Protein AF-A0A7J2ID71-F1 (afdb_monomer)

Mean predicted aligned error: 18.6 Å

Solvent-accessible surface area (backbone atoms only — not comparable to full-atom values): 35861 Å² total; per-residue (Å²): 109,70,70,57,49,54,49,50,53,54,55,65,73,58,77,73,54,68,68,59,54,52,51,49,54,52,43,59,72,57,43,70,90,30,84,88,44,36,39,39,36,35,29,80,47,69,67,59,45,53,55,50,49,57,51,41,44,76,72,72,45,52,74,23,70,38,44,60,89,58,56,70,72,59,46,54,51,31,51,47,40,31,73,78,75,25,41,30,34,42,31,22,67,79,42,56,74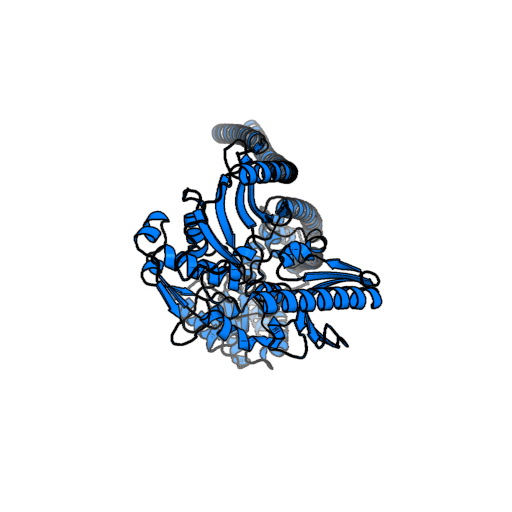,90,56,84,42,53,90,28,42,37,36,34,28,64,47,70,66,73,48,64,63,57,50,49,56,58,48,53,29,34,64,47,98,84,56,87,66,84,70,47,78,45,78,52,72,54,71,90,40,70,64,24,44,48,52,48,53,53,51,54,49,53,49,55,46,26,76,75,62,43,90,62,44,62,75,41,53,56,66,60,47,62,91,60,63,54,56,63,52,50,51,49,28,63,75,69,71,47,53,65,70,57,51,52,46,50,52,55,47,53,53,55,35,46,56,52,46,52,52,47,49,58,44,44,37,58,64,62,93,56,77,49,76,76,54,51,73,75,40,45,67,62,52,46,74,67,50,85,48,51,62,57,51,46,52,49,51,55,54,52,30,60,73,69,61,27,49,79,44,65,36,95,90,41,77,75,29,32,38,39,25,42,38,69,66,60,33,61,75,70,69,49,66,72,57,43,54,75,42,40,49,32,11,46,44,66,67,55,10,71,70,36,86,73,78,30,45,62,52,44,95,88,28,72,71,53,48,52,54,50,47,58,65,70,70,51,88,66,75,58,44,76,50,63,32,32,26,86,86,51,53,46,33,41,38,41,32,32,40,39,43,34,23,25,63,82,69,49,75,74,42,76,47,80,45,30,37,39,38,34,66,88,77,74,46,78,38,67,38,46,71,65,49,64,73,71,41,39,78,74,89,72,71,71,60,90,81,72,77,72,90,54,68,68,61,47,54,58,49,48,53,53,51,52,59,52,47,53,55,51,49,52,53,45,49,54,53,38,52,52,42,43,55,44,54,48,51,51,50,53,53,52,47,51,50,56,45,48,55,44,51,52,50,48,52,50,41,53,52,42,41,75,72,71,46,94,40,67,66,64,42,53,53,47,53,51,51,42,54,49,51,54,52,51,48,52,52,54,52,53,51,46,58,38,56,60,40,73,43,82,51,81,67,39,66,52,34,40,32,42,32,34,25,61,84,69,44,87,66,71,92,78,51,64,72,55,51,56,53,49,53,53,22,41,53,41,24,51,54,50,51,50,50,51,40,40,74,71,70,31,52,59,41,84,39,52,84,36,49,70,42,34,33,33,44,34,36,36,81,63,85,96,46,76,52,62,36,40,29,29,75,48,46,25,70,58,76,75,88,91,80,74,54,77,54,32,48,50,39,21,61,55,46,27,80,37,18,33,43,38,38,22,27,20,26,84,78,66,63,43,82,46,80,40,66,14,54,42,74,74,49,54,83,57,58,67,62,57,67,73,76,110

Radius of gyration: 33.54 Å; Cα contacts (8 Å, |Δi|>4): 893; chains: 1; bounding box: 96×56×104 Å

Nearest PDB structures (foldseek):
  5jxt-assembly1_F  TM=6.387E-01  e=2.898E-08  Thermothelomyces thermophilus ATCC 42464
  7vpx-assembly1_E  TM=8.370E-01  e=2.706E-04  Homo sapiens
  6y53-assembly1_p  TM=8.370E-01  e=3.180E-04  Homo sapiens
  6y5q-assembly1_p  TM=8.370E-01  e=3.180E-04  Homo sapiens
  6jtz-assembly1_B  TM=6.064E-01  e=1.668E-04  Homo sapiens

Secondary structure (DSSP, 8-state):
-HHHHHHHHHHHTT---HHHHHHHHHHHHHTSS-TT--EEEEES-HHHHHHHHHHHHHTT--EEEE-TTS-HHHHHHHHHHHHHT-SEEEEEHHHHTT---TT--EEEESS--SSHHHHHHHHTTTS-TT--SPPEEEE---TTSHHHHHHHHHHHHHHHHHHHHGGGHHHHHHHHSTT--HHHHHHHHHHHS--HHHHHHHHHHHHHHHHHHHHHHHHHHHHSSS--HHHHHHHHHHHHHHPPPHHHHHHHHHHHHHHHT-EEEE-SS-TTSEEEE--HHHHHHTT--THHHH-EEEESSHHHHHH-SS--EE-STT-HHHHHHHHHHHHS-PPPEEEEEE-TT---EEEEEEEEEEEETTS-EEEEEEEEEEEETTTTEEEE--GGGGGTSEE--SPPPTT-----HHHHHHHHHHHHHHHHHHHHHHHHHHHHHHHHHHHHHHHHHHHHHHHHHHHHHHHHHHHHTT---HHHHHHHHHHHHHHHHHHHHHHHHHHHHT-EEEPPPEEEEEEEEE-GGGSSS-TTSHHHHHHHHHHHHHHHHHHHHHHHHTT-EEEE-GGGTSS-SEEEEEEETTEEEEEEEEEEE-SS-------HHHHHHHHHHGGGEEEEEEESTTTS-EEEEEE-HHHHTGGGHHHHTTT-

Structure (mmCIF, N/CA/C/O backbone):
data_AF-A0A7J2ID71-F1
#
_entry.id   AF-A0A7J2ID71-F1
#
loop_
_atom_site.group_PDB
_atom_site.id
_atom_site.type_symbol
_atom_site.label_atom_id
_atom_site.label_alt_id
_atom_site.label_comp_id
_atom_site.label_asym_id
_atom_site.label_entity_id
_atom_site.label_seq_id
_atom_site.pdbx_PDB_ins_code
_atom_site.Cartn_x
_atom_site.Cartn_y
_atom_site.Cartn_z
_atom_site.occupancy
_atom_site.B_iso_or_equiv
_atom_site.auth_seq_id
_atom_site.auth_comp_id
_atom_site.auth_asym_id
_atom_site.auth_atom_id
_atom_site.pdbx_PDB_model_num
ATOM 1 N N . LEU A 1 1 ? -54.284 2.471 36.004 1.00 61.25 1 LEU A N 1
ATOM 2 C CA . LEU A 1 1 ? -53.758 1.548 34.972 1.00 61.25 1 LEU A CA 1
ATOM 3 C C . LEU A 1 1 ? -54.777 1.293 33.862 1.00 61.25 1 LEU A C 1
ATOM 5 O O . LEU A 1 1 ? -54.462 1.601 32.727 1.00 61.25 1 LEU A O 1
ATOM 9 N N . GLU A 1 2 ? -55.998 0.834 34.159 1.00 66.88 2 GLU A N 1
ATOM 10 C CA . GLU A 1 2 ? -57.026 0.540 33.132 1.00 66.88 2 GLU A CA 1
ATOM 11 C C . GLU A 1 2 ? -57.367 1.726 32.213 1.00 66.88 2 GLU A C 1
ATOM 13 O O . GLU A 1 2 ? -57.494 1.548 31.006 1.00 66.88 2 GLU A O 1
ATOM 18 N N . GLY A 1 3 ? -57.420 2.954 32.742 1.00 73.25 3 GLY A N 1
ATOM 19 C CA . GLY A 1 3 ? -57.623 4.153 31.916 1.00 73.25 3 GLY A CA 1
ATOM 20 C C . GLY A 1 3 ? -56.466 4.457 30.952 1.00 73.25 3 GLY A C 1
ATOM 21 O O . GLY A 1 3 ? -56.705 4.942 29.851 1.00 73.25 3 GLY A O 1
ATOM 22 N N . LEU A 1 4 ? -55.222 4.125 31.325 1.00 69.50 4 LEU A N 1
ATOM 23 C CA . LEU A 1 4 ? -54.059 4.245 30.434 1.00 69.50 4 LEU A CA 1
ATOM 24 C C . LEU A 1 4 ? -54.068 3.147 29.366 1.00 69.50 4 LEU A C 1
ATOM 26 O O . LEU A 1 4 ? -53.711 3.423 28.228 1.00 69.50 4 LEU A O 1
ATOM 30 N N . ILE A 1 5 ? -54.533 1.941 29.710 1.00 75.12 5 ILE A N 1
ATOM 31 C CA . ILE A 1 5 ? -54.708 0.832 28.761 1.00 75.12 5 ILE A CA 1
ATOM 32 C C . ILE A 1 5 ? -55.774 1.195 27.722 1.00 75.12 5 ILE A C 1
ATOM 34 O O . ILE A 1 5 ? -55.501 1.123 26.531 1.00 75.12 5 ILE A O 1
ATOM 38 N N . GLN A 1 6 ? -56.942 1.696 28.139 1.00 72.62 6 GLN A N 1
ATOM 39 C CA . GLN A 1 6 ? -57.981 2.151 27.204 1.00 72.62 6 GLN A CA 1
ATOM 40 C C . GLN A 1 6 ? -57.519 3.324 26.333 1.00 72.62 6 GLN A C 1
ATOM 42 O O . GLN A 1 6 ? -57.877 3.401 25.158 1.00 72.62 6 GLN A O 1
ATOM 47 N N . TYR A 1 7 ? -56.726 4.245 26.887 1.00 73.31 7 TYR A N 1
ATOM 48 C CA . TYR A 1 7 ? -56.153 5.345 26.116 1.00 73.31 7 TYR A CA 1
ATOM 49 C C . TYR A 1 7 ? -55.135 4.835 25.084 1.00 73.31 7 TYR A C 1
ATOM 51 O O . TYR A 1 7 ? -55.217 5.214 23.917 1.00 73.31 7 TYR A O 1
ATOM 59 N N . ALA A 1 8 ? -54.247 3.916 25.475 1.00 67.12 8 ALA A N 1
ATOM 60 C CA . ALA A 1 8 ? -53.286 3.273 24.582 1.00 67.12 8 ALA A CA 1
ATOM 61 C C . ALA A 1 8 ? -53.983 2.467 23.475 1.00 67.12 8 ALA A C 1
ATOM 63 O O . ALA A 1 8 ? -53.633 2.617 22.310 1.00 67.12 8 ALA A O 1
ATOM 64 N N . 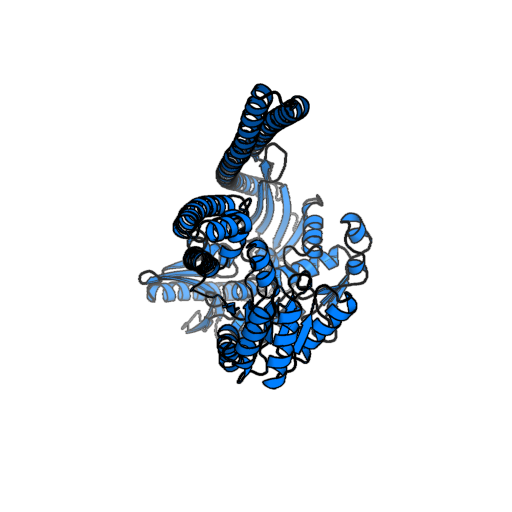GLU A 1 9 ? -55.027 1.698 23.795 1.00 69.44 9 GLU A N 1
ATOM 65 C CA . GLU A 1 9 ? -55.834 0.964 22.810 1.00 69.44 9 GLU A CA 1
ATOM 66 C C . GLU A 1 9 ? -56.550 1.903 21.831 1.00 69.44 9 GLU A C 1
ATOM 68 O O . GLU A 1 9 ? -56.645 1.614 20.637 1.00 69.44 9 GLU A O 1
ATOM 73 N N . ARG A 1 10 ? -57.047 3.050 22.309 1.00 68.38 10 ARG A N 1
ATOM 74 C CA . ARG A 1 10 ? -57.719 4.051 21.469 1.00 68.38 10 ARG A CA 1
ATOM 75 C C . ARG A 1 10 ? -56.745 4.753 20.523 1.00 68.38 10 ARG A C 1
ATOM 77 O O . ARG A 1 10 ? -57.108 5.021 19.381 1.00 68.38 10 ARG A O 1
ATOM 84 N N . VAL A 1 11 ? -55.524 5.023 20.985 1.00 66.88 11 VAL A N 1
ATOM 85 C CA . VAL A 1 11 ? -54.436 5.577 20.168 1.00 66.88 11 VAL A CA 1
ATOM 86 C C . VAL A 1 11 ? -53.920 4.533 19.173 1.00 66.88 11 VAL A C 1
ATOM 88 O O . VAL A 1 11 ? -53.793 4.857 17.995 1.00 66.88 11 VAL A O 1
ATOM 91 N N . ALA A 1 12 ? -53.736 3.276 19.587 1.00 60.38 12 ALA A N 1
ATOM 92 C CA . ALA A 1 12 ? -53.339 2.172 18.709 1.00 60.38 12 ALA A CA 1
ATOM 93 C C . ALA A 1 12 ? -54.352 1.945 17.571 1.00 60.38 12 ALA A C 1
ATOM 95 O O . ALA A 1 12 ? -53.968 1.787 16.418 1.00 60.38 12 ALA A O 1
ATOM 96 N N . ARG A 1 13 ? -55.660 2.032 17.862 1.00 59.62 13 ARG A N 1
ATOM 97 C CA . ARG A 1 13 ? -56.735 1.936 16.854 1.00 59.62 13 ARG A CA 1
ATOM 98 C C . ARG A 1 13 ? -56.858 3.155 15.938 1.00 59.62 13 ARG A C 1
ATOM 100 O O . ARG A 1 13 ? -57.619 3.105 14.978 1.00 59.62 13 ARG A O 1
ATOM 107 N N . SER A 1 14 ? -56.181 4.263 16.239 1.00 61.88 14 SER A N 1
ATOM 108 C CA . SER A 1 14 ? -56.311 5.500 15.461 1.00 61.88 14 SER A CA 1
ATOM 109 C C . SER A 1 14 ? -55.467 5.526 14.178 1.00 61.88 14 SER A C 1
ATOM 111 O O . SER A 1 14 ? -55.592 6.490 13.426 1.00 61.88 14 SER A O 1
ATOM 113 N N . GLU A 1 15 ? -54.632 4.500 13.926 1.00 54.09 15 GLU A N 1
ATOM 114 C CA . GLU A 1 15 ? -53.785 4.300 12.723 1.00 54.09 15 GLU A CA 1
ATOM 115 C C . GLU A 1 15 ? -52.936 5.517 12.286 1.00 54.09 15 GLU A C 1
ATOM 117 O O . GLU A 1 15 ? -52.391 5.566 11.184 1.00 54.09 15 GLU A O 1
ATOM 122 N N . LYS A 1 16 ? -52.773 6.520 13.154 1.00 59.47 16 LYS A N 1
ATOM 123 C CA . LYS A 1 16 ? -51.985 7.733 12.902 1.00 59.47 16 LYS A CA 1
ATOM 124 C C . LYS A 1 16 ? -50.652 7.686 13.634 1.00 59.47 16 LYS A C 1
ATOM 126 O O . LYS A 1 16 ? -50.290 8.618 14.347 1.00 59.47 16 LYS A O 1
ATOM 131 N N . GLU A 1 17 ? -49.907 6.599 13.468 1.00 72.19 17 GLU A N 1
ATOM 132 C CA . GLU A 1 17 ? -48.522 6.576 13.925 1.00 72.19 17 GLU A CA 1
ATOM 133 C C . GLU A 1 17 ? -47.647 7.355 12.931 1.00 72.19 17 GLU A C 1
ATOM 135 O O . GLU A 1 17 ? -47.394 6.920 11.806 1.00 72.19 17 GLU A O 1
ATOM 140 N N . SER A 1 18 ? -47.178 8.536 13.339 1.00 78.44 18 SER A N 1
ATOM 141 C CA . SER A 1 18 ? -46.389 9.428 12.480 1.00 78.44 18 SER A CA 1
ATOM 142 C C . SER A 1 18 ? -45.109 8.768 11.950 1.00 78.44 18 SER A C 1
ATOM 144 O O . SER A 1 18 ? -44.765 8.974 10.786 1.00 78.44 18 SER A O 1
ATOM 146 N N . LYS A 1 19 ? -44.426 7.935 12.756 1.00 83.06 19 LYS A N 1
ATOM 147 C CA . LYS A 1 19 ? -43.251 7.161 12.310 1.00 83.06 19 LYS A CA 1
ATOM 148 C C . LYS A 1 19 ? -43.612 6.160 11.211 1.00 83.06 19 LYS A C 1
ATOM 150 O O . LYS A 1 19 ? -42.890 6.081 10.219 1.00 83.06 19 LYS A O 1
ATOM 155 N N . LEU A 1 20 ? -44.741 5.462 11.339 1.00 84.69 20 LEU A N 1
ATOM 156 C CA . LEU A 1 20 ? -45.209 4.490 10.350 1.00 84.69 20 LEU A CA 1
ATOM 157 C C . LEU A 1 20 ? -45.562 5.159 9.012 1.00 84.69 20 LEU A C 1
ATOM 159 O O . LEU A 1 20 ? -45.221 4.641 7.949 1.00 84.69 20 LEU A O 1
ATOM 163 N N . ILE A 1 21 ? -46.167 6.352 9.050 1.00 85.25 21 ILE A N 1
ATOM 164 C CA . ILE A 1 21 ? -46.450 7.154 7.847 1.00 85.25 21 ILE A CA 1
ATOM 165 C C . ILE A 1 21 ? -45.146 7.545 7.136 1.00 85.25 21 ILE A C 1
ATOM 167 O O . ILE A 1 21 ? -45.041 7.408 5.915 1.00 85.25 21 ILE A O 1
ATOM 171 N N . GLN A 1 22 ? -44.133 8.001 7.882 1.00 87.25 22 GLN A N 1
ATOM 172 C CA . GLN A 1 22 ? -42.828 8.345 7.304 1.00 87.25 22 GLN A CA 1
ATOM 173 C C . GLN A 1 22 ? -42.096 7.111 6.768 1.00 87.25 22 GLN A C 1
ATOM 175 O O . GLN A 1 22 ? -41.532 7.166 5.674 1.00 87.25 22 GLN A O 1
ATOM 180 N N . LEU A 1 23 ? -42.154 5.986 7.489 1.00 88.62 23 LEU A N 1
ATOM 181 C CA . LEU A 1 23 ? -41.615 4.704 7.043 1.00 88.62 23 LEU A CA 1
ATOM 182 C C . LEU A 1 23 ? -42.226 4.304 5.697 1.00 88.62 23 LEU A C 1
ATOM 184 O O . LEU A 1 23 ? -41.489 4.050 4.745 1.00 88.62 23 LEU A O 1
ATOM 188 N N . LYS A 1 24 ? -43.558 4.343 5.587 1.00 87.56 24 LYS A N 1
ATOM 189 C CA . LYS A 1 24 ? -44.272 4.055 4.340 1.00 87.56 24 LYS A CA 1
ATOM 190 C C . LYS A 1 24 ? -43.857 4.997 3.209 1.00 87.56 24 LYS A C 1
ATOM 192 O O . LYS A 1 24 ? -43.612 4.540 2.099 1.00 87.56 24 LYS A O 1
ATOM 197 N N . GLY A 1 25 ? -43.672 6.286 3.495 1.00 86.06 25 GLY A N 1
ATOM 198 C CA . GLY A 1 25 ? -43.173 7.254 2.514 1.00 86.06 25 GLY A CA 1
ATOM 199 C C . GLY A 1 25 ? -41.770 6.932 1.974 1.00 86.06 25 GLY A C 1
ATOM 200 O O . GLY A 1 25 ? -41.503 7.147 0.790 1.00 86.06 25 GLY A O 1
ATOM 201 N N . VAL A 1 26 ? -40.869 6.397 2.808 1.00 85.81 26 VAL A N 1
ATOM 202 C CA . VAL A 1 26 ? -39.538 5.934 2.366 1.00 85.81 26 VAL A CA 1
ATOM 203 C C . VAL A 1 26 ? -39.660 4.662 1.524 1.00 85.81 26 VAL A C 1
ATOM 205 O O . VAL A 1 26 ? -39.020 4.558 0.478 1.00 85.81 26 VAL A O 1
ATOM 208 N N . VAL A 1 27 ? -40.510 3.723 1.939 1.00 87.94 27 VAL A N 1
ATOM 209 C CA . VAL A 1 27 ? -40.773 2.472 1.213 1.00 87.94 27 VAL A CA 1
ATOM 210 C C . VAL A 1 27 ? -41.341 2.757 -0.178 1.00 87.94 27 VAL A C 1
ATOM 212 O O . VAL A 1 27 ? -40.770 2.311 -1.172 1.00 87.94 27 VAL A O 1
ATOM 215 N N . ASP A 1 28 ? -42.381 3.586 -0.269 1.00 86.69 28 ASP A N 1
ATOM 216 C CA . ASP A 1 28 ? -43.010 3.963 -1.537 1.00 86.69 28 ASP A CA 1
ATOM 217 C C . ASP A 1 28 ? -42.027 4.661 -2.488 1.00 86.69 28 ASP A C 1
ATOM 219 O O . ASP A 1 28 ? -42.073 4.444 -3.695 1.00 86.69 28 ASP A O 1
ATOM 223 N N . ARG A 1 29 ? -41.108 5.478 -1.959 1.00 86.19 29 ARG A N 1
ATOM 224 C CA . ARG A 1 29 ? -40.131 6.216 -2.773 1.00 86.19 29 ARG A CA 1
ATOM 225 C C . ARG A 1 29 ? -38.998 5.340 -3.304 1.00 86.19 29 ARG A C 1
ATOM 227 O O . ARG A 1 29 ? -38.508 5.595 -4.401 1.00 86.19 29 ARG A O 1
ATOM 234 N N . TYR A 1 30 ? -38.520 4.382 -2.512 1.00 85.81 30 TYR A N 1
ATOM 235 C CA . TYR A 1 30 ? -37.282 3.663 -2.826 1.00 85.81 30 TYR A CA 1
ATOM 236 C C . TYR A 1 30 ? -37.484 2.200 -3.227 1.00 85.81 30 TYR A C 1
ATOM 238 O O . TYR A 1 30 ? -36.700 1.714 -4.038 1.00 85.81 30 TYR A O 1
ATOM 246 N N . LEU A 1 31 ? -38.507 1.512 -2.710 1.00 86.19 31 LEU A N 1
ATOM 247 C CA . LEU A 1 31 ? -38.734 0.079 -2.948 1.00 86.19 31 LEU A CA 1
ATOM 248 C C . LEU A 1 31 ? -39.793 -0.208 -4.017 1.00 86.19 31 LEU A C 1
ATOM 250 O O . LEU A 1 31 ? -39.700 -1.232 -4.686 1.00 86.19 31 LEU A O 1
ATOM 254 N N . LYS A 1 32 ? -40.795 0.665 -4.184 1.00 80.44 32 LYS A N 1
ATOM 255 C CA . LYS A 1 32 ? -41.955 0.407 -5.058 1.00 80.44 32 LYS A CA 1
ATOM 256 C C . LYS A 1 32 ? -41.589 0.223 -6.534 1.00 80.44 32 LYS A C 1
ATOM 258 O O . LYS A 1 32 ? -42.051 -0.728 -7.155 1.00 80.44 32 LYS A O 1
ATOM 263 N N . ASP A 1 33 ? -40.721 1.087 -7.056 1.00 78.81 33 ASP A N 1
ATOM 264 C CA . ASP A 1 33 ? -40.298 1.067 -8.465 1.00 78.81 33 ASP A CA 1
ATOM 265 C C . ASP A 1 33 ? -38.939 0.372 -8.679 1.00 78.81 33 ASP A C 1
ATOM 267 O O . ASP A 1 33 ? -38.450 0.297 -9.804 1.00 78.81 33 ASP A O 1
ATOM 271 N N . ASN A 1 34 ? -38.309 -0.143 -7.613 1.00 83.62 34 ASN A N 1
ATOM 272 C CA . ASN A 1 34 ? -36.978 -0.752 -7.675 1.00 83.62 34 ASN A CA 1
ATOM 273 C C . ASN A 1 34 ? -36.957 -2.132 -6.986 1.00 83.62 34 ASN A C 1
ATOM 275 O O . ASN A 1 34 ? -36.608 -2.228 -5.806 1.00 83.62 34 ASN A O 1
ATOM 279 N N . PRO A 1 35 ? -37.282 -3.221 -7.708 1.00 79.62 35 PRO A N 1
ATOM 280 C CA . PRO A 1 35 ? -37.348 -4.570 -7.136 1.00 79.62 35 PRO A CA 1
ATOM 281 C C . PRO A 1 35 ? -35.990 -5.100 -6.638 1.00 79.62 35 PRO A C 1
ATOM 283 O O . PRO A 1 35 ? -35.945 -5.923 -5.725 1.00 79.62 35 PRO A O 1
ATOM 286 N N . ASP A 1 36 ? -34.884 -4.591 -7.187 1.00 82.50 36 ASP A N 1
ATOM 287 C CA . ASP A 1 36 ? -33.520 -4.977 -6.797 1.00 82.50 36 ASP A CA 1
ATOM 288 C C . ASP A 1 36 ? -33.026 -4.275 -5.523 1.00 82.50 36 ASP A C 1
ATOM 290 O O . ASP A 1 36 ? -31.944 -4.587 -5.014 1.00 82.50 36 ASP A O 1
ATOM 294 N N . GLU A 1 37 ? -33.772 -3.291 -5.015 1.00 88.56 37 GLU A N 1
ATOM 295 C CA . GLU A 1 37 ? -33.377 -2.559 -3.819 1.00 88.56 37 GLU A CA 1
ATOM 296 C C . GLU A 1 37 ? -33.737 -3.318 -2.547 1.00 88.56 37 GLU A C 1
ATOM 298 O O . GLU A 1 37 ? -34.787 -3.953 -2.429 1.00 88.56 37 GLU A O 1
ATOM 303 N N . LYS A 1 38 ? -32.817 -3.237 -1.586 1.00 90.56 38 LYS A N 1
ATOM 304 C CA . LYS A 1 38 ? -32.914 -3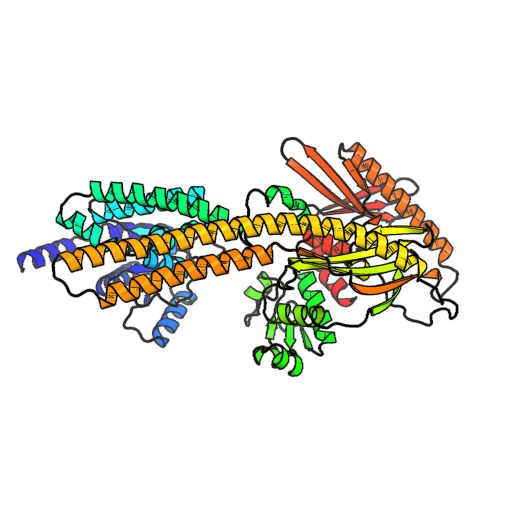.894 -0.287 1.00 90.56 38 LYS A CA 1
ATOM 305 C C . LYS A 1 38 ? -32.955 -2.834 0.805 1.00 90.56 38 LYS A C 1
ATOM 307 O O . LYS A 1 38 ? -32.174 -1.878 0.762 1.00 90.56 38 LYS A O 1
ATOM 312 N N . LEU A 1 39 ? -33.852 -3.020 1.767 1.00 92.69 39 LEU A N 1
ATOM 313 C CA . LEU A 1 39 ? -34.066 -2.134 2.903 1.00 92.69 39 LEU A CA 1
ATOM 314 C C . LEU A 1 39 ? -33.838 -2.874 4.218 1.00 92.69 39 LEU A C 1
ATOM 316 O O . LEU A 1 39 ? -34.475 -3.888 4.495 1.00 92.69 39 LEU A O 1
ATOM 320 N N . LEU A 1 40 ? -32.967 -2.310 5.047 1.00 92.25 40 LEU A N 1
ATOM 321 C CA . LEU A 1 40 ? -32.718 -2.757 6.409 1.00 92.25 40 LEU A CA 1
ATOM 322 C C . LEU A 1 40 ? -33.401 -1.822 7.410 1.00 92.25 40 LEU A C 1
ATOM 324 O O . LEU A 1 40 ? -33.149 -0.620 7.394 1.00 92.25 40 LEU A O 1
ATOM 328 N N . VAL A 1 41 ? -34.228 -2.359 8.302 1.00 92.62 41 VAL A N 1
ATOM 329 C CA . VAL A 1 41 ? -34.894 -1.596 9.363 1.00 92.62 41 VAL A CA 1
ATOM 330 C C . VAL A 1 41 ? -34.412 -2.085 10.724 1.00 92.62 41 VAL A C 1
ATOM 332 O O . VAL A 1 41 ? -34.517 -3.269 11.031 1.00 92.62 41 VAL A O 1
ATOM 335 N N . PHE A 1 42 ? -33.896 -1.173 11.545 1.00 90.75 42 PHE A N 1
ATOM 336 C CA . PHE A 1 42 ? -33.482 -1.452 12.918 1.00 90.75 42 PHE A CA 1
ATOM 337 C C . PHE A 1 42 ? -34.481 -0.903 13.936 1.00 90.75 42 PHE A C 1
ATOM 339 O O . PHE A 1 42 ? -34.929 0.239 13.817 1.00 90.75 42 PHE A O 1
ATOM 346 N N . THR A 1 43 ? -34.760 -1.690 14.971 1.00 89.94 43 THR A N 1
ATOM 347 C CA . THR A 1 43 ? -35.524 -1.287 16.164 1.00 89.94 43 THR A CA 1
ATOM 348 C C . THR A 1 43 ? -34.888 -1.888 17.418 1.00 89.94 43 THR A C 1
ATOM 350 O O . THR A 1 43 ? -34.170 -2.885 17.344 1.00 89.94 43 THR A O 1
ATOM 353 N N . GLU A 1 44 ? -35.106 -1.278 18.580 1.00 83.81 44 GLU A N 1
ATOM 354 C CA . GLU A 1 44 ? -34.572 -1.791 19.847 1.00 83.81 44 GLU A CA 1
ATOM 355 C C . GLU A 1 44 ? -35.421 -2.935 20.423 1.00 83.81 44 GLU A C 1
ATOM 357 O O . GLU A 1 44 ? -34.885 -3.857 21.044 1.00 83.81 44 GLU A O 1
ATOM 362 N N . PHE A 1 45 ? -36.736 -2.919 20.180 1.00 84.94 45 PHE A N 1
ATOM 363 C CA . PHE A 1 45 ? -37.692 -3.806 20.844 1.00 84.94 45 PHE A CA 1
ATOM 364 C C . PHE A 1 45 ? -38.237 -4.889 19.906 1.00 84.94 45 PHE A C 1
ATOM 366 O O . PHE A 1 45 ? -38.555 -4.641 18.743 1.00 84.94 45 PHE A O 1
ATOM 373 N N . LYS A 1 46 ? -38.393 -6.112 20.434 1.00 85.19 46 LYS A N 1
ATOM 374 C CA . LYS A 1 46 ? -38.945 -7.249 19.675 1.00 85.19 46 LYS A CA 1
ATOM 375 C C . LYS A 1 46 ? -40.410 -7.044 19.293 1.00 85.19 46 LYS A C 1
ATOM 377 O O . LYS A 1 46 ? -40.794 -7.421 18.193 1.00 85.19 46 LYS A O 1
ATOM 382 N N . ASP A 1 47 ? -41.201 -6.438 20.172 1.00 85.62 47 ASP A N 1
ATOM 383 C CA . ASP A 1 47 ? -42.629 -6.214 19.921 1.00 85.62 47 ASP A CA 1
ATOM 384 C C . ASP A 1 47 ? -42.827 -5.231 18.759 1.00 85.62 47 ASP A C 1
ATOM 386 O O . ASP A 1 47 ? -43.598 -5.502 17.840 1.00 85.62 47 ASP A O 1
ATOM 390 N N . THR A 1 48 ? -42.036 -4.150 18.729 1.00 86.44 48 THR A N 1
ATOM 391 C CA . THR A 1 48 ? -41.985 -3.212 17.597 1.00 86.44 48 THR A CA 1
ATOM 392 C C . THR A 1 48 ? -41.551 -3.913 16.315 1.00 86.44 48 THR A C 1
ATOM 394 O O . THR A 1 48 ? -42.140 -3.684 15.264 1.00 86.44 48 THR A O 1
ATOM 397 N N . LEU A 1 49 ? -40.553 -4.801 16.387 1.00 90.50 49 LEU A N 1
ATOM 398 C CA . LEU A 1 49 ? -40.115 -5.585 15.233 1.00 90.50 49 LEU A CA 1
ATOM 399 C C . LEU A 1 49 ? -41.270 -6.400 14.643 1.00 90.50 49 LEU A C 1
ATOM 401 O O . LEU A 1 49 ? -41.496 -6.301 13.441 1.00 90.50 49 LEU A O 1
ATOM 405 N N . TYR A 1 50 ? -42.022 -7.149 15.453 1.00 89.88 50 TYR A N 1
ATOM 406 C CA . TYR A 1 50 ? -43.142 -7.951 14.947 1.00 89.88 50 TYR A CA 1
ATOM 407 C C . TYR A 1 50 ? -44.270 -7.085 14.381 1.00 89.88 50 TYR A C 1
ATOM 409 O O . TYR A 1 50 ? -44.761 -7.378 13.293 1.00 89.88 50 TYR A O 1
ATOM 417 N N . GLY A 1 51 ? -44.598 -5.965 15.032 1.00 88.81 51 GLY A N 1
ATOM 418 C CA . GLY A 1 51 ? -45.559 -5.004 14.485 1.00 88.81 51 GLY A CA 1
ATOM 419 C C . GLY A 1 51 ? -45.111 -4.417 13.140 1.00 88.81 51 GLY A C 1
ATOM 420 O O . GLY A 1 51 ? -45.918 -4.236 12.230 1.00 88.81 51 GLY A O 1
ATOM 421 N N . LEU A 1 52 ? -43.813 -4.155 12.957 1.00 90.06 52 LEU A N 1
ATOM 422 C CA . LEU A 1 52 ? -43.274 -3.718 11.667 1.00 90.06 52 LEU A CA 1
ATOM 423 C C . LEU A 1 52 ? -43.385 -4.811 10.600 1.00 90.06 52 LEU A C 1
ATOM 425 O O . LEU A 1 52 ? -43.721 -4.487 9.463 1.00 90.06 52 LEU A O 1
ATOM 429 N N . VAL A 1 53 ? -43.143 -6.081 10.943 1.00 92.06 53 VAL A N 1
ATOM 430 C CA . VAL A 1 53 ? -43.317 -7.205 10.005 1.00 92.06 53 VAL A CA 1
ATOM 431 C C . VAL A 1 53 ? -44.754 -7.265 9.494 1.00 92.06 53 VAL A C 1
ATOM 433 O O . VAL A 1 53 ? -44.948 -7.239 8.281 1.00 92.06 53 VAL A O 1
ATOM 436 N N . GLU A 1 54 ? -45.746 -7.248 10.388 1.00 90.25 54 GLU A N 1
ATOM 437 C CA . GLU A 1 54 ? -47.168 -7.273 10.011 1.00 90.25 54 GLU A CA 1
ATOM 438 C C . GLU A 1 54 ? -47.530 -6.101 9.084 1.00 90.25 54 GLU A C 1
ATOM 440 O O . GLU A 1 54 ? -48.211 -6.273 8.070 1.00 90.25 54 GLU A O 1
ATOM 445 N N . ASN A 1 55 ? -47.010 -4.906 9.377 1.00 90.06 55 ASN A N 1
ATOM 446 C CA . ASN A 1 55 ? -47.209 -3.730 8.536 1.00 90.06 55 ASN A CA 1
ATOM 447 C C . ASN A 1 55 ? -46.598 -3.903 7.137 1.00 90.06 55 ASN A C 1
ATOM 449 O O . ASN A 1 55 ? -47.276 -3.655 6.140 1.00 90.06 55 ASN A O 1
ATOM 453 N N . PHE A 1 56 ? -45.348 -4.359 7.034 1.00 91.38 56 PHE A N 1
ATOM 454 C CA . PHE A 1 56 ? -44.688 -4.594 5.746 1.00 91.38 56 PHE A CA 1
ATOM 455 C C . PHE A 1 56 ? -45.372 -5.690 4.919 1.00 91.38 56 PHE A C 1
ATOM 457 O O . PHE A 1 56 ? -45.509 -5.539 3.701 1.00 91.38 56 PHE A O 1
ATOM 464 N N . GLU A 1 57 ? -45.841 -6.754 5.568 1.00 90.88 57 GLU A N 1
ATOM 465 C CA . GLU A 1 57 ? -46.612 -7.819 4.926 1.00 90.88 57 GLU A CA 1
ATOM 466 C C . GLU A 1 57 ? -47.962 -7.299 4.415 1.00 90.88 57 GLU A C 1
ATOM 468 O O . GLU A 1 57 ? -48.337 -7.587 3.277 1.00 90.88 57 GLU A O 1
ATOM 473 N N . SER A 1 58 ? -48.647 -6.441 5.184 1.00 88.69 58 SER A N 1
ATOM 474 C CA . SER A 1 58 ? -49.885 -5.776 4.741 1.00 88.69 58 SER A CA 1
ATOM 475 C C . SER A 1 58 ? -49.675 -4.868 3.521 1.00 88.69 58 SER A C 1
ATOM 477 O O . SER A 1 58 ? -50.589 -4.663 2.721 1.00 88.69 58 SER A O 1
ATOM 479 N N . TRP A 1 59 ? -48.459 -4.341 3.346 1.00 89.31 59 TRP A N 1
ATOM 480 C CA . TRP A 1 59 ? -48.063 -3.535 2.189 1.00 89.31 59 TRP A CA 1
ATOM 481 C C . TRP A 1 59 ? -47.595 -4.383 0.996 1.00 89.31 59 TRP A C 1
ATOM 483 O O . TRP A 1 59 ? -47.283 -3.825 -0.055 1.00 89.31 59 TRP A O 1
ATOM 493 N N . GLY A 1 60 ? -47.575 -5.713 1.131 1.00 88.19 60 GLY A N 1
ATOM 494 C CA . GLY A 1 60 ? -47.238 -6.656 0.064 1.00 88.19 60 GLY A CA 1
ATOM 495 C C . GLY A 1 60 ? -45.756 -7.026 -0.031 1.00 88.19 60 GLY A C 1
ATOM 496 O O . GLY A 1 60 ? -45.342 -7.595 -1.042 1.00 88.19 60 GLY A O 1
ATOM 497 N N . TYR A 1 61 ? -44.946 -6.728 0.989 1.00 89.88 61 TYR A N 1
ATOM 498 C CA . TYR A 1 61 ? -43.524 -7.074 1.002 1.00 89.88 61 TYR A CA 1
ATOM 499 C C . TYR A 1 61 ? -43.265 -8.382 1.744 1.00 89.88 61 TYR A C 1
ATOM 501 O O . TYR A 1 61 ? -43.836 -8.652 2.795 1.00 89.88 61 TYR A O 1
ATOM 509 N N . ARG A 1 62 ? -42.324 -9.177 1.225 1.00 88.69 62 ARG A N 1
ATOM 510 C CA . ARG A 1 62 ? -41.733 -10.285 1.985 1.00 88.69 62 ARG A CA 1
ATOM 511 C C . ARG A 1 62 ? -40.642 -9.738 2.898 1.00 88.69 62 ARG A C 1
ATOM 513 O O . ARG A 1 62 ? -39.820 -8.936 2.442 1.00 88.69 62 ARG A O 1
ATOM 520 N N . VAL A 1 63 ? -40.612 -10.206 4.144 1.00 92.44 63 VAL A N 1
ATOM 521 C CA . VAL A 1 63 ? -39.731 -9.684 5.196 1.00 92.44 63 VAL A CA 1
ATOM 522 C C . VAL A 1 63 ? -38.857 -10.800 5.772 1.00 92.44 63 VAL A C 1
ATOM 524 O O . VAL A 1 63 ? -39.330 -11.907 6.029 1.00 92.44 63 VAL A O 1
ATOM 527 N N . ALA A 1 64 ? -37.567 -10.516 5.946 1.00 92.75 64 ALA A N 1
ATOM 528 C CA . ALA A 1 64 ? -36.649 -11.334 6.736 1.00 92.75 64 ALA A CA 1
ATOM 529 C C . ALA A 1 64 ? -36.524 -10.759 8.154 1.00 92.75 64 ALA A C 1
ATOM 531 O O . ALA A 1 64 ? -36.603 -9.541 8.341 1.00 92.75 64 ALA A O 1
ATOM 532 N N . VAL A 1 65 ? -36.332 -11.617 9.153 1.00 92.56 65 VAL A N 1
ATOM 533 C CA . VAL A 1 65 ? -36.387 -11.205 10.564 1.00 92.56 65 VAL A CA 1
ATOM 534 C C . VAL A 1 65 ? -35.169 -11.698 11.321 1.00 92.56 65 VAL A C 1
ATOM 536 O O . VAL A 1 65 ? -34.847 -12.880 11.283 1.00 92.56 65 VAL A O 1
ATOM 539 N N . ILE A 1 66 ? -34.511 -10.797 12.055 1.00 89.69 66 ILE A N 1
ATOM 540 C CA . ILE A 1 66 ? -33.357 -11.147 12.888 1.00 89.69 66 ILE A CA 1
ATOM 541 C C . ILE A 1 66 ? -33.484 -10.518 14.279 1.00 89.69 66 ILE A C 1
ATOM 543 O O . ILE A 1 66 ? -33.458 -9.299 14.437 1.00 89.69 66 ILE A O 1
ATOM 547 N N . HIS A 1 67 ? -33.554 -11.341 15.328 1.00 88.56 67 HIS A N 1
ATOM 548 C CA . HIS A 1 67 ? -33.596 -10.844 16.707 1.00 88.56 67 HIS A CA 1
ATOM 549 C C . HIS A 1 67 ? -32.682 -11.607 17.674 1.00 88.56 67 HIS A C 1
ATOM 551 O O . HIS A 1 67 ? -32.366 -12.778 17.461 1.00 88.56 67 HIS A O 1
ATOM 557 N N . GLY A 1 68 ? -32.317 -10.979 18.801 1.00 80.81 68 GLY A N 1
ATOM 558 C CA . GLY A 1 68 ? -31.335 -11.500 19.779 1.00 80.81 68 GLY A CA 1
ATOM 559 C C . GLY A 1 68 ? -31.568 -12.936 20.274 1.00 80.81 68 GLY A C 1
ATOM 560 O O . GLY A 1 68 ? -30.618 -13.642 20.590 1.00 80.81 68 GLY A O 1
ATOM 561 N N . GLY A 1 69 ? -32.824 -13.395 20.294 1.00 79.81 69 GLY A N 1
ATOM 562 C CA . GLY A 1 69 ? -33.191 -14.763 20.691 1.00 79.81 69 GLY A CA 1
ATOM 563 C C . GLY A 1 69 ? -32.995 -15.859 19.633 1.00 79.81 69 GLY A C 1
ATOM 564 O O . GLY A 1 69 ? -33.308 -17.005 19.927 1.00 79.81 69 GLY A O 1
ATOM 565 N N . MET A 1 70 ? -32.539 -15.539 18.415 1.00 83.44 70 MET A N 1
ATOM 566 C CA . MET A 1 70 ? -32.358 -16.537 17.349 1.00 83.44 70 MET A CA 1
ATOM 567 C C . MET A 1 70 ? -30.984 -17.222 17.442 1.00 83.44 70 MET A C 1
ATOM 569 O O . MET A 1 70 ? -29.987 -16.511 17.631 1.00 83.44 70 MET A O 1
ATOM 573 N N . PRO A 1 71 ? -30.901 -18.555 17.252 1.00 82.50 71 PRO A N 1
ATOM 574 C CA . PRO A 1 71 ? -29.645 -19.283 17.056 1.00 82.50 71 PRO A CA 1
ATOM 575 C C . PRO A 1 71 ? -28.872 -18.788 15.828 1.00 82.50 71 PRO A C 1
ATOM 577 O O . PRO A 1 71 ? -29.473 -18.299 14.872 1.00 82.50 71 PRO A O 1
ATOM 580 N N . MET A 1 72 ? -27.547 -18.962 15.825 1.00 78.38 72 MET A N 1
ATOM 581 C CA . MET A 1 72 ? -26.677 -18.480 14.741 1.00 78.38 72 MET A CA 1
ATOM 582 C C . MET A 1 72 ? -27.069 -19.041 13.364 1.00 78.38 72 MET A C 1
ATOM 584 O O . MET A 1 72 ? -27.154 -18.277 12.407 1.00 78.38 72 MET A O 1
ATOM 588 N N . ASP A 1 73 ? -27.396 -20.333 13.271 1.00 81.50 73 ASP A N 1
ATOM 589 C CA . ASP A 1 73 ? -27.772 -20.971 11.999 1.00 81.50 73 ASP A CA 1
ATOM 590 C C . ASP A 1 73 ? -29.034 -20.347 11.385 1.00 81.50 73 ASP A C 1
ATOM 592 O O . ASP A 1 73 ? -29.100 -20.120 10.179 1.00 81.50 73 ASP A O 1
ATOM 596 N N . GLN A 1 74 ? -30.013 -19.982 12.221 1.00 84.81 74 GLN A N 1
ATOM 597 C CA . GLN A 1 74 ? -31.228 -19.300 11.765 1.00 84.81 74 GLN A CA 1
ATOM 598 C C . GLN A 1 74 ? -30.943 -17.866 11.306 1.00 84.81 74 GLN A C 1
ATOM 600 O O . GLN A 1 74 ? -31.570 -17.392 10.364 1.00 84.81 74 GLN A O 1
ATOM 605 N N . ARG A 1 75 ? -29.982 -17.172 11.935 1.00 83.12 75 ARG A N 1
ATOM 606 C CA . ARG A 1 75 ? -29.570 -15.825 11.502 1.00 83.12 75 ARG A CA 1
ATOM 607 C C . ARG A 1 75 ? -28.914 -15.858 10.124 1.00 83.12 75 ARG A C 1
ATOM 609 O O . ARG A 1 75 ? -29.182 -14.979 9.314 1.00 83.12 75 ARG A O 1
ATOM 616 N N . ILE A 1 76 ? -28.081 -16.867 9.858 1.00 81.94 76 ILE A N 1
ATOM 617 C CA . ILE A 1 76 ? -27.434 -17.063 8.552 1.00 81.94 76 ILE A CA 1
ATOM 618 C C . ILE A 1 76 ? -28.486 -17.355 7.474 1.00 81.94 76 ILE A C 1
ATOM 620 O O . ILE A 1 76 ? -28.404 -16.807 6.373 1.00 81.94 76 ILE A O 1
ATOM 624 N N . GLU A 1 77 ? -29.488 -18.178 7.790 1.00 86.38 77 GLU A N 1
ATOM 625 C CA . GLU A 1 77 ? -30.573 -18.490 6.856 1.00 86.38 77 GLU A CA 1
ATOM 626 C C . GLU A 1 77 ? -31.423 -17.251 6.535 1.00 86.38 77 GLU A C 1
ATOM 628 O O . GLU A 1 77 ? -31.675 -16.960 5.367 1.00 86.38 77 GLU A O 1
ATOM 633 N N . GLU A 1 78 ? -31.794 -16.454 7.540 1.00 88.50 78 GLU A N 1
ATOM 634 C CA . GLU A 1 78 ? -32.538 -15.207 7.319 1.00 88.50 78 GLU A CA 1
ATOM 635 C C . GLU A 1 78 ? -31.695 -14.138 6.597 1.00 88.50 78 GLU A C 1
ATOM 637 O O . GLU A 1 78 ? -32.226 -13.404 5.763 1.00 88.50 78 GLU A O 1
ATOM 642 N N . GLU A 1 79 ? -30.373 -14.084 6.813 1.00 86.94 79 GLU A N 1
ATOM 643 C CA . GLU A 1 79 ? -29.470 -13.234 6.019 1.00 86.94 79 GLU A CA 1
ATOM 644 C C . GLU A 1 79 ? -29.476 -13.649 4.540 1.00 86.94 79 GLU A C 1
ATOM 646 O O . GLU A 1 79 ? -29.543 -12.804 3.639 1.00 86.94 79 GLU A O 1
ATOM 651 N N . ARG A 1 80 ? -29.424 -14.958 4.273 1.00 86.50 80 ARG A N 1
ATOM 652 C CA . ARG A 1 80 ? -29.474 -15.500 2.914 1.00 86.50 80 ARG A CA 1
ATOM 653 C C . ARG A 1 80 ? -30.817 -15.208 2.251 1.00 86.50 80 ARG A C 1
ATOM 655 O O . ARG A 1 80 ? -30.846 -14.724 1.122 1.00 86.50 80 ARG A O 1
ATOM 662 N N . LYS A 1 81 ? -31.915 -15.421 2.971 1.00 89.38 81 LYS A N 1
ATOM 663 C CA . LYS A 1 81 ? -33.275 -15.089 2.538 1.00 89.38 81 LYS A CA 1
ATOM 664 C C . LYS A 1 81 ? -33.418 -13.599 2.223 1.00 89.38 81 LYS A C 1
ATOM 666 O O . LYS A 1 81 ? -33.996 -13.244 1.199 1.00 89.38 81 LYS A O 1
ATOM 671 N N . PHE A 1 82 ? -32.815 -12.719 3.023 1.00 91.50 82 PHE A N 1
ATOM 672 C CA . PHE A 1 82 ? -32.767 -11.286 2.726 1.00 91.50 82 PHE A CA 1
ATOM 673 C C . PHE A 1 82 ? -31.986 -10.957 1.450 1.00 91.50 82 PHE A C 1
ATOM 675 O O . PHE A 1 82 ? -32.392 -10.113 0.645 1.00 91.50 82 PHE A O 1
ATOM 682 N N . ARG A 1 83 ? -30.870 -11.646 1.222 1.00 86.44 83 ARG A N 1
ATOM 683 C CA . ARG A 1 83 ? -30.061 -11.461 0.016 1.00 86.44 83 ARG A CA 1
ATOM 684 C C . ARG A 1 83 ? -30.811 -11.900 -1.241 1.00 86.44 83 ARG A C 1
ATOM 686 O O . ARG A 1 83 ? -30.931 -11.116 -2.185 1.00 86.44 83 ARG A O 1
ATOM 693 N N . ASP A 1 84 ? -31.349 -13.113 -1.222 1.00 86.19 84 ASP A N 1
ATOM 694 C CA . ASP A 1 84 ? -31.783 -13.812 -2.431 1.00 86.19 84 ASP A CA 1
ATOM 695 C C . ASP A 1 84 ? -33.302 -13.715 -2.675 1.00 86.19 84 ASP A C 1
ATOM 697 O O . ASP A 1 84 ? -33.736 -13.731 -3.826 1.00 86.19 84 ASP A O 1
ATOM 701 N N . GLU A 1 85 ? -34.125 -13.561 -1.630 1.00 86.56 85 GLU A N 1
ATOM 702 C CA . GLU A 1 85 ? -35.582 -13.757 -1.726 1.00 86.56 85 GLU A CA 1
ATOM 703 C C . GLU A 1 85 ? -36.421 -12.542 -1.306 1.00 86.56 85 GLU A C 1
ATOM 705 O O . GLU A 1 85 ? -37.460 -12.275 -1.917 1.00 86.56 85 GLU A O 1
ATOM 710 N N . THR A 1 86 ? -36.009 -11.782 -0.290 1.00 90.44 86 THR A N 1
ATOM 711 C CA . THR A 1 86 ? -36.827 -10.691 0.273 1.00 90.44 86 THR A CA 1
ATOM 712 C C . THR A 1 86 ? -36.214 -9.316 0.044 1.00 90.44 86 THR A C 1
ATOM 714 O O . THR A 1 86 ? -35.014 -9.183 -0.162 1.00 90.44 86 THR A O 1
ATOM 717 N N . GLN A 1 87 ? -37.039 -8.268 0.029 1.00 91.06 87 GLN A N 1
ATOM 718 C CA . GLN A 1 87 ? -36.560 -6.889 -0.147 1.00 91.06 87 GLN A CA 1
ATOM 719 C C . GLN A 1 87 ? -36.340 -6.163 1.179 1.00 91.06 87 GLN A C 1
ATOM 721 O O . GLN A 1 87 ? -35.595 -5.188 1.225 1.00 91.06 87 GLN A O 1
ATOM 726 N N . VAL A 1 88 ? -36.983 -6.625 2.251 1.00 92.94 88 VAL A N 1
ATOM 727 C CA . VAL A 1 88 ? -36.966 -5.964 3.556 1.00 92.94 88 VAL A CA 1
ATOM 728 C C . VAL A 1 88 ? -36.426 -6.926 4.603 1.00 92.94 88 VAL A C 1
ATOM 730 O O . VAL A 1 88 ? -36.799 -8.100 4.626 1.00 92.94 88 VAL A O 1
ATOM 733 N N . MET A 1 89 ? -35.571 -6.418 5.485 1.00 93.31 89 MET A N 1
ATOM 734 C CA . MET A 1 89 ? -35.191 -7.095 6.718 1.00 93.31 89 MET A CA 1
ATOM 735 C C . MET A 1 89 ? -35.449 -6.185 7.912 1.00 93.31 89 MET A C 1
ATOM 737 O O . MET A 1 89 ? -35.041 -5.023 7.893 1.00 93.31 89 MET A O 1
ATOM 741 N N . VAL A 1 90 ? -36.085 -6.721 8.954 1.00 93.38 90 VAL A N 1
ATOM 742 C CA . VAL A 1 90 ? -36.264 -6.035 10.240 1.00 93.38 90 VAL A CA 1
ATOM 743 C C . VAL A 1 90 ? -35.402 -6.730 11.290 1.00 93.38 90 VAL A C 1
ATOM 745 O O . VAL A 1 90 ? -35.486 -7.948 11.466 1.00 93.38 90 VAL A O 1
ATOM 748 N N . ALA A 1 91 ? -34.547 -5.965 11.970 1.00 90.94 91 ALA A N 1
ATOM 749 C CA . ALA A 1 91 ? -33.568 -6.500 12.907 1.00 90.94 91 ALA A CA 1
ATOM 750 C C . ALA A 1 91 ? -33.520 -5.745 14.244 1.00 90.94 91 ALA A C 1
ATOM 752 O O . ALA A 1 91 ? -33.665 -4.523 14.287 1.00 90.94 91 ALA A O 1
ATOM 753 N N . THR A 1 92 ? -33.252 -6.471 15.336 1.00 88.25 92 THR A N 1
ATOM 754 C CA . THR A 1 92 ? -32.904 -5.866 16.638 1.00 88.25 92 THR A CA 1
ATOM 755 C C . THR A 1 92 ? -31.398 -5.700 16.809 1.00 88.25 92 THR A C 1
ATOM 757 O O . THR A 1 92 ? -30.642 -6.560 16.348 1.00 88.25 92 THR A O 1
ATOM 760 N N . ASP A 1 93 ? -30.968 -4.704 17.588 1.00 71.38 93 ASP A N 1
ATOM 761 C CA . ASP A 1 93 ? -29.550 -4.453 17.910 1.00 71.38 93 ASP A CA 1
ATOM 762 C C . ASP A 1 93 ? -28.777 -5.699 18.348 1.00 71.38 93 ASP A C 1
ATOM 764 O O . ASP A 1 93 ? -27.715 -6.000 17.809 1.00 71.38 93 ASP A O 1
ATOM 768 N N . ALA A 1 94 ? -29.355 -6.484 19.261 1.00 59.94 94 ALA A N 1
ATOM 769 C CA . ALA A 1 94 ? -28.718 -7.665 19.843 1.00 59.94 94 ALA A CA 1
ATOM 770 C C . ALA A 1 94 ? -28.444 -8.815 18.846 1.00 59.94 94 ALA A C 1
ATOM 772 O O . ALA A 1 94 ? -27.832 -9.818 19.215 1.00 59.94 94 ALA A O 1
ATOM 773 N N . ALA A 1 95 ? -28.922 -8.723 17.600 1.00 57.19 95 ALA A N 1
ATOM 774 C CA . ALA A 1 95 ? -28.702 -9.748 16.579 1.00 57.19 95 ALA A CA 1
ATOM 775 C C . ALA A 1 95 ? -28.148 -9.242 15.244 1.00 57.19 95 ALA A C 1
ATOM 777 O O . ALA A 1 95 ? -27.835 -10.068 14.389 1.00 57.19 95 ALA A O 1
ATOM 778 N N . GLY A 1 96 ? -27.977 -7.927 15.076 1.00 54.16 96 GLY A N 1
ATOM 779 C CA . GLY A 1 96 ? -27.321 -7.341 13.901 1.00 54.16 96 GLY A CA 1
ATOM 780 C C . GLY A 1 96 ? -25.787 -7.378 13.955 1.00 54.16 96 GLY A C 1
ATOM 781 O O . GLY A 1 96 ? -25.124 -7.192 12.930 1.00 54.16 96 GLY A O 1
ATOM 782 N N . GLU A 1 97 ? -25.200 -7.619 15.131 1.00 60.16 97 GLU A N 1
ATOM 783 C CA . GLU A 1 97 ? -23.751 -7.746 15.284 1.00 60.16 97 GLU A CA 1
ATOM 784 C C . GLU A 1 97 ? -23.217 -9.000 14.570 1.00 60.16 97 GLU A C 1
ATOM 786 O O . GLU A 1 97 ? -23.665 -10.119 14.801 1.00 60.16 97 GLU A O 1
ATOM 791 N N . GLY A 1 98 ? -22.237 -8.799 13.684 1.00 58.75 98 GLY A N 1
ATOM 792 C CA . GLY A 1 98 ? -21.534 -9.868 12.959 1.00 58.75 98 GLY A CA 1
ATOM 793 C C . GLY A 1 98 ? -22.013 -10.121 11.525 1.00 58.75 98 GLY A C 1
ATOM 794 O O . GLY A 1 98 ? -21.270 -10.718 10.753 1.00 58.75 98 GLY A O 1
ATOM 795 N N . LEU A 1 99 ? -23.177 -9.599 11.125 1.00 68.31 99 LEU A N 1
ATOM 796 C CA . LEU A 1 99 ? -23.713 -9.792 9.770 1.00 68.31 99 LEU A CA 1
ATOM 797 C C . LEU A 1 99 ? -23.025 -8.887 8.736 1.00 68.31 99 LEU A C 1
ATOM 799 O O . LEU A 1 99 ? -22.679 -7.734 9.026 1.00 68.31 99 LEU A O 1
ATOM 803 N N . ASN A 1 100 ? -22.838 -9.407 7.518 1.00 72.69 100 ASN A N 1
ATOM 804 C CA . ASN A 1 100 ? -22.250 -8.675 6.396 1.00 72.69 100 ASN A CA 1
ATOM 805 C C . ASN A 1 100 ? -23.319 -8.298 5.358 1.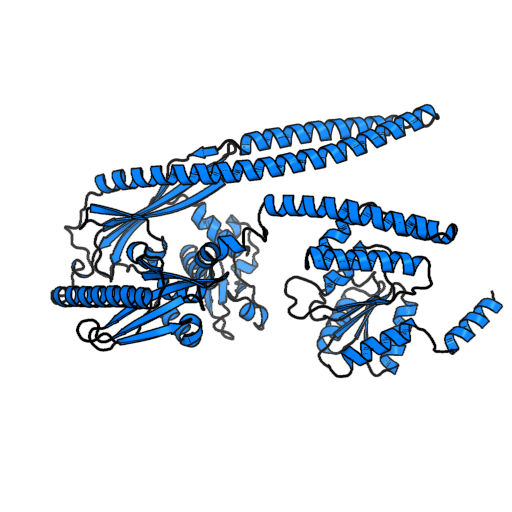00 72.69 100 ASN A C 1
ATOM 807 O O . ASN A 1 100 ? -23.579 -9.031 4.407 1.00 72.69 100 ASN A O 1
ATOM 811 N N . LEU A 1 101 ? -23.908 -7.112 5.514 1.00 80.94 101 LEU A N 1
ATOM 812 C CA . LEU A 1 101 ? -25.064 -6.654 4.736 1.00 80.94 101 LEU A CA 1
ATOM 813 C C . LEU A 1 101 ? -24.678 -5.662 3.628 1.00 80.94 101 LEU A C 1
ATOM 815 O O . LEU A 1 101 ? -25.490 -4.847 3.204 1.00 80.94 101 LEU A O 1
ATOM 819 N N . GLN A 1 102 ? -23.445 -5.738 3.117 1.00 76.12 102 GLN A N 1
ATOM 820 C CA . GLN A 1 102 ? -22.904 -4.840 2.080 1.00 76.12 102 GLN A CA 1
ATOM 821 C C . GLN A 1 102 ? -23.694 -4.834 0.754 1.00 76.12 102 GLN A C 1
ATOM 823 O O . GLN A 1 102 ? -23.500 -3.947 -0.075 1.00 76.12 102 GLN A O 1
ATOM 828 N N . PHE A 1 103 ? -24.565 -5.817 0.514 1.00 82.62 103 PHE A N 1
ATOM 829 C CA . PHE A 1 103 ? -25.466 -5.826 -0.646 1.00 82.62 103 PHE A CA 1
ATOM 830 C C . PHE A 1 103 ? -26.670 -4.879 -0.477 1.00 82.62 103 PHE A C 1
ATOM 832 O O . PHE A 1 103 ? -27.338 -4.560 -1.457 1.00 82.62 103 PHE A O 1
ATOM 839 N N . CYS A 1 104 ? -26.926 -4.402 0.743 1.00 85.62 104 CYS A N 1
ATOM 840 C CA . CYS A 1 104 ? -27.962 -3.435 1.078 1.00 85.62 104 CYS A CA 1
ATOM 841 C C . CYS A 1 104 ? -27.383 -2.013 1.098 1.00 85.62 104 CYS A C 1
ATOM 843 O O . CYS A 1 104 ? -26.264 -1.798 1.564 1.00 85.62 104 CYS A O 1
ATOM 845 N N . ARG A 1 105 ? -28.148 -1.027 0.613 1.00 85.75 105 ARG A N 1
ATOM 846 C CA . ARG A 1 105 ? -27.752 0.397 0.642 1.00 85.75 105 ARG A CA 1
ATOM 847 C C . ARG A 1 105 ? -28.746 1.313 1.347 1.00 85.75 105 ARG A C 1
ATOM 849 O O . ARG A 1 105 ? -28.437 2.487 1.526 1.00 85.75 105 ARG A O 1
ATOM 856 N N . LEU A 1 106 ? -29.935 0.820 1.691 1.00 90.25 106 LEU A N 1
ATOM 857 C CA . LEU A 1 106 ? -30.969 1.589 2.378 1.00 90.25 106 LEU A CA 1
ATOM 858 C C . LEU A 1 106 ? -31.082 1.077 3.811 1.00 90.25 106 LEU A C 1
ATOM 860 O O . LEU A 1 106 ? -31.269 -0.120 4.024 1.00 90.25 106 LEU A O 1
ATOM 864 N N . MET A 1 107 ? -30.984 1.974 4.786 1.00 90.62 107 MET A N 1
ATOM 865 C CA . MET A 1 107 ? -31.171 1.641 6.193 1.00 90.62 107 MET A CA 1
ATOM 866 C C . MET A 1 107 ? -32.052 2.660 6.891 1.00 90.62 107 MET A C 1
ATOM 868 O O . MET A 1 107 ? -31.881 3.863 6.713 1.00 90.62 107 MET A O 1
ATOM 872 N N . ILE A 1 108 ? -32.976 2.168 7.707 1.00 91.50 108 ILE A N 1
ATOM 873 C CA . ILE A 1 108 ? -33.845 2.974 8.554 1.00 91.50 108 ILE A CA 1
ATOM 874 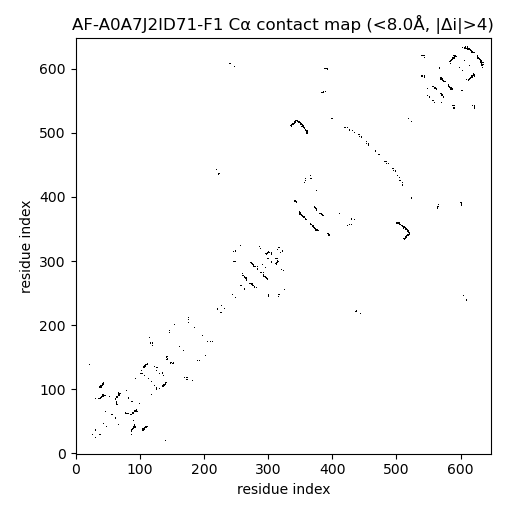C C . ILE A 1 108 ? -33.600 2.571 10.004 1.00 91.50 108 ILE A C 1
ATOM 876 O O . ILE A 1 108 ? -33.775 1.413 10.372 1.00 91.50 108 ILE A O 1
ATOM 880 N N . ASN A 1 109 ? -33.233 3.536 10.836 1.00 89.75 109 ASN A N 1
ATOM 881 C CA . ASN A 1 109 ? -33.326 3.401 12.281 1.00 89.75 109 ASN A CA 1
ATOM 882 C C . ASN A 1 109 ? -34.732 3.845 12.692 1.00 89.75 109 ASN A C 1
ATOM 884 O O . ASN A 1 109 ? -35.025 5.044 12.690 1.00 89.75 109 ASN A O 1
ATOM 888 N N . TYR A 1 110 ? -35.603 2.873 12.985 1.00 88.31 110 TYR A N 1
ATOM 889 C CA . TYR A 1 110 ? -36.956 3.139 13.480 1.00 88.31 110 TYR A CA 1
ATOM 890 C C . TYR A 1 110 ? -36.899 3.741 14.884 1.00 88.31 110 TYR A C 1
ATOM 892 O O . TYR A 1 110 ? -37.585 4.721 15.173 1.00 88.31 110 TYR A O 1
ATOM 900 N N . ASP A 1 111 ? -35.995 3.202 15.702 1.00 84.12 111 ASP A N 1
ATOM 901 C CA . ASP A 1 111 ? -35.601 3.735 17.000 1.00 84.12 111 ASP A CA 1
ATOM 902 C C . ASP A 1 111 ? -34.091 3.984 16.974 1.00 84.12 111 ASP A C 1
ATOM 904 O O . ASP A 1 111 ? -33.298 3.098 16.616 1.00 84.12 111 ASP A O 1
ATOM 908 N N . LEU A 1 112 ? -33.699 5.226 17.256 1.00 78.12 112 LEU A N 1
ATOM 909 C CA . LEU A 1 112 ? -32.302 5.634 17.240 1.00 78.12 112 LEU A CA 1
ATOM 910 C C . LEU A 1 112 ? -31.671 5.276 18.589 1.00 78.12 112 LEU A C 1
ATOM 912 O O . LEU A 1 112 ? -32.216 5.672 19.616 1.00 78.12 112 LEU A O 1
ATOM 916 N N . PRO A 1 113 ? -30.543 4.547 18.613 1.00 72.75 113 PRO A N 1
ATOM 917 C CA . PRO A 1 113 ? -29.920 4.190 19.867 1.00 72.75 113 PRO A CA 1
ATOM 918 C C . PRO A 1 113 ? -29.282 5.429 20.487 1.00 72.75 113 PRO A C 1
ATOM 920 O O . PRO A 1 113 ? -28.666 6.250 19.804 1.00 72.75 113 PRO A O 1
ATOM 923 N N . TRP A 1 114 ? -29.381 5.510 21.807 1.00 67.94 114 TRP A N 1
ATOM 924 C CA . TRP A 1 114 ? -28.834 6.588 22.630 1.00 67.94 114 TRP A CA 1
ATOM 925 C C . TRP A 1 114 ? -27.304 6.516 22.695 1.00 67.94 114 TRP A C 1
ATOM 927 O O . TRP A 1 114 ? -26.637 7.501 23.001 1.00 67.94 114 TRP A O 1
ATOM 937 N N . ASN A 1 115 ? -26.753 5.341 22.368 1.00 64.62 115 ASN A N 1
ATOM 938 C CA . ASN A 1 115 ? -25.330 5.082 22.267 1.00 64.62 115 ASN A CA 1
ATOM 939 C C . ASN A 1 115 ? -24.836 5.269 20.813 1.00 64.62 115 ASN A C 1
ATOM 941 O O . ASN A 1 115 ? -25.144 4.444 19.943 1.00 64.62 115 ASN A O 1
ATOM 945 N N . PRO A 1 116 ? -24.006 6.289 20.546 1.00 64.56 116 PRO A N 1
ATOM 946 C CA . PRO A 1 116 ? -23.466 6.584 19.219 1.00 64.56 116 PRO A CA 1
ATOM 947 C C . PRO A 1 116 ? -22.641 5.444 18.609 1.00 64.56 116 PRO A C 1
ATOM 949 O O . PRO A 1 116 ? -22.693 5.230 17.398 1.00 64.56 116 PRO A O 1
ATOM 952 N N . ASN A 1 117 ? -21.954 4.648 19.433 1.00 62.31 117 ASN A N 1
ATOM 953 C CA . ASN A 1 117 ? -21.178 3.501 18.954 1.00 62.31 117 ASN A CA 1
ATOM 954 C C . ASN A 1 117 ? -22.089 2.426 18.357 1.00 62.31 117 ASN A C 1
ATOM 956 O O . ASN A 1 117 ? -21.717 1.760 17.393 1.00 62.31 117 ASN A O 1
ATOM 960 N N . ARG A 1 118 ? -23.313 2.274 18.879 1.00 71.25 118 ARG A N 1
ATOM 961 C CA . ARG A 1 118 ? -24.304 1.367 18.282 1.00 71.25 118 ARG A CA 1
ATOM 962 C C . ARG A 1 118 ? -24.765 1.877 16.922 1.00 71.25 118 ARG A C 1
ATOM 964 O O . ARG A 1 118 ? -24.883 1.088 15.988 1.00 71.25 118 ARG A O 1
ATOM 971 N N . LEU A 1 119 ? -24.978 3.186 16.781 1.00 73.12 119 LEU A N 1
ATOM 972 C CA . LEU A 1 119 ? -25.340 3.799 15.501 1.00 73.12 119 LEU A CA 1
ATOM 973 C C . LEU A 1 119 ? -24.245 3.582 14.443 1.00 73.12 119 LEU A C 1
ATOM 975 O O . LEU A 1 119 ? -24.546 3.151 13.328 1.00 73.12 119 LEU A O 1
ATOM 979 N N . GLU A 1 120 ? -22.984 3.811 14.813 1.00 71.19 120 GLU A N 1
ATOM 980 C CA . GLU A 1 120 ? -21.819 3.558 13.959 1.00 71.19 120 GLU A CA 1
ATOM 981 C C . GLU A 1 120 ? -21.752 2.080 13.543 1.00 71.19 120 GLU A C 1
ATOM 983 O O . GLU A 1 120 ? -21.666 1.760 12.357 1.00 71.19 120 GLU A O 1
ATOM 988 N N . GLN A 1 121 ? -21.903 1.157 14.497 1.00 73.44 121 GLN A N 1
ATOM 989 C CA . GLN A 1 121 ? -21.898 -0.278 14.219 1.00 73.44 121 GLN A CA 1
ATOM 990 C C . GLN A 1 121 ? -23.043 -0.729 13.306 1.00 73.44 121 GLN A C 1
ATOM 992 O O . GLN A 1 121 ? -22.822 -1.648 12.512 1.00 73.44 121 GLN A O 1
ATOM 997 N N . ARG A 1 122 ? -24.240 -0.121 13.396 1.00 79.06 122 ARG A N 1
ATOM 998 C CA . ARG A 1 122 ? -25.371 -0.375 12.478 1.00 79.06 122 ARG A CA 1
ATOM 999 C C . ARG A 1 122 ? -25.018 0.066 11.056 1.00 79.06 122 ARG A C 1
ATOM 1001 O O . ARG A 1 122 ? -25.149 -0.714 10.112 1.00 79.06 122 ARG A O 1
ATOM 1008 N N . MET A 1 123 ? -24.501 1.285 10.901 1.00 74.31 123 MET A N 1
ATOM 1009 C CA . MET A 1 123 ? -24.081 1.826 9.601 1.00 74.31 123 MET A CA 1
ATOM 1010 C C . MET A 1 123 ? -22.928 1.025 8.989 1.00 74.31 123 MET A C 1
ATOM 1012 O O . MET A 1 123 ? -22.955 0.697 7.801 1.00 74.31 123 MET A O 1
ATOM 1016 N N . GLY A 1 124 ? -21.966 0.610 9.812 1.00 72.00 124 GLY A N 1
ATOM 1017 C CA . GLY A 1 124 ? -20.843 -0.237 9.424 1.00 72.00 124 GLY A CA 1
ATOM 1018 C C . GLY A 1 124 ? -21.241 -1.633 8.929 1.00 72.00 124 GLY A C 1
ATOM 1019 O O . GLY A 1 124 ? -20.368 -2.390 8.510 1.00 72.00 124 GLY A O 1
ATOM 1020 N N . ARG A 1 125 ? -22.529 -2.020 8.940 1.00 76.88 125 ARG A N 1
ATOM 1021 C CA . ARG A 1 125 ? -23.015 -3.265 8.307 1.00 76.88 125 ARG A CA 1
ATOM 1022 C C . ARG A 1 125 ? -23.240 -3.124 6.804 1.00 76.88 125 ARG A C 1
ATOM 1024 O O . ARG A 1 125 ? -23.059 -4.099 6.079 1.00 76.88 125 ARG A O 1
ATOM 1031 N N . ILE A 1 126 ? -23.600 -1.925 6.348 1.00 76.19 126 ILE A N 1
ATOM 1032 C CA . ILE A 1 126 ? -23.940 -1.617 4.945 1.00 76.19 126 ILE A CA 1
ATOM 1033 C C . ILE A 1 126 ? -22.907 -0.695 4.278 1.00 76.19 126 ILE A C 1
ATOM 1035 O O . ILE A 1 126 ? -22.721 -0.739 3.060 1.00 76.19 126 ILE A O 1
ATOM 1039 N N . HIS A 1 127 ? -22.212 0.118 5.079 1.00 68.88 127 HIS A N 1
ATOM 1040 C CA . HIS A 1 127 ? -21.197 1.076 4.656 1.00 68.88 127 HIS A CA 1
ATOM 1041 C C . HIS A 1 127 ? -19.807 0.555 5.037 1.00 68.88 127 HIS A C 1
ATOM 1043 O O . HIS A 1 127 ? -19.236 0.916 6.061 1.00 68.88 127 HIS A O 1
ATOM 1049 N N . ARG A 1 128 ? -19.288 -0.364 4.217 1.00 67.62 128 ARG A N 1
ATOM 1050 C CA . ARG A 1 128 ? -17.930 -0.916 4.333 1.00 67.62 128 ARG A CA 1
ATOM 1051 C C . ARG A 1 128 ? -17.168 -0.723 3.026 1.00 67.62 128 ARG A C 1
ATOM 1053 O O . ARG A 1 128 ? -17.773 -0.603 1.956 1.00 67.62 128 ARG A O 1
ATOM 1060 N N . TYR A 1 129 ? -15.841 -0.776 3.112 1.00 47.41 129 TYR A N 1
ATOM 1061 C CA . TYR A 1 129 ? -14.944 -0.699 1.960 1.00 47.41 129 TYR A CA 1
ATOM 1062 C C . TYR A 1 129 ? -15.357 -1.697 0.857 1.00 47.41 129 TYR A C 1
ATOM 1064 O O . TYR A 1 129 ? -15.333 -2.910 1.060 1.00 47.41 129 TYR A O 1
ATOM 1072 N N . GLY A 1 130 ? -15.761 -1.192 -0.320 1.00 50.00 130 GLY A N 1
ATOM 1073 C CA . GLY A 1 130 ? -16.242 -2.002 -1.456 1.00 50.00 130 GLY A CA 1
ATOM 1074 C C . GLY A 1 130 ? -17.714 -1.809 -1.859 1.00 50.00 130 GLY A C 1
ATOM 1075 O O . GLY A 1 130 ? -18.128 -2.355 -2.896 1.00 50.00 130 GLY A O 1
ATOM 1076 N N . GLN A 1 131 ? -18.481 -1.019 -1.099 1.00 62.66 131 GLN A N 1
ATOM 1077 C CA . GLN A 1 131 ? -19.807 -0.532 -1.490 1.00 62.66 131 GLN A CA 1
ATOM 1078 C C . GLN A 1 131 ? -19.686 0.440 -2.679 1.00 62.66 131 GLN A C 1
ATOM 1080 O O . GLN A 1 131 ? -18.945 1.415 -2.614 1.00 62.66 131 GLN A O 1
ATOM 1085 N N . LYS A 1 132 ? -20.384 0.155 -3.787 1.00 57.41 132 LYS A N 1
ATOM 1086 C CA . LYS A 1 132 ? -20.326 0.963 -5.026 1.00 57.41 132 LYS A CA 1
ATOM 1087 C C . LYS A 1 132 ? -21.507 1.932 -5.160 1.00 57.41 132 LYS A C 1
ATOM 1089 O O . LYS A 1 132 ? -21.442 2.860 -5.959 1.00 57.41 132 LYS A O 1
ATOM 1094 N N . LYS A 1 133 ? -22.599 1.699 -4.421 1.00 70.75 133 LYS A N 1
ATOM 1095 C CA . LYS A 1 133 ? -23.805 2.536 -4.450 1.00 70.75 133 LYS A CA 1
ATOM 1096 C C . LYS A 1 133 ? -23.829 3.474 -3.242 1.00 70.75 133 LYS A C 1
ATOM 1098 O O . LYS A 1 133 ? -23.432 3.086 -2.149 1.00 70.75 133 LYS A O 1
ATOM 1103 N N . LYS A 1 134 ? -24.360 4.685 -3.422 1.00 76.12 134 LYS A N 1
ATOM 1104 C CA . LYS A 1 134 ? -24.561 5.635 -2.320 1.00 76.12 134 LYS A CA 1
ATOM 1105 C C . LYS A 1 134 ? -25.487 5.023 -1.263 1.00 76.12 134 LYS A C 1
ATOM 1107 O O . LYS A 1 134 ? -26.601 4.603 -1.588 1.00 76.12 134 LYS A O 1
ATOM 1112 N N . VAL A 1 135 ? -25.008 4.973 -0.022 1.00 82.50 135 VAL A N 1
ATOM 1113 C CA . VAL A 1 135 ? -25.766 4.470 1.127 1.00 82.50 135 VAL A CA 1
ATOM 1114 C C . VAL A 1 135 ? -26.667 5.578 1.662 1.00 82.50 135 VAL A C 1
ATOM 1116 O O . VAL A 1 135 ? -26.236 6.720 1.824 1.00 82.50 135 VAL A O 1
ATOM 1119 N N . PHE A 1 136 ? -27.921 5.237 1.940 1.00 84.75 136 PHE A N 1
ATOM 1120 C CA . PHE A 1 136 ? -28.894 6.128 2.553 1.00 84.75 136 PHE A CA 1
ATOM 1121 C C . PHE A 1 136 ? -29.270 5.588 3.926 1.00 84.75 136 PHE A C 1
ATOM 1123 O O . PHE A 1 136 ? -29.743 4.459 4.046 1.00 84.75 136 PHE A O 1
ATOM 1130 N N . VAL A 1 137 ? -29.061 6.415 4.947 1.00 86.00 137 VAL A N 1
ATOM 1131 C CA . VAL A 1 137 ? -29.454 6.137 6.328 1.00 86.00 137 VAL A CA 1
ATOM 1132 C C . VAL A 1 137 ? -30.520 7.144 6.729 1.00 86.00 137 VAL A C 1
ATOM 1134 O O . VAL A 1 137 ? -30.294 8.351 6.644 1.00 86.00 137 VAL A O 1
ATOM 1137 N N . PHE A 1 138 ? -31.677 6.647 7.149 1.00 87.88 138 PHE A N 1
ATOM 1138 C CA . PHE A 1 138 ? -32.791 7.448 7.635 1.00 87.88 138 PHE A CA 1
ATOM 1139 C C . PHE A 1 138 ? -32.957 7.208 9.135 1.00 87.88 138 PHE A C 1
ATOM 1141 O O . PHE A 1 138 ? -33.075 6.066 9.572 1.00 87.88 138 PHE A O 1
ATOM 1148 N N . ASN A 1 139 ? -32.982 8.281 9.920 1.00 87.06 139 ASN A N 1
ATOM 1149 C CA . ASN A 1 139 ? -33.210 8.224 11.362 1.00 87.06 139 ASN A CA 1
ATOM 1150 C C . ASN A 1 139 ? -34.592 8.811 11.652 1.00 87.06 139 ASN A C 1
ATOM 1152 O O . ASN A 1 139 ? -34.831 9.975 11.329 1.00 87.06 139 ASN A O 1
ATOM 1156 N N . LEU A 1 140 ? -35.500 8.014 12.219 1.00 86.81 140 LEU A N 1
ATOM 1157 C CA . LEU A 1 140 ? -36.837 8.482 12.584 1.00 86.81 140 LEU A CA 1
ATOM 1158 C C . LEU A 1 140 ? -36.832 8.995 14.028 1.00 86.81 140 LEU A C 1
ATOM 1160 O O . LEU A 1 140 ? -36.609 8.231 14.965 1.00 86.81 140 LEU A O 1
ATOM 1164 N N . ILE A 1 141 ? -37.105 10.287 14.202 1.00 83.06 141 ILE A N 1
ATOM 1165 C CA . ILE A 1 141 ? -37.123 10.969 15.503 1.00 83.06 141 ILE A CA 1
ATOM 1166 C C . ILE A 1 141 ? -38.415 11.774 15.676 1.00 83.06 141 ILE A C 1
ATOM 1168 O O . ILE A 1 141 ? -38.993 12.248 14.697 1.00 83.06 141 ILE A O 1
ATOM 1172 N N . TYR A 1 142 ? -38.861 11.938 16.921 1.00 81.19 142 TYR A N 1
ATOM 1173 C CA . TYR A 1 142 ? -39.968 12.830 17.268 1.00 81.19 142 TYR A CA 1
ATOM 1174 C C . TYR A 1 142 ? -39.412 14.194 17.686 1.00 81.19 142 TYR A C 1
ATOM 1176 O O . TYR A 1 142 ? -38.874 14.323 18.775 1.00 81.19 142 TYR A O 1
ATOM 1184 N N . ASP A 1 143 ? -39.547 15.213 16.838 1.00 72.56 143 ASP A N 1
ATOM 1185 C CA . ASP A 1 143 ? -38.950 16.546 17.072 1.00 72.56 143 ASP A CA 1
ATOM 1186 C C . ASP A 1 143 ? -39.502 17.255 18.325 1.00 72.56 143 ASP A C 1
ATOM 1188 O O . ASP A 1 143 ? -38.847 18.106 18.916 1.00 72.56 143 ASP A O 1
ATOM 1192 N N . GLU A 1 144 ? -40.707 16.885 18.761 1.00 76.06 144 GLU A N 1
ATOM 1193 C CA . GLU A 1 144 ? -41.374 17.484 19.923 1.00 76.06 144 GLU A CA 1
ATOM 1194 C C . GLU A 1 144 ? -40.891 16.911 21.268 1.00 76.06 144 GLU A C 1
ATOM 1196 O O . GLU A 1 144 ? -41.236 17.446 22.323 1.00 76.06 144 GLU A O 1
ATOM 1201 N N . THR A 1 145 ? -40.083 15.843 21.271 1.00 79.44 145 THR A N 1
ATOM 1202 C CA . THR A 1 145 ? -39.544 15.266 22.512 1.00 79.44 145 THR A CA 1
ATOM 1203 C C . THR A 1 145 ? -38.202 15.900 22.886 1.00 79.44 145 THR A C 1
ATOM 1205 O O . THR A 1 145 ? -37.431 16.338 22.031 1.00 79.44 145 THR A O 1
ATOM 1208 N N . ILE A 1 146 ? -37.898 15.954 24.190 1.00 70.69 146 ILE A N 1
ATOM 1209 C CA . ILE A 1 146 ? -36.591 16.421 24.696 1.00 70.69 146 ILE A CA 1
ATOM 1210 C C . ILE A 1 146 ? -35.458 15.591 24.071 1.00 70.69 146 ILE A C 1
ATOM 1212 O O . ILE A 1 146 ? -34.492 16.148 23.560 1.00 70.69 146 ILE A O 1
ATOM 1216 N N . GLU A 1 147 ? -35.631 14.270 24.031 1.00 70.38 147 GLU A N 1
ATOM 1217 C CA . GLU A 1 147 ? -34.726 13.331 23.364 1.00 70.38 147 GLU A CA 1
ATOM 1218 C C . GLU A 1 147 ? -34.547 13.662 21.872 1.00 70.38 147 GLU A C 1
ATOM 1220 O O . GLU A 1 147 ? -33.422 13.761 21.384 1.00 70.38 147 GLU A O 1
ATOM 1225 N N . GLY A 1 148 ? -35.648 13.881 21.148 1.00 74.88 148 GLY A N 1
ATOM 1226 C CA . GLY A 1 148 ? -35.622 14.150 19.716 1.00 74.88 148 GLY A CA 1
ATOM 1227 C C . GLY A 1 148 ? -34.896 15.442 19.365 1.00 74.88 148 GLY A C 1
ATOM 1228 O O . GLY A 1 148 ? -34.112 15.443 18.418 1.00 74.88 148 GLY A O 1
ATOM 1229 N N . ARG A 1 149 ? -35.069 16.508 20.159 1.00 77.31 149 ARG A N 1
ATOM 1230 C CA . ARG A 1 149 ? -34.329 17.771 19.981 1.00 77.31 149 ARG A CA 1
ATOM 1231 C C . ARG A 1 149 ? -32.822 17.583 20.144 1.00 77.31 149 ARG A C 1
ATOM 1233 O O . ARG A 1 149 ? -32.052 18.044 19.301 1.00 77.31 149 ARG A O 1
ATOM 1240 N N . VAL A 1 150 ? -32.400 16.846 21.173 1.00 73.00 150 VAL A N 1
ATOM 1241 C CA . VAL A 1 150 ? -30.981 16.553 21.435 1.00 73.00 150 VAL A CA 1
ATOM 1242 C C . VAL A 1 150 ? -30.380 15.696 20.316 1.00 73.00 150 VAL A C 1
ATOM 1244 O O . VAL A 1 150 ? -29.328 16.038 19.770 1.00 73.00 150 VAL A O 1
ATOM 1247 N N . LEU A 1 151 ? -31.063 14.617 19.918 1.00 73.06 151 LEU A N 1
ATOM 1248 C CA . LEU A 1 151 ? -30.609 13.723 18.847 1.00 73.06 151 LEU A CA 1
ATOM 1249 C C . LEU A 1 151 ? -30.561 14.428 17.487 1.00 73.06 151 LEU A C 1
ATOM 1251 O O . LEU A 1 151 ? -29.609 14.232 16.733 1.00 73.06 151 LEU A O 1
ATOM 1255 N N . LYS A 1 152 ? -31.545 15.279 17.174 1.00 79.06 152 LYS A N 1
ATOM 1256 C CA . LYS A 1 152 ? -31.559 16.095 15.951 1.00 79.06 152 LYS A CA 1
ATOM 1257 C C . LYS A 1 152 ? -30.342 17.006 15.884 1.00 79.06 152 LYS A C 1
ATOM 1259 O O . LYS A 1 152 ? -29.638 17.006 14.880 1.00 79.06 152 LYS A O 1
ATOM 1264 N N . LYS A 1 153 ? -30.053 17.717 16.977 1.00 75.44 153 LYS A N 1
ATOM 1265 C CA . LYS A 1 153 ? -28.911 18.631 17.062 1.00 75.44 153 LYS A CA 1
ATOM 1266 C C . LYS A 1 153 ? -27.580 17.896 16.883 1.00 75.44 153 LYS A C 1
ATOM 1268 O O . LYS A 1 153 ? -26.723 18.353 16.128 1.00 75.44 153 LYS A O 1
ATOM 1273 N N . LEU A 1 154 ? -27.436 16.721 17.500 1.00 73.50 154 LEU A N 1
ATOM 1274 C CA . LEU A 1 154 ? -26.273 15.849 17.318 1.00 73.50 154 LEU A CA 1
ATOM 1275 C C . LEU A 1 154 ? -26.130 15.388 15.856 1.00 73.50 154 LEU A C 1
ATOM 1277 O O . LEU A 1 154 ? -25.049 15.495 15.279 1.00 73.50 154 LEU A O 1
ATOM 1281 N N . LEU A 1 155 ? -27.217 14.933 15.225 1.00 74.12 155 LEU A N 1
ATOM 1282 C CA . LEU A 1 155 ? -27.213 14.500 13.823 1.00 74.12 155 LEU A CA 1
ATOM 1283 C C . LEU A 1 155 ? -26.899 15.646 12.848 1.00 74.12 155 LEU A C 1
ATOM 1285 O O . LEU A 1 155 ? -26.145 15.441 11.894 1.00 74.12 155 LEU A O 1
ATOM 1289 N N . ASP A 1 156 ? -27.432 16.846 13.084 1.00 77.25 156 ASP A N 1
ATOM 1290 C CA . ASP A 1 156 ? -27.167 18.033 12.263 1.00 77.25 156 ASP A CA 1
ATOM 1291 C C . ASP A 1 156 ? -25.694 18.456 12.348 1.00 77.25 156 ASP A C 1
ATOM 1293 O O . ASP A 1 156 ? -25.077 18.786 11.330 1.00 77.25 156 ASP A O 1
ATOM 1297 N N . LYS A 1 157 ? -25.087 18.370 13.537 1.00 71.06 157 LYS A N 1
ATOM 1298 C CA . LYS A 1 157 ? -23.654 18.630 13.716 1.00 71.06 157 LYS A CA 1
ATOM 1299 C C . LYS A 1 157 ? -22.784 17.576 13.040 1.00 71.06 157 LYS A C 1
ATOM 1301 O O . LYS A 1 157 ? -21.864 17.945 12.313 1.00 71.06 157 LYS A O 1
ATOM 1306 N N . LEU A 1 158 ? -23.111 16.290 13.182 1.00 67.75 158 LEU A N 1
ATOM 1307 C CA . LEU A 1 158 ? -22.419 15.219 12.456 1.00 67.75 158 LEU A CA 1
ATOM 1308 C C . LEU A 1 158 ? -22.518 15.406 10.937 1.00 67.75 158 LEU A C 1
ATOM 1310 O O . LEU A 1 158 ? -21.556 15.165 10.209 1.00 67.75 158 LEU A O 1
ATOM 1314 N N . LYS A 1 159 ? -23.659 15.888 10.436 1.00 69.69 159 LYS A N 1
ATOM 1315 C CA . LYS A 1 159 ? -23.831 16.208 9.016 1.00 69.69 159 LYS A CA 1
ATOM 1316 C C . LYS A 1 159 ? -22.937 17.373 8.577 1.00 69.69 159 LYS A C 1
ATOM 1318 O O . LYS A 1 159 ? -22.295 17.258 7.535 1.00 69.69 159 LYS A O 1
ATOM 1323 N N . LEU A 1 160 ? -22.856 18.444 9.369 1.00 67.50 160 LEU A N 1
ATOM 1324 C CA . LEU A 1 160 ? -21.967 19.582 9.106 1.00 67.50 160 LEU A CA 1
ATOM 1325 C C . LEU A 1 160 ? -20.490 19.161 9.115 1.00 67.50 160 LEU A C 1
ATOM 1327 O O . LEU A 1 160 ? -19.718 19.573 8.251 1.00 67.50 160 LEU A O 1
ATOM 1331 N N . MET A 1 161 ? -20.099 18.304 10.060 1.00 61.12 161 MET A N 1
ATOM 1332 C CA . MET A 1 161 ? -18.763 17.710 10.096 1.00 61.12 161 MET A CA 1
ATOM 1333 C C . MET A 1 161 ? -18.499 16.899 8.827 1.00 61.12 161 MET A C 1
ATOM 1335 O O . MET A 1 161 ? -17.442 17.057 8.219 1.00 61.12 161 MET A O 1
ATOM 1339 N N . ARG A 1 162 ? -19.464 16.077 8.383 1.00 61.31 162 ARG A N 1
ATOM 1340 C CA . ARG A 1 162 ? -19.351 15.252 7.163 1.00 61.31 162 ARG A CA 1
ATOM 1341 C C . ARG A 1 162 ? -19.130 16.090 5.913 1.00 61.31 162 ARG A C 1
ATOM 1343 O O . ARG A 1 162 ? -18.354 15.708 5.048 1.00 61.31 162 ARG A O 1
ATOM 1350 N N . GLU A 1 163 ? -19.777 17.245 5.822 1.00 64.31 163 GLU A N 1
ATOM 1351 C CA . GLU A 1 163 ? -19.572 18.181 4.712 1.00 64.31 163 GLU A CA 1
ATOM 1352 C C . GLU A 1 163 ? -18.159 18.795 4.703 1.00 64.31 163 GLU A C 1
ATOM 1354 O O . GLU A 1 163 ? -17.664 19.147 3.636 1.00 64.31 163 GLU A O 1
ATOM 1359 N N . ARG A 1 164 ? -17.487 18.882 5.861 1.00 60.47 164 ARG A N 1
ATOM 1360 C CA . ARG A 1 164 ? -16.128 19.440 5.998 1.00 60.47 164 ARG A CA 1
ATOM 1361 C C . ARG A 1 164 ? -15.005 18.398 5.900 1.00 60.47 164 ARG A C 1
ATOM 1363 O O . ARG A 1 164 ? -13.929 18.734 5.420 1.00 60.47 164 ARG A O 1
ATOM 1370 N N . LEU A 1 165 ? -15.237 17.168 6.365 1.00 52.19 165 LEU A N 1
ATOM 1371 C CA . LEU A 1 165 ? -14.228 16.100 6.505 1.00 52.19 165 LEU A CA 1
ATOM 1372 C C . LEU A 1 165 ? -14.423 14.918 5.528 1.00 52.19 165 LEU A C 1
ATOM 1374 O O . LEU A 1 165 ? -13.564 14.044 5.452 1.00 52.19 165 LEU A O 1
ATOM 1378 N N . GLY A 1 166 ? -15.530 14.861 4.779 1.00 54.88 166 GLY A N 1
ATOM 1379 C CA . GLY A 1 166 ? -15.834 13.754 3.863 1.00 54.88 166 GLY A CA 1
ATOM 1380 C C . GLY A 1 166 ? -16.389 12.503 4.563 1.00 54.88 166 GLY A C 1
ATOM 1381 O O . GLY A 1 166 ? -17.004 12.587 5.626 1.00 54.88 166 GLY A O 1
ATOM 1382 N N . ASP A 1 167 ? -16.207 11.325 3.956 1.00 52.56 167 ASP A N 1
ATOM 1383 C CA . ASP A 1 167 ? -16.782 10.055 4.442 1.00 52.56 167 ASP A CA 1
ATOM 1384 C C . ASP A 1 167 ? -16.145 9.539 5.754 1.00 52.56 167 ASP A C 1
ATOM 1386 O O . ASP A 1 167 ? -16.708 8.650 6.393 1.00 52.56 167 ASP A O 1
ATOM 1390 N N . SER A 1 168 ? -15.029 10.128 6.198 1.00 52.41 168 SER A N 1
ATOM 1391 C CA . SER A 1 168 ? -14.279 9.742 7.408 1.00 52.41 168 SER A CA 1
ATOM 1392 C C . SER A 1 168 ? -14.886 10.252 8.721 1.00 52.41 168 SER A C 1
ATOM 1394 O O . SER A 1 168 ? -14.337 10.004 9.786 1.00 52.41 168 SER A O 1
ATOM 1396 N N . VAL A 1 169 ? -16.019 10.965 8.682 1.00 51.66 169 VAL A N 1
ATOM 1397 C CA . VAL A 1 169 ? -16.671 11.535 9.884 1.00 51.66 169 VAL A CA 1
ATOM 1398 C C . VAL A 1 169 ? -17.235 10.498 10.840 1.00 51.66 169 VAL A C 1
ATOM 1400 O O . VAL A 1 169 ? -17.481 10.784 12.008 1.00 51.66 169 VAL A O 1
ATOM 1403 N N . PHE A 1 170 ? -17.415 9.274 10.371 1.00 52.41 170 PHE A N 1
ATOM 1404 C CA . PHE A 1 170 ? -17.999 8.226 11.193 1.00 52.41 170 PHE A CA 1
ATOM 1405 C C . PHE A 1 170 ? -16.980 7.575 12.131 1.00 52.41 170 PHE A C 1
ATOM 1407 O O . PHE A 1 170 ? -17.355 7.275 13.261 1.00 52.41 170 PHE A O 1
ATOM 1414 N N . ASP A 1 171 ? -15.700 7.513 11.746 1.00 52.09 171 ASP A N 1
ATOM 1415 C CA . ASP A 1 171 ? -14.601 7.097 12.638 1.00 52.09 171 ASP A CA 1
ATOM 1416 C C . ASP A 1 171 ? -14.447 8.067 13.836 1.00 52.09 171 ASP A C 1
ATOM 1418 O O . ASP A 1 171 ? -13.928 7.721 14.897 1.00 52.09 171 ASP A O 1
ATOM 1422 N N . VAL A 1 172 ? -14.982 9.283 13.683 1.00 51.00 172 VAL A N 1
ATOM 1423 C CA . VAL A 1 172 ? -14.923 10.406 14.631 1.00 51.00 172 VAL A CA 1
ATOM 1424 C C . VAL A 1 172 ? -15.993 10.325 15.705 1.00 51.00 172 VAL A C 1
ATOM 1426 O O . VAL A 1 172 ? -15.797 10.832 16.806 1.00 51.00 172 VAL A O 1
ATOM 1429 N N . ILE A 1 173 ? -17.132 9.689 15.413 1.00 55.03 173 ILE A N 1
ATOM 1430 C CA . ILE A 1 173 ? -18.251 9.574 16.360 1.00 55.03 173 ILE A CA 1
ATOM 1431 C C . ILE A 1 173 ? -17.774 8.896 17.645 1.00 55.03 173 ILE A C 1
ATOM 1433 O O . ILE A 1 173 ? -18.082 9.354 18.746 1.00 55.03 173 ILE A O 1
ATOM 1437 N N . ASN A 1 174 ? -16.967 7.847 17.492 1.00 52.31 174 ASN A N 1
ATOM 1438 C CA . ASN A 1 174 ? -16.402 7.086 18.596 1.00 52.31 174 ASN A CA 1
ATOM 1439 C C . ASN A 1 174 ? -15.405 7.920 19.418 1.00 52.31 174 ASN A C 1
ATOM 1441 O O . ASN A 1 174 ? -15.334 7.779 20.634 1.00 52.31 174 ASN A O 1
ATOM 1445 N N . GLU A 1 175 ? -14.646 8.814 18.779 1.00 52.41 175 GLU A N 1
ATOM 1446 C CA . GLU A 1 175 ? -13.637 9.647 19.443 1.00 52.41 175 GLU A CA 1
ATOM 1447 C C . GLU A 1 175 ? -14.241 10.893 20.115 1.00 52.41 175 GLU A C 1
ATOM 1449 O O . GLU A 1 175 ? -13.865 11.213 21.241 1.00 52.41 175 GLU A O 1
ATOM 1454 N N . ILE A 1 176 ? -15.254 11.525 19.505 1.00 53.25 176 ILE A N 1
ATOM 1455 C CA . ILE A 1 176 ? -16.015 12.652 20.084 1.00 53.25 176 ILE A CA 1
ATOM 1456 C C . ILE A 1 176 ? -16.798 12.216 21.329 1.00 53.25 176 ILE A C 1
ATOM 1458 O O . ILE A 1 176 ? -16.949 12.988 22.276 1.00 53.25 176 ILE A O 1
ATOM 1462 N N . LEU A 1 177 ? -17.325 10.987 21.330 1.00 51.69 177 LEU A N 1
ATOM 1463 C CA . LEU A 1 177 ? -18.286 10.522 22.340 1.00 51.69 177 LEU A CA 1
ATOM 1464 C C . LEU A 1 177 ? -17.676 9.494 23.309 1.00 51.69 177 LEU A C 1
ATOM 1466 O O . LEU A 1 177 ? -18.376 8.941 24.162 1.00 51.69 177 LEU A O 1
ATOM 1470 N N . ARG A 1 178 ? -16.354 9.283 23.246 1.00 49.53 178 ARG A N 1
ATOM 1471 C CA . ARG A 1 178 ? -15.596 8.458 24.198 1.00 49.53 178 ARG A CA 1
ATOM 1472 C C . ARG A 1 178 ? -15.764 8.997 25.622 1.00 49.53 178 ARG A C 1
ATOM 1474 O O . ARG A 1 178 ? -15.383 10.119 25.932 1.00 49.53 178 ARG A O 1
ATOM 1481 N N . GLY A 1 179 ? -16.333 8.171 26.501 1.00 50.31 179 GLY A N 1
ATOM 1482 C CA . GLY A 1 179 ? -16.529 8.498 27.919 1.00 50.31 179 GLY A CA 1
ATOM 1483 C C . GLY A 1 179 ? -17.781 9.326 28.234 1.00 50.31 179 GLY A C 1
ATOM 1484 O O . GLY A 1 179 ? -18.047 9.588 29.406 1.00 50.31 179 GLY A O 1
ATOM 1485 N N . VAL A 1 180 ? -18.587 9.692 27.232 1.00 58.50 180 VAL A N 1
ATOM 1486 C CA . VAL A 1 180 ? -19.844 10.421 27.436 1.00 58.50 180 VAL A CA 1
ATOM 1487 C C . VAL A 1 180 ? -20.999 9.434 27.610 1.00 58.50 180 VAL A C 1
ATOM 1489 O O . VAL A 1 180 ? -21.367 8.712 26.687 1.00 58.50 180 VAL A O 1
ATOM 1492 N N . ARG A 1 181 ? -21.641 9.448 28.781 1.00 61.53 181 ARG A N 1
ATOM 1493 C CA . ARG A 1 181 ? -22.913 8.748 29.024 1.00 61.53 181 ARG A CA 1
ATOM 1494 C C . ARG A 1 181 ? -24.081 9.639 28.607 1.00 61.53 181 ARG A C 1
ATOM 1496 O O . ARG A 1 181 ? -24.709 10.287 29.440 1.00 61.53 181 ARG A O 1
ATOM 1503 N N . LEU A 1 182 ? -24.331 9.707 27.296 1.00 65.62 182 LEU A N 1
ATOM 1504 C CA . LEU A 1 182 ? -25.411 10.523 26.722 1.00 65.62 182 LEU A CA 1
ATOM 1505 C C . LEU A 1 182 ? -26.782 10.123 27.300 1.00 65.62 182 LEU A C 1
ATOM 1507 O O . LEU A 1 182 ? -27.616 10.983 27.558 1.00 65.62 182 LEU A O 1
ATOM 1511 N N . GLU A 1 183 ? -26.955 8.833 27.591 1.00 64.00 183 GLU A N 1
ATOM 1512 C CA . GLU A 1 183 ? -28.112 8.248 28.280 1.00 64.00 183 GLU A CA 1
ATOM 1513 C C . GLU A 1 183 ? -28.408 8.935 29.623 1.00 64.00 183 GLU A C 1
ATOM 1515 O O . GLU A 1 183 ? -29.510 9.445 29.824 1.00 64.00 183 GLU A O 1
ATOM 1520 N N . ASP A 1 184 ? -27.408 9.024 30.507 1.00 67.56 184 ASP A N 1
ATOM 1521 C CA . ASP A 1 184 ? -27.552 9.612 31.846 1.00 67.56 184 ASP A CA 1
ATOM 1522 C C . ASP A 1 184 ? -27.932 11.100 31.765 1.00 67.56 184 ASP A C 1
ATOM 1524 O O . ASP A 1 184 ? -28.740 11.595 32.551 1.00 67.56 184 ASP A O 1
ATOM 1528 N N . ARG A 1 185 ? -27.391 11.816 30.774 1.00 68.25 185 ARG A N 1
ATOM 1529 C CA . ARG A 1 185 ? -27.636 13.252 30.580 1.00 68.25 185 ARG A CA 1
ATOM 1530 C C . ARG A 1 185 ? -28.986 13.556 29.948 1.00 68.25 185 ARG A C 1
ATOM 1532 O O . ARG A 1 185 ? -29.641 14.508 30.362 1.00 68.25 185 ARG A O 1
ATOM 1539 N N . ILE A 1 186 ? -29.426 12.764 28.971 1.00 69.12 186 ILE A N 1
ATOM 1540 C CA . ILE A 1 186 ? -30.781 12.909 28.430 1.00 69.12 186 ILE A CA 1
ATOM 1541 C C . ILE A 1 186 ? -31.800 12.553 29.521 1.00 69.12 186 ILE A C 1
ATOM 1543 O O . ILE A 1 186 ? -32.808 13.242 29.652 1.00 69.12 186 ILE A O 1
ATOM 1547 N N . MET A 1 187 ? -31.522 11.547 30.357 1.00 67.62 187 MET A N 1
ATOM 1548 C CA . MET A 1 187 ? -32.376 11.223 31.501 1.00 67.62 187 MET A CA 1
ATOM 1549 C C . MET A 1 187 ? -32.431 12.374 32.517 1.00 67.62 187 MET A C 1
ATOM 1551 O O . MET A 1 187 ? -33.516 12.731 32.968 1.00 67.62 187 MET A O 1
ATOM 1555 N N . GLU A 1 188 ? -31.301 13.019 32.812 1.00 68.75 188 GLU A N 1
ATOM 1556 C CA . GLU A 1 188 ? -31.240 14.229 33.643 1.00 68.75 188 GLU A CA 1
ATOM 1557 C C . GLU A 1 188 ? -32.056 15.389 33.044 1.00 68.75 188 GLU A C 1
ATOM 1559 O O . GLU A 1 188 ? -32.829 16.017 33.762 1.00 68.75 188 GLU A O 1
ATOM 1564 N N . ALA A 1 189 ? -31.969 15.620 31.729 1.00 71.50 189 ALA A N 1
ATOM 1565 C CA . ALA A 1 189 ? -32.738 16.650 31.021 1.00 71.50 189 ALA A CA 1
ATOM 1566 C C . ALA A 1 189 ? -34.251 16.361 30.984 1.00 71.50 189 ALA A C 1
ATOM 1568 O O . ALA A 1 189 ? -35.074 17.273 31.064 1.00 71.50 189 ALA A O 1
ATOM 1569 N N . ILE A 1 190 ? -34.643 15.087 30.883 1.00 72.50 190 ILE A N 1
ATOM 1570 C CA . ILE A 1 190 ? -36.048 14.669 30.982 1.00 72.50 190 ILE A CA 1
ATOM 1571 C C . ILE A 1 190 ? -36.573 14.906 32.403 1.00 72.50 190 ILE A C 1
ATOM 1573 O O . ILE A 1 190 ? -37.699 15.374 32.564 1.00 72.50 190 ILE A O 1
ATOM 1577 N N . LEU A 1 191 ? -35.766 14.603 33.424 1.00 72.75 191 LEU A N 1
ATOM 1578 C CA . LEU A 1 191 ? -36.127 14.799 34.830 1.00 72.75 191 LEU A CA 1
ATOM 1579 C C . LEU A 1 191 ? -36.177 16.283 35.225 1.00 72.75 191 LEU A C 1
ATOM 1581 O O . LEU A 1 191 ? -37.016 16.656 36.042 1.00 72.75 191 LEU A O 1
ATOM 1585 N N . SER A 1 192 ? -35.308 17.122 34.654 1.00 72.25 192 SER A N 1
ATOM 1586 C CA . SER A 1 192 ? -35.277 18.568 34.906 1.00 72.25 192 SER A CA 1
ATOM 1587 C C . SER A 1 192 ? -36.287 19.355 34.065 1.00 72.25 192 SER A C 1
ATOM 1589 O O . SER A 1 192 ? -36.662 20.461 34.445 1.00 72.25 192 SER A O 1
ATOM 1591 N N . GLY A 1 193 ? -36.738 18.802 32.933 1.00 71.62 193 GLY A N 1
ATOM 1592 C CA . GLY A 1 193 ? -37.619 19.478 31.977 1.00 71.62 193 GLY A CA 1
ATOM 1593 C C . GLY A 1 193 ? -36.917 20.520 31.095 1.00 71.62 193 GLY A C 1
ATOM 1594 O O . GLY A 1 193 ? -37.575 21.161 30.274 1.00 71.62 193 GLY A O 1
ATOM 1595 N N . GLU A 1 194 ? -35.597 20.678 31.220 1.00 71.62 194 GLU A N 1
ATOM 1596 C CA . GLU A 1 194 ? -34.800 21.667 30.491 1.00 71.62 194 GLU A CA 1
ATOM 1597 C C . GLU A 1 194 ? -33.842 20.979 29.509 1.00 71.62 194 GLU A C 1
ATOM 1599 O O . GLU A 1 194 ? -32.944 20.238 29.909 1.00 71.62 194 GLU A O 1
ATOM 1604 N N . SER A 1 195 ? -34.003 21.246 28.206 1.00 65.38 195 SER A N 1
ATOM 1605 C CA . SER A 1 195 ? -33.110 20.715 27.162 1.00 65.38 195 SER A CA 1
ATOM 1606 C C . SER A 1 195 ? -31.942 21.648 26.825 1.00 65.38 195 SER A C 1
ATOM 1608 O O . SER A 1 195 ? -30.904 21.171 26.375 1.00 65.38 195 SER A O 1
ATOM 1610 N N . GLU A 1 196 ? -32.069 22.957 27.080 1.00 64.06 196 GLU A N 1
ATOM 1611 C CA . GLU A 1 196 ? -31.051 23.968 26.741 1.00 64.06 196 GLU A CA 1
ATOM 1612 C C . GLU A 1 196 ? -29.652 23.677 27.317 1.00 64.06 196 GLU A C 1
ATOM 1614 O O . GLU A 1 196 ? -28.678 23.762 26.563 1.00 64.06 196 GLU A O 1
ATOM 1619 N N . PRO A 1 197 ? -29.492 23.294 28.602 1.00 65.56 197 PRO A N 1
ATOM 1620 C CA . PRO A 1 197 ? -28.174 22.993 29.161 1.00 65.56 197 PRO A CA 1
ATOM 1621 C C . PRO A 1 197 ? -27.483 21.828 28.443 1.00 65.56 197 PRO A C 1
ATOM 1623 O O . PRO A 1 197 ? -26.277 21.868 28.200 1.00 65.56 197 PRO A O 1
ATOM 1626 N N . LEU A 1 198 ? -28.258 20.812 28.053 1.00 67.06 198 LEU A N 1
ATOM 1627 C CA . LEU A 1 198 ? -27.762 19.646 27.331 1.00 67.06 198 LEU A CA 1
ATOM 1628 C C . LEU A 1 198 ? -27.459 19.977 25.866 1.00 67.06 198 LEU A C 1
ATOM 1630 O O . LEU A 1 198 ? -26.438 19.558 25.331 1.00 67.06 198 LEU A O 1
ATOM 1634 N N . GLU A 1 199 ? -28.305 20.775 25.224 1.00 66.38 199 GLU A N 1
ATOM 1635 C CA . GLU A 1 199 ? -28.108 21.232 23.851 1.00 66.38 199 GLU A CA 1
ATOM 1636 C C . GLU A 1 199 ? -26.866 22.124 23.697 1.00 66.38 199 GLU A C 1
ATOM 1638 O O . GLU A 1 199 ? -26.160 22.014 22.692 1.00 66.38 199 GLU A O 1
ATOM 1643 N N . ASN A 1 200 ? -26.589 22.993 24.671 1.00 70.88 200 ASN A N 1
ATOM 1644 C CA . ASN A 1 200 ? -25.382 23.826 24.704 1.00 70.88 200 ASN A CA 1
ATOM 1645 C C . ASN A 1 200 ? -24.131 23.000 25.028 1.00 70.88 200 ASN A C 1
ATOM 1647 O O . ASN A 1 200 ? -23.050 23.257 24.498 1.00 70.88 200 ASN A O 1
ATOM 1651 N N . TRP A 1 201 ? -24.279 21.975 25.868 1.00 69.31 201 TRP A N 1
ATOM 1652 C CA . TRP A 1 201 ? -23.214 21.020 26.151 1.00 69.31 201 TRP A CA 1
ATOM 1653 C C . TRP A 1 201 ? -22.834 20.208 24.903 1.00 69.31 201 TRP A C 1
ATOM 1655 O O . TRP A 1 201 ? -21.647 20.084 24.600 1.00 69.31 201 TRP A O 1
ATOM 1665 N N . VAL A 1 202 ? -23.822 19.729 24.133 1.00 66.62 202 VAL A N 1
ATOM 1666 C CA . VAL A 1 202 ? -23.582 19.054 22.846 1.00 66.62 202 VAL A CA 1
ATOM 1667 C C . VAL A 1 202 ? -22.838 19.988 21.890 1.00 66.62 202 VAL A C 1
ATOM 1669 O O . VAL A 1 202 ? -21.883 19.547 21.257 1.00 66.62 202 VAL A O 1
ATOM 1672 N N . ASP A 1 203 ? -23.200 21.273 21.818 1.00 68.50 203 ASP A N 1
ATOM 1673 C CA . ASP A 1 203 ? -22.484 22.245 20.980 1.00 68.50 203 ASP A CA 1
ATOM 1674 C C . ASP A 1 203 ? -21.013 22.399 21.384 1.00 68.50 203 ASP A C 1
ATOM 1676 O O . ASP A 1 203 ? -20.126 22.269 20.539 1.00 68.50 203 ASP A O 1
ATOM 1680 N N . ALA A 1 204 ? -20.745 22.641 22.669 1.00 67.06 204 ALA A N 1
ATOM 1681 C CA . ALA A 1 204 ? -19.390 22.866 23.164 1.00 67.06 204 ALA A CA 1
ATOM 1682 C C . ALA A 1 204 ? -18.499 21.624 23.003 1.00 67.06 204 ALA A C 1
ATOM 1684 O O . ALA A 1 204 ? -17.339 21.734 22.599 1.00 67.06 204 ALA A O 1
ATOM 1685 N N . GLN A 1 205 ? -19.047 20.440 23.286 1.00 65.75 205 GLN A N 1
ATOM 1686 C CA . GLN A 1 205 ? -18.297 19.193 23.212 1.00 65.75 205 GLN A CA 1
ATOM 1687 C C . GLN A 1 205 ? -18.015 18.788 21.765 1.00 65.75 205 GLN A C 1
ATOM 1689 O O . GLN A 1 205 ? -16.895 18.410 21.439 1.00 65.75 205 GLN A O 1
ATOM 1694 N N . THR A 1 206 ? -19.000 18.934 20.878 1.00 62.59 206 THR A N 1
ATOM 1695 C CA . THR A 1 206 ? -18.858 18.568 19.464 1.00 62.59 206 THR A CA 1
ATOM 1696 C C . THR A 1 206 ? -17.843 19.471 18.754 1.00 62.59 206 THR A C 1
ATOM 1698 O O . THR A 1 206 ? -17.052 18.971 17.963 1.00 62.59 206 THR A O 1
ATOM 1701 N N . GLU A 1 207 ? -17.797 20.772 19.072 1.00 65.38 207 GLU A N 1
ATOM 1702 C CA . GLU A 1 207 ? -16.812 21.709 18.501 1.00 65.38 207 GLU A CA 1
ATOM 1703 C C . GLU A 1 207 ? -15.393 21.466 19.051 1.00 65.38 207 GLU A C 1
ATOM 1705 O O . GLU A 1 207 ? -14.430 21.397 18.292 1.00 65.38 207 GLU A O 1
ATOM 1710 N N . SER A 1 208 ? -15.256 21.263 20.368 1.00 63.91 208 SER A N 1
ATOM 1711 C CA . SER A 1 208 ? -13.966 20.957 21.007 1.00 63.91 208 SER A CA 1
ATOM 1712 C C . SER A 1 208 ? -13.364 19.653 20.475 1.00 63.91 208 SER A C 1
ATOM 1714 O O . SER A 1 208 ? -12.184 19.598 20.119 1.00 63.91 208 SER A O 1
ATOM 1716 N N . SER A 1 209 ? -14.184 18.607 20.365 1.00 59.09 209 SER A N 1
ATOM 1717 C CA . SER A 1 209 ? -13.756 17.314 19.844 1.00 59.09 209 SER A CA 1
ATOM 1718 C C . SER A 1 209 ? -13.532 17.330 18.329 1.00 59.09 209 SER A C 1
ATOM 1720 O O . SER A 1 209 ? -12.650 16.618 17.861 1.00 59.09 209 SER A O 1
ATOM 1722 N N . PHE A 1 210 ? -14.251 18.160 17.558 1.00 56.78 210 PHE A N 1
ATOM 1723 C CA . PHE A 1 210 ? -13.954 18.383 16.136 1.00 56.78 210 PHE A CA 1
ATOM 1724 C C . PHE A 1 210 ? -12.552 18.950 15.943 1.00 56.78 210 PHE A C 1
ATOM 1726 O O . PHE A 1 210 ? -11.803 18.454 15.109 1.00 56.78 210 PHE A O 1
ATOM 1733 N N . GLU A 1 211 ? -12.182 19.960 16.730 1.00 60.91 211 GLU A N 1
ATOM 1734 C CA . GLU A 1 211 ? -10.890 20.626 16.583 1.00 60.91 211 GLU A CA 1
ATOM 1735 C C . GLU A 1 211 ? -9.742 19.732 17.063 1.00 60.91 211 GLU A C 1
ATOM 1737 O O . GLU A 1 211 ? -8.677 19.698 16.446 1.00 60.91 211 GLU A O 1
ATOM 1742 N N . GLN A 1 212 ? -9.978 18.934 18.109 1.00 58.09 212 GLN A N 1
ATOM 1743 C CA . GLN A 1 212 ? -9.056 17.881 18.542 1.00 58.09 212 GLN A CA 1
ATOM 1744 C C . GLN A 1 212 ? -8.902 16.788 17.488 1.00 58.09 212 GLN A C 1
ATOM 1746 O O . GLN A 1 212 ? -7.780 16.379 17.213 1.00 58.09 212 GLN A O 1
ATOM 1751 N N . PHE A 1 213 ? -9.997 16.348 16.869 1.00 53.03 213 PHE A N 1
ATOM 1752 C CA . PHE A 1 213 ? -9.958 15.324 15.836 1.00 53.03 213 PHE A CA 1
ATOM 1753 C C . PHE A 1 213 ? -9.327 15.827 14.544 1.00 53.03 213 PHE A C 1
ATOM 1755 O O . PHE A 1 213 ? -8.517 15.131 13.956 1.00 53.03 213 PHE A O 1
ATOM 1762 N N . LYS A 1 214 ? -9.643 17.044 14.101 1.00 52.28 214 LYS A N 1
ATOM 1763 C CA . LYS A 1 214 ? -8.992 17.674 12.951 1.00 52.28 214 LYS A CA 1
ATOM 1764 C C . LYS A 1 214 ? -7.489 17.760 13.182 1.00 52.28 214 LYS A C 1
ATOM 1766 O O . LYS A 1 214 ? -6.722 17.391 12.303 1.00 52.28 214 LYS A O 1
ATOM 1771 N N . LYS A 1 215 ? -7.076 18.163 14.384 1.00 53.09 215 LYS A N 1
ATOM 1772 C CA . LYS A 1 215 ? -5.671 18.181 14.781 1.00 53.09 215 LYS A CA 1
ATOM 1773 C C . LYS A 1 215 ? -5.070 16.774 14.822 1.00 53.09 215 LYS A C 1
ATOM 1775 O O . LYS A 1 215 ? -3.976 16.585 14.313 1.00 53.09 215 LYS A O 1
ATOM 1780 N N . ALA A 1 216 ? -5.795 15.785 15.342 1.00 50.84 216 ALA A N 1
ATOM 1781 C CA . ALA A 1 216 ? -5.375 14.388 15.341 1.00 50.84 216 ALA A CA 1
ATOM 1782 C C . ALA A 1 216 ? -5.267 13.830 13.917 1.00 50.84 216 ALA A C 1
ATOM 1784 O O . ALA A 1 216 ? -4.321 13.121 13.629 1.00 50.84 216 ALA A O 1
ATOM 1785 N N . LEU A 1 217 ? -6.177 14.166 13.004 1.00 45.94 217 LEU A N 1
ATOM 1786 C CA . LEU A 1 217 ? -6.206 13.692 11.622 1.00 45.94 217 LEU A CA 1
ATOM 1787 C C . LEU A 1 217 ? -5.150 14.390 10.764 1.00 45.94 217 LEU A C 1
ATOM 1789 O O . LEU A 1 217 ? -4.511 13.743 9.944 1.00 45.94 217 LEU A O 1
ATOM 1793 N N . GLU A 1 218 ? -4.897 15.676 11.010 1.00 46.84 218 GLU A N 1
ATOM 1794 C CA . GLU A 1 218 ? -3.703 16.372 10.529 1.00 46.84 218 GLU A CA 1
ATOM 1795 C C . GLU A 1 218 ? -2.436 15.682 11.066 1.00 46.84 218 GLU A C 1
ATOM 1797 O O . GLU A 1 218 ? -1.508 15.447 10.303 1.00 46.84 218 GLU A O 1
ATOM 1802 N N . GLU A 1 219 ? -2.409 15.272 12.338 1.00 44.94 219 GLU A N 1
ATOM 1803 C CA . GLU A 1 219 ? -1.302 14.531 12.961 1.00 44.94 219 GLU A CA 1
ATOM 1804 C C . GLU A 1 219 ? -1.174 13.068 12.460 1.00 44.94 219 GLU A C 1
ATOM 1806 O O . GLU A 1 219 ? -0.055 12.581 12.324 1.00 44.94 219 GLU A O 1
ATOM 1811 N N . TYR A 1 220 ? -2.265 12.381 12.100 1.00 39.16 220 TYR A N 1
ATOM 1812 C CA . TYR A 1 220 ? -2.295 11.013 11.553 1.00 39.16 220 TYR A CA 1
ATOM 1813 C C . TYR A 1 220 ? -1.952 10.983 10.059 1.00 39.16 220 TYR A C 1
ATOM 1815 O O . TYR A 1 220 ? -1.168 10.134 9.641 1.00 39.16 220 TYR A O 1
ATOM 1823 N N . ALA A 1 221 ? -2.440 11.948 9.268 1.00 39.38 221 ALA A N 1
ATOM 1824 C CA . ALA A 1 221 ? -2.011 12.160 7.879 1.00 39.38 221 ALA A CA 1
ATOM 1825 C C . ALA A 1 221 ? -0.496 12.411 7.785 1.00 39.38 221 ALA A C 1
ATOM 1827 O O . ALA A 1 221 ? 0.138 12.173 6.759 1.00 39.38 221 ALA A O 1
ATOM 1828 N N . LEU A 1 222 ? 0.081 12.881 8.888 1.00 40.34 222 LEU A N 1
ATOM 1829 C CA . LEU A 1 222 ? 1.494 13.118 9.075 1.00 40.34 222 LEU A CA 1
ATOM 1830 C C . LEU A 1 222 ? 2.255 11.863 9.597 1.00 40.34 222 LEU A C 1
ATOM 1832 O O . LEU A 1 222 ? 3.442 11.732 9.301 1.00 40.34 222 LEU A O 1
ATOM 1836 N N . ALA A 1 223 ? 1.615 10.925 10.314 1.00 38.28 223 ALA A N 1
ATOM 1837 C CA . ALA A 1 223 ? 2.270 9.843 11.078 1.00 38.28 223 ALA A CA 1
ATOM 1838 C C . ALA A 1 223 ? 2.518 8.504 10.345 1.00 38.28 223 ALA A C 1
ATOM 1840 O O . ALA A 1 223 ? 3.172 7.629 10.914 1.00 38.28 223 ALA A O 1
ATOM 1841 N N . GLY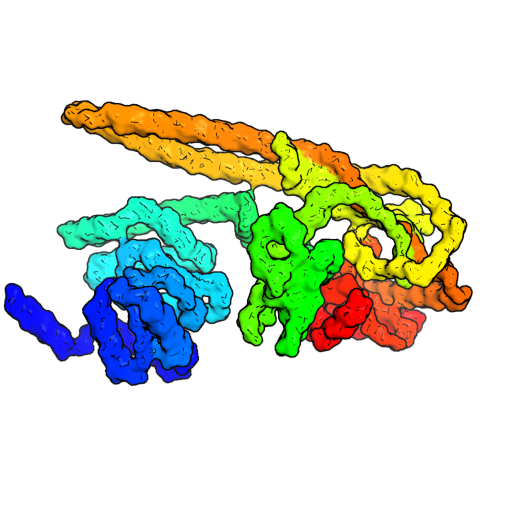 A 1 224 ? 2.067 8.331 9.103 1.00 40.62 224 GLY A N 1
ATOM 1842 C CA . GLY A 1 224 ? 2.398 7.153 8.291 1.00 40.62 224 GLY A CA 1
ATOM 1843 C C . GLY A 1 224 ? 1.186 6.597 7.561 1.00 40.62 224 GLY A C 1
ATOM 1844 O O . GLY A 1 224 ? 0.214 6.199 8.188 1.00 40.62 224 GLY A O 1
ATOM 1845 N N . GLU A 1 225 ? 1.269 6.608 6.229 1.00 42.44 225 GLU A N 1
ATOM 1846 C CA . GLU A 1 225 ? 0.300 6.030 5.291 1.00 42.44 225 GLU A CA 1
ATOM 1847 C C . GLU A 1 225 ? -1.182 6.294 5.625 1.00 42.44 225 GLU A C 1
ATOM 1849 O O . GLU A 1 225 ? -1.891 5.402 6.074 1.00 42.44 225 GLU A O 1
ATOM 1854 N N . HIS A 1 226 ? -1.678 7.503 5.338 1.00 34.72 226 HIS A N 1
ATOM 1855 C CA . HIS A 1 226 ? -2.791 7.744 4.400 1.00 34.72 226 HIS A CA 1
ATOM 1856 C C . HIS A 1 226 ? -3.119 9.251 4.314 1.00 34.72 226 HIS A C 1
ATOM 1858 O O . HIS A 1 226 ? -3.576 9.877 5.262 1.00 34.72 226 HIS A O 1
ATOM 1864 N N . ILE A 1 227 ? -2.933 9.775 3.098 1.00 37.31 227 ILE A N 1
ATOM 1865 C CA . ILE A 1 227 ? -3.639 10.894 2.453 1.00 37.31 227 ILE A CA 1
ATOM 1866 C C . ILE A 1 227 ? -3.530 12.278 3.119 1.00 37.31 227 ILE A C 1
ATOM 1868 O O . ILE A 1 227 ? -4.459 12.796 3.733 1.00 37.31 227 ILE A O 1
ATOM 1872 N N . ASN A 1 228 ? -2.435 12.967 2.801 1.00 36.19 228 ASN A N 1
ATOM 1873 C CA . ASN A 1 228 ? -2.372 14.423 2.849 1.00 36.19 228 ASN A CA 1
ATOM 1874 C C . ASN A 1 228 ? -3.025 14.994 1.564 1.00 36.19 228 ASN A C 1
ATOM 1876 O O . ASN A 1 228 ? -2.393 15.061 0.509 1.00 36.19 228 ASN A O 1
ATOM 1880 N N . LEU A 1 229 ? -4.318 15.349 1.619 1.00 38.97 229 LEU A N 1
ATOM 1881 C CA . LEU A 1 229 ? -5.138 15.766 0.456 1.00 38.97 229 LEU A CA 1
ATOM 1882 C C . LEU A 1 229 ? -4.536 16.922 -0.370 1.00 38.97 229 LEU A C 1
ATOM 1884 O O . LEU A 1 229 ? -4.818 17.039 -1.561 1.00 38.97 229 LEU A O 1
ATOM 1888 N N . SER A 1 230 ? -3.701 17.764 0.241 1.00 39.69 230 SER A N 1
ATOM 1889 C CA . SER A 1 230 ? -3.064 18.917 -0.405 1.00 39.69 230 SER A CA 1
ATOM 1890 C C . SER A 1 230 ? -1.715 18.597 -1.071 1.00 39.69 230 SER A C 1
ATOM 1892 O O . SER A 1 230 ? -1.346 19.271 -2.034 1.00 39.69 230 SER A O 1
ATOM 1894 N N . GLU A 1 231 ? -0.994 17.562 -0.619 1.00 39.16 231 GLU A N 1
ATOM 1895 C CA . GLU A 1 231 ? 0.232 17.063 -1.272 1.00 39.16 231 GLU A CA 1
ATOM 1896 C C . GLU A 1 231 ? -0.103 16.098 -2.424 1.00 39.16 231 GLU A C 1
ATOM 1898 O O . GLU A 1 231 ? 0.563 16.148 -3.457 1.00 39.16 231 GLU A O 1
ATOM 1903 N N . ILE A 1 232 ? -1.204 15.332 -2.335 1.00 37.84 232 ILE A N 1
ATOM 1904 C CA . ILE A 1 232 ? -1.683 14.459 -3.428 1.00 37.84 232 ILE A CA 1
ATOM 1905 C C . ILE A 1 232 ? -1.894 15.242 -4.732 1.00 37.84 232 ILE A C 1
ATOM 1907 O O . ILE A 1 232 ? -1.516 14.761 -5.795 1.00 37.84 232 ILE A O 1
ATOM 1911 N N . GLN A 1 233 ? -2.418 16.471 -4.670 1.00 36.06 233 GLN A N 1
ATOM 1912 C CA . GLN A 1 233 ? -2.625 17.298 -5.869 1.00 36.06 233 GLN A CA 1
ATOM 1913 C C . GLN A 1 233 ? -1.320 17.825 -6.489 1.00 36.06 233 GLN A C 1
ATOM 1915 O O . GLN A 1 233 ? -1.277 18.096 -7.686 1.00 36.06 233 GLN A O 1
ATOM 1920 N N . LYS A 1 234 ? -0.246 17.984 -5.701 1.00 39.75 234 LYS A N 1
ATOM 1921 C CA . LYS A 1 234 ? 1.060 18.452 -6.204 1.00 39.75 234 LYS A CA 1
ATOM 1922 C C . LYS A 1 234 ? 1.961 17.302 -6.663 1.00 39.75 234 LYS A C 1
ATOM 1924 O O . LYS A 1 234 ? 2.797 17.509 -7.540 1.00 39.75 234 LYS A O 1
ATOM 1929 N N . GLU A 1 235 ? 1.768 16.101 -6.117 1.00 39.50 235 GLU A N 1
ATOM 1930 C CA . GLU A 1 235 ? 2.506 14.880 -6.470 1.00 39.50 235 GLU A CA 1
ATOM 1931 C C . GLU A 1 235 ? 1.805 13.984 -7.504 1.00 39.50 235 GLU A C 1
ATOM 1933 O O . GLU A 1 235 ? 2.375 12.971 -7.919 1.00 39.50 235 GLU A O 1
ATOM 1938 N N . GLU A 1 236 ? 0.612 14.364 -7.977 1.00 47.31 236 GLU A N 1
ATOM 1939 C CA . GLU A 1 236 ? -0.182 13.625 -8.970 1.00 47.31 236 GLU A CA 1
ATOM 1940 C C . GLU A 1 236 ? 0.626 13.040 -10.150 1.00 47.31 236 GLU A C 1
ATOM 1942 O O . GLU A 1 236 ? 0.411 11.868 -10.465 1.00 47.31 236 GLU A O 1
ATOM 1947 N N . PRO A 1 237 ? 1.587 13.751 -10.785 1.00 50.84 237 PRO A N 1
ATOM 1948 C CA . PRO A 1 237 ? 2.334 13.188 -11.908 1.00 50.84 237 PRO A CA 1
ATOM 1949 C C . PRO A 1 237 ? 3.299 12.078 -11.475 1.00 50.84 237 PRO A C 1
ATOM 1951 O O . PRO A 1 237 ? 3.321 11.015 -12.087 1.00 50.84 237 PRO A O 1
ATOM 1954 N N . LYS A 1 238 ? 4.080 12.283 -10.401 1.00 52.72 238 LYS A N 1
ATOM 1955 C CA . LYS A 1 238 ? 5.046 11.279 -9.913 1.00 52.72 238 LYS A CA 1
ATOM 1956 C C . LYS A 1 238 ? 4.336 10.061 -9.326 1.00 52.72 238 LYS A C 1
ATOM 1958 O O . LYS A 1 238 ? 4.758 8.935 -9.571 1.00 52.72 238 LYS A O 1
ATOM 1963 N N . SER A 1 239 ? 3.238 10.277 -8.600 1.00 53.28 239 SER A N 1
ATOM 1964 C CA . SER A 1 239 ? 2.402 9.201 -8.063 1.00 53.28 239 SER A CA 1
ATOM 1965 C C . SER A 1 239 ? 1.761 8.383 -9.188 1.00 53.28 239 SER A C 1
ATOM 1967 O O . SER A 1 239 ? 1.819 7.154 -9.155 1.00 53.28 239 SER A O 1
ATOM 1969 N N . LYS A 1 240 ? 1.240 9.040 -10.241 1.00 57.28 240 LYS A N 1
ATOM 1970 C CA . LYS A 1 240 ? 0.766 8.353 -11.451 1.00 57.28 240 LYS A CA 1
ATOM 1971 C C . LYS A 1 240 ? 1.881 7.554 -12.116 1.00 57.28 240 LYS A C 1
ATOM 1973 O O . LYS A 1 240 ? 1.634 6.399 -12.420 1.00 57.28 240 LYS A O 1
ATOM 1978 N N . ILE A 1 241 ? 3.085 8.108 -12.293 1.00 58.06 241 ILE A N 1
ATOM 1979 C CA . ILE A 1 241 ? 4.222 7.418 -12.935 1.00 58.06 241 ILE A CA 1
ATOM 1980 C C . ILE A 1 241 ? 4.714 6.223 -12.110 1.00 58.06 241 ILE A C 1
ATOM 1982 O O . ILE A 1 241 ? 5.051 5.204 -12.696 1.00 58.06 241 ILE A O 1
ATOM 1986 N N . ASN A 1 242 ? 4.718 6.292 -10.778 1.00 61.19 242 ASN A N 1
ATOM 1987 C CA . ASN A 1 242 ? 5.261 5.226 -9.922 1.00 61.19 242 ASN A CA 1
ATOM 1988 C C . ASN A 1 242 ? 4.211 4.222 -9.423 1.00 61.19 242 ASN A C 1
ATOM 1990 O O . ASN A 1 242 ? 4.544 3.282 -8.702 1.00 61.19 242 ASN A O 1
ATOM 1994 N N . ARG A 1 243 ? 2.939 4.395 -9.797 1.00 66.44 243 ARG A N 1
ATOM 1995 C CA . ARG A 1 243 ? 1.845 3.525 -9.362 1.00 66.44 243 ARG A CA 1
ATOM 1996 C C . ARG A 1 243 ? 2.040 2.088 -9.843 1.00 66.44 243 ARG A C 1
ATOM 1998 O O . ARG A 1 243 ? 1.982 1.821 -11.039 1.00 66.44 243 ARG A O 1
ATOM 2005 N N . ILE A 1 244 ? 2.142 1.146 -8.911 1.00 66.62 244 ILE A N 1
ATOM 2006 C CA . ILE A 1 244 ? 2.134 -0.286 -9.232 1.00 66.62 244 ILE A CA 1
ATOM 2007 C C . ILE A 1 244 ? 0.815 -0.625 -9.936 1.00 66.62 244 ILE A C 1
ATOM 2009 O O . ILE A 1 244 ? -0.274 -0.392 -9.395 1.00 66.62 244 ILE A O 1
ATOM 2013 N N . VAL A 1 245 ? 0.907 -1.147 -11.159 1.00 70.62 245 VAL A N 1
ATOM 2014 C CA . VAL A 1 245 ? -0.266 -1.615 -11.903 1.00 70.62 245 VAL A CA 1
ATOM 2015 C C . VAL A 1 245 ? -0.518 -3.095 -11.598 1.00 70.62 245 VAL A C 1
ATOM 2017 O O . VAL A 1 245 ? 0.423 -3.824 -11.292 1.00 70.62 245 VAL A O 1
ATOM 2020 N N . PRO A 1 246 ? -1.768 -3.590 -11.695 1.00 72.00 246 PRO A N 1
ATOM 2021 C CA . PRO A 1 246 ? -2.083 -5.014 -11.536 1.00 72.00 246 PRO A CA 1
ATOM 2022 C C . PRO A 1 246 ? -1.154 -5.969 -12.291 1.00 72.00 246 PRO A C 1
ATOM 2024 O O . PRO A 1 246 ? -0.855 -7.059 -11.814 1.00 72.00 246 PRO A O 1
ATOM 2027 N N . TRP A 1 247 ? -0.684 -5.543 -13.461 1.00 72.94 247 TRP A N 1
ATOM 2028 C CA . TRP A 1 247 ? 0.216 -6.316 -14.301 1.00 72.94 247 TRP A CA 1
ATOM 2029 C C . TRP A 1 247 ? 1.627 -6.472 -13.706 1.00 72.94 247 TRP A C 1
ATOM 2031 O O . TRP A 1 247 ? 2.220 -7.539 -13.842 1.00 72.94 247 TRP A O 1
ATOM 2041 N N . ASP A 1 248 ? 2.138 -5.465 -12.985 1.00 76.50 248 ASP A N 1
ATOM 2042 C CA . ASP A 1 248 ? 3.419 -5.551 -12.263 1.00 76.50 248 ASP A CA 1
ATOM 2043 C C . ASP A 1 248 ? 3.352 -6.671 -11.216 1.00 76.50 248 ASP A C 1
ATOM 2045 O O . ASP A 1 248 ? 4.235 -7.525 -11.126 1.00 76.50 248 ASP A O 1
ATOM 2049 N N . VAL A 1 249 ? 2.244 -6.697 -10.468 1.00 83.38 249 VAL A N 1
ATOM 2050 C CA . VAL A 1 249 ? 1.956 -7.703 -9.441 1.00 83.38 249 VAL A CA 1
ATOM 2051 C C . VAL A 1 249 ? 1.842 -9.089 -10.072 1.00 83.38 249 VAL A C 1
ATOM 2053 O O . VAL A 1 249 ? 2.432 -10.044 -9.567 1.00 83.38 249 VAL A O 1
ATOM 2056 N N . GLU A 1 250 ? 1.111 -9.202 -11.183 1.00 84.19 250 GLU A N 1
ATOM 2057 C CA . GLU A 1 250 ? 0.948 -10.442 -11.944 1.00 84.19 250 GLU A CA 1
ATOM 2058 C C . GLU A 1 250 ? 2.297 -11.000 -12.404 1.00 84.19 250 GLU A C 1
ATOM 2060 O O . GLU A 1 250 ? 2.652 -12.128 -12.055 1.00 84.19 250 GLU A O 1
ATOM 2065 N N . ARG A 1 251 ? 3.083 -10.195 -13.123 1.00 80.75 251 ARG A N 1
ATOM 2066 C CA . ARG A 1 251 ? 4.381 -10.599 -13.670 1.00 80.75 251 ARG A CA 1
ATOM 2067 C C . ARG A 1 251 ? 5.383 -10.956 -12.580 1.00 80.75 251 ARG A C 1
ATOM 2069 O O . ARG A 1 251 ? 6.043 -11.989 -12.688 1.00 80.75 251 ARG A O 1
ATOM 2076 N N . PHE A 1 252 ? 5.491 -10.131 -11.538 1.00 86.88 252 PHE A N 1
ATOM 2077 C CA . PHE A 1 252 ? 6.366 -10.424 -10.406 1.00 86.88 252 PHE A CA 1
ATOM 2078 C C . PHE A 1 252 ? 5.976 -11.747 -9.752 1.00 86.88 252 PHE A C 1
ATOM 2080 O O . PHE A 1 252 ? 6.820 -12.626 -9.609 1.00 86.88 252 PHE A O 1
ATOM 2087 N N . THR A 1 253 ? 4.692 -11.924 -9.430 1.00 87.56 253 THR A N 1
ATOM 2088 C CA . THR A 1 253 ? 4.195 -13.141 -8.775 1.00 87.56 253 THR A CA 1
ATOM 2089 C C . THR A 1 253 ? 4.502 -14.375 -9.619 1.00 87.56 253 THR A C 1
ATOM 2091 O O . THR A 1 253 ? 4.992 -15.374 -9.101 1.00 87.56 253 THR A O 1
ATOM 2094 N N . LEU A 1 254 ? 4.268 -14.304 -10.931 1.00 85.25 254 LEU A N 1
ATOM 2095 C CA . LEU A 1 254 ? 4.586 -15.367 -11.882 1.00 85.25 254 LEU A CA 1
ATOM 2096 C C . LEU A 1 254 ? 6.061 -15.763 -11.868 1.00 85.25 254 LEU A C 1
ATOM 2098 O O . LEU A 1 254 ? 6.400 -16.945 -11.760 1.00 85.25 254 LEU A O 1
ATOM 2102 N N . PHE A 1 255 ? 6.932 -14.765 -11.977 1.00 84.50 255 PHE A N 1
ATOM 2103 C CA . PHE A 1 255 ? 8.371 -14.965 -12.016 1.00 84.50 255 PHE A CA 1
ATOM 2104 C C . PHE A 1 255 ? 8.898 -15.515 -10.685 1.00 84.50 255 PHE A C 1
ATOM 2106 O O . PHE A 1 255 ? 9.616 -16.517 -10.663 1.00 84.50 255 PHE A O 1
ATOM 2113 N N . ALA A 1 256 ? 8.472 -14.906 -9.577 1.00 87.62 256 ALA A N 1
ATOM 2114 C CA . ALA A 1 256 ? 8.823 -15.292 -8.218 1.00 87.62 256 ALA A CA 1
ATOM 2115 C C . ALA A 1 256 ? 8.396 -16.735 -7.916 1.00 87.62 256 ALA A C 1
ATOM 2117 O O . ALA A 1 256 ? 9.194 -17.526 -7.415 1.00 87.62 256 ALA A O 1
ATOM 2118 N N . LEU A 1 257 ? 7.169 -17.118 -8.291 1.00 88.44 257 LEU A N 1
ATOM 2119 C CA . LEU A 1 257 ? 6.655 -18.475 -8.096 1.00 88.44 257 LEU A CA 1
ATOM 2120 C C . LEU A 1 257 ? 7.490 -19.527 -8.817 1.00 88.44 257 LEU A C 1
ATOM 2122 O O . LEU A 1 257 ? 7.781 -20.569 -8.231 1.00 88.44 257 LEU A O 1
ATOM 2126 N N . LYS A 1 258 ? 7.893 -19.261 -10.064 1.00 86.75 258 LYS A N 1
ATOM 2127 C CA . LYS A 1 258 ? 8.745 -20.179 -10.829 1.00 86.75 258 LYS A CA 1
ATOM 2128 C C . LYS A 1 258 ? 10.072 -20.432 -10.109 1.00 86.75 258 LYS A C 1
ATOM 2130 O O . LYS A 1 258 ? 10.520 -21.574 -10.060 1.00 86.75 258 LYS A O 1
ATOM 2135 N N . TRP A 1 259 ? 10.660 -19.390 -9.527 1.00 84.00 259 TRP A N 1
ATOM 2136 C CA . TRP A 1 259 ? 11.921 -19.473 -8.790 1.00 84.00 259 TRP A CA 1
ATOM 2137 C C . TRP A 1 259 ? 11.807 -20.220 -7.466 1.00 84.00 259 TRP A C 1
ATOM 2139 O O . TRP A 1 259 ? 12.637 -21.076 -7.174 1.00 84.00 259 TRP A O 1
ATOM 2149 N N . VAL A 1 260 ? 10.757 -19.959 -6.686 1.00 86.56 260 VAL A N 1
ATOM 2150 C CA . VAL A 1 260 ? 10.559 -20.660 -5.408 1.00 86.56 260 VAL A CA 1
ATOM 2151 C C . VAL A 1 260 ? 10.047 -22.094 -5.583 1.00 86.56 260 VAL A C 1
ATOM 2153 O O . VAL A 1 260 ? 9.899 -22.800 -4.592 1.00 86.56 260 VAL A O 1
ATOM 2156 N N . GLY A 1 261 ? 9.759 -22.540 -6.814 1.00 85.38 261 GLY A N 1
ATOM 2157 C CA . GLY A 1 261 ? 9.234 -23.876 -7.125 1.00 85.38 261 GLY A CA 1
ATOM 2158 C C . GLY A 1 261 ? 7.715 -24.019 -6.959 1.00 85.38 261 GLY A C 1
ATOM 2159 O O . GLY A 1 261 ? 7.206 -25.130 -6.801 1.00 85.38 261 GLY A O 1
ATOM 2160 N N . GLY A 1 262 ? 6.982 -22.906 -6.948 1.00 88.62 262 GLY A N 1
ATOM 2161 C CA . GLY A 1 262 ? 5.523 -22.873 -6.935 1.00 88.62 262 GLY A CA 1
ATOM 2162 C C . GLY A 1 262 ? 4.897 -23.273 -8.272 1.00 88.62 262 GLY A C 1
ATOM 2163 O O . GLY A 1 262 ? 5.560 -23.343 -9.306 1.00 88.62 262 GLY A O 1
ATOM 2164 N N . THR A 1 263 ? 3.587 -23.528 -8.257 1.00 87.38 263 THR A N 1
ATOM 2165 C CA . THR A 1 263 ? 2.814 -23.781 -9.479 1.00 87.38 263 THR A CA 1
ATOM 2166 C C . THR A 1 263 ? 1.867 -22.631 -9.762 1.00 87.38 263 THR A C 1
ATOM 2168 O O . THR A 1 263 ? 1.303 -22.024 -8.849 1.00 87.38 263 THR A O 1
ATOM 2171 N N . PHE A 1 264 ? 1.685 -22.358 -11.048 1.00 87.44 264 PHE A N 1
ATOM 2172 C CA . PHE A 1 264 ? 0.764 -21.359 -11.553 1.00 87.44 264 PHE A CA 1
ATOM 2173 C C . PHE A 1 264 ? 0.018 -21.941 -12.749 1.00 87.44 264 PHE A C 1
ATOM 2175 O O . PHE A 1 264 ? 0.631 -22.499 -13.659 1.00 87.44 264 PHE A O 1
ATOM 2182 N N . SER A 1 265 ? -1.308 -21.829 -12.756 1.00 86.06 265 SER A N 1
ATOM 2183 C CA . SER A 1 265 ? -2.124 -22.272 -13.888 1.00 86.06 265 SER A CA 1
ATOM 2184 C C . SER A 1 265 ? -3.377 -21.411 -14.048 1.00 86.06 265 SER A C 1
ATOM 2186 O O . SER A 1 265 ? -3.997 -21.068 -13.041 1.00 86.06 265 SER A O 1
ATOM 2188 N N . PRO A 1 266 ? -3.789 -21.062 -15.279 1.00 84.06 266 PRO A N 1
ATOM 2189 C CA . PRO A 1 266 ? -5.061 -20.385 -15.501 1.00 84.06 266 PRO A CA 1
ATOM 2190 C C . PRO A 1 266 ? -6.234 -21.295 -15.121 1.00 84.06 266 PRO A C 1
ATOM 2192 O O . PRO A 1 266 ? -6.214 -22.512 -15.329 1.00 84.06 266 PRO A O 1
ATOM 2195 N N . ASP A 1 267 ? -7.277 -20.699 -14.551 1.00 81.00 267 ASP A N 1
ATOM 2196 C CA . ASP A 1 267 ? -8.516 -21.389 -14.228 1.00 81.00 267 ASP A CA 1
ATOM 2197 C C . ASP A 1 267 ? -9.250 -21.770 -15.520 1.00 81.00 267 ASP A C 1
ATOM 2199 O O . ASP A 1 267 ? -9.379 -20.982 -16.457 1.00 81.00 267 ASP A O 1
ATOM 2203 N N . ARG A 1 268 ? -9.795 -22.988 -15.553 1.00 75.88 268 ARG A N 1
ATOM 2204 C CA . ARG A 1 268 ? -10.547 -23.512 -16.701 1.00 75.88 268 ARG A CA 1
ATOM 2205 C C . ARG A 1 268 ? -11.785 -22.679 -17.047 1.00 75.88 268 ARG A C 1
ATOM 2207 O O . ARG A 1 268 ? -12.237 -22.737 -18.184 1.00 75.88 268 ARG A O 1
ATOM 2214 N N . ARG A 1 269 ? -12.379 -21.973 -16.076 1.00 73.88 269 ARG A N 1
ATOM 2215 C CA . ARG A 1 269 ? -13.633 -21.212 -16.252 1.00 73.88 269 ARG A CA 1
ATOM 2216 C C . ARG A 1 269 ? -13.415 -19.750 -16.613 1.00 73.88 269 ARG A C 1
ATOM 2218 O O . ARG A 1 269 ? -14.292 -19.147 -17.221 1.00 73.88 269 ARG A O 1
ATOM 2225 N N . ASN A 1 270 ? -12.299 -19.170 -16.187 1.00 75.88 270 ASN A N 1
ATOM 2226 C CA . ASN A 1 270 ? -11.969 -17.783 -16.469 1.00 75.88 270 ASN A CA 1
ATOM 2227 C C . ASN A 1 270 ? -10.447 -17.662 -16.617 1.00 75.88 270 ASN A C 1
ATOM 2229 O O . ASN A 1 270 ? -9.755 -17.785 -15.608 1.00 75.88 270 ASN A O 1
ATOM 2233 N N . PRO A 1 271 ? -9.928 -17.378 -17.823 1.00 75.00 271 PRO A N 1
ATOM 2234 C CA . PRO A 1 271 ? -8.488 -17.298 -18.060 1.00 75.00 271 PRO A CA 1
ATOM 2235 C C . PRO A 1 271 ? -7.804 -16.154 -17.295 1.00 75.00 271 PRO A C 1
ATOM 2237 O O . PRO A 1 271 ? -6.586 -16.160 -17.181 1.00 75.00 271 PRO A O 1
ATOM 2240 N N . ARG A 1 272 ? -8.567 -15.196 -16.745 1.00 78.31 272 ARG A N 1
ATOM 2241 C CA . ARG A 1 272 ? -8.058 -14.108 -15.889 1.00 78.31 272 ARG A CA 1
ATOM 2242 C C . ARG A 1 272 ? -8.014 -14.449 -14.395 1.00 78.31 272 ARG A C 1
ATOM 2244 O O . ARG A 1 272 ? -7.633 -13.608 -13.583 1.00 78.31 272 ARG A O 1
ATOM 2251 N N . VAL A 1 273 ? -8.472 -15.640 -14.018 1.00 84.75 273 VAL A N 1
ATOM 2252 C CA . VAL A 1 273 ? -8.341 -16.186 -12.664 1.00 84.75 273 VAL A CA 1
ATOM 2253 C C . VAL A 1 273 ? -7.274 -17.263 -12.716 1.00 84.75 273 VAL A C 1
ATOM 2255 O O . VAL A 1 273 ? -7.267 -18.086 -13.626 1.00 84.75 273 VAL A O 1
ATOM 2258 N N . PHE A 1 274 ? -6.399 -17.291 -11.724 1.00 87.31 274 PHE A N 1
ATOM 2259 C CA . PHE A 1 274 ? -5.270 -18.203 -11.677 1.00 87.31 274 PHE A CA 1
ATOM 2260 C C . PHE A 1 274 ? -5.314 -19.054 -10.422 1.00 87.31 274 PHE A C 1
ATOM 2262 O O . PHE A 1 274 ? -5.752 -18.614 -9.360 1.00 87.31 274 PHE A O 1
ATOM 2269 N N . ARG A 1 275 ? -4.851 -20.294 -10.542 1.00 89.38 275 ARG A N 1
ATOM 2270 C CA . ARG A 1 275 ? -4.615 -21.185 -9.420 1.00 89.38 275 ARG A CA 1
ATOM 2271 C C . ARG A 1 275 ? -3.129 -21.204 -9.106 1.00 89.38 275 ARG A C 1
ATOM 2273 O O . ARG A 1 275 ? -2.330 -21.605 -9.952 1.00 89.38 275 ARG A O 1
ATOM 2280 N N . ILE A 1 276 ? -2.796 -20.783 -7.890 1.00 90.50 276 ILE A N 1
ATOM 2281 C CA . ILE A 1 276 ? -1.423 -20.611 -7.416 1.00 90.50 276 ILE A CA 1
ATOM 2282 C C . ILE A 1 276 ? -1.172 -21.512 -6.222 1.00 90.50 276 ILE A C 1
ATOM 2284 O O . ILE A 1 276 ? -1.961 -21.489 -5.279 1.00 90.50 276 ILE A O 1
ATOM 2288 N N . SER A 1 277 ? -0.064 -22.254 -6.233 1.00 91.62 277 SER A N 1
ATOM 2289 C CA . SER A 1 277 ? 0.422 -22.991 -5.065 1.00 91.62 277 SER A CA 1
ATOM 2290 C C . SER A 1 277 ? 1.894 -22.716 -4.781 1.00 91.62 277 SER A C 1
ATOM 2292 O O . SER A 1 277 ? 2.689 -22.589 -5.709 1.00 91.62 277 SER A O 1
ATOM 2294 N N . ILE A 1 278 ? 2.276 -22.744 -3.507 1.00 91.62 278 ILE A N 1
ATOM 2295 C CA . ILE A 1 278 ? 3.678 -22.666 -3.069 1.00 91.62 278 ILE A CA 1
ATOM 2296 C C . ILE A 1 278 ? 4.167 -24.005 -2.498 1.00 91.62 278 ILE A C 1
ATOM 2298 O O . ILE A 1 278 ? 3.355 -24.804 -2.016 1.00 91.62 278 ILE A O 1
ATOM 2302 N N . PRO A 1 279 ? 5.484 -24.268 -2.489 1.00 91.38 279 PRO A N 1
ATOM 2303 C CA . PRO A 1 279 ? 6.029 -25.447 -1.826 1.00 91.38 279 PRO A CA 1
ATOM 2304 C C . PRO A 1 279 ? 5.887 -25.394 -0.306 1.00 91.38 279 PRO A C 1
ATOM 2306 O O . PRO A 1 279 ? 5.879 -24.329 0.312 1.00 91.38 279 PRO A O 1
ATOM 2309 N N . ARG A 1 280 ? 5.884 -26.577 0.323 1.00 89.00 280 ARG A N 1
ATOM 2310 C CA . ARG A 1 280 ? 5.846 -26.710 1.791 1.00 89.00 280 ARG A CA 1
ATOM 2311 C C . ARG A 1 280 ? 7.025 -26.036 2.501 1.00 89.00 280 ARG A C 1
ATOM 2313 O O . ARG A 1 280 ? 6.885 -25.678 3.661 1.00 89.00 280 ARG A O 1
ATOM 2320 N N . ILE A 1 281 ? 8.171 -25.890 1.834 1.00 88.12 281 ILE A N 1
ATOM 2321 C CA . ILE A 1 281 ? 9.366 -25.255 2.409 1.00 88.12 281 ILE A CA 1
ATOM 2322 C C . ILE A 1 281 ? 9.088 -23.768 2.670 1.00 88.12 281 ILE A C 1
ATOM 2324 O O . ILE A 1 281 ? 9.177 -23.336 3.815 1.00 88.12 281 ILE A O 1
ATOM 2328 N N . ILE A 1 282 ? 8.631 -23.037 1.647 1.00 85.81 282 ILE A N 1
ATOM 2329 C CA . ILE A 1 282 ? 8.252 -21.618 1.753 1.00 85.81 282 ILE A CA 1
ATOM 2330 C C . ILE A 1 282 ? 7.101 -21.430 2.745 1.00 85.81 282 ILE A C 1
ATOM 2332 O O . ILE A 1 282 ? 7.149 -20.541 3.590 1.00 85.81 282 ILE A O 1
ATOM 2336 N N . GLN A 1 283 ? 6.094 -22.313 2.704 1.00 87.38 283 GLN A N 1
ATOM 2337 C CA . GLN A 1 283 ? 4.971 -22.250 3.641 1.00 87.38 283 GLN A CA 1
ATOM 2338 C C . GLN A 1 283 ? 5.420 -22.343 5.107 1.00 87.38 283 GLN A C 1
ATOM 2340 O O . GLN A 1 283 ? 4.910 -21.594 5.937 1.00 87.38 283 GLN A O 1
ATOM 2345 N N . LYS A 1 284 ? 6.358 -23.241 5.433 1.00 85.75 284 LYS A N 1
ATOM 2346 C CA . LYS A 1 284 ? 6.880 -23.385 6.799 1.00 85.75 284 LYS A CA 1
ATOM 2347 C C . LYS A 1 284 ? 7.789 -22.232 7.202 1.00 85.75 284 LYS A C 1
ATOM 2349 O O . LYS A 1 284 ? 7.708 -21.798 8.344 1.00 85.75 284 LYS A O 1
ATOM 2354 N N . GLN A 1 285 ? 8.634 -21.761 6.287 1.00 84.06 285 GLN A N 1
ATOM 2355 C CA . GLN A 1 285 ? 9.583 -20.679 6.548 1.00 84.06 285 GLN A CA 1
ATOM 2356 C C . GLN A 1 285 ? 8.868 -19.383 6.951 1.00 84.06 285 GLN A C 1
ATOM 2358 O O . GLN A 1 285 ? 9.254 -18.764 7.933 1.00 84.06 285 GLN A O 1
ATOM 2363 N N . TYR A 1 286 ? 7.785 -19.035 6.250 1.00 79.25 286 TYR A N 1
ATOM 2364 C CA . TYR A 1 286 ? 7.026 -17.798 6.477 1.00 79.25 286 TYR A CA 1
ATOM 2365 C C . TYR A 1 286 ? 5.694 -18.015 7.213 1.00 79.25 286 TYR A C 1
ATOM 2367 O O . TYR A 1 286 ? 4.834 -17.139 7.235 1.00 79.25 286 TYR A O 1
ATOM 2375 N N . ASN A 1 287 ? 5.498 -19.198 7.806 1.00 80.25 287 ASN A N 1
ATOM 2376 C CA . ASN A 1 287 ? 4.316 -19.560 8.594 1.00 80.25 287 ASN A CA 1
ATOM 2377 C C . ASN A 1 287 ? 2.962 -19.275 7.896 1.00 80.25 287 ASN A C 1
ATOM 2379 O O . ASN A 1 287 ? 2.000 -18.814 8.514 1.00 80.25 287 ASN A O 1
ATOM 2383 N N . LEU A 1 288 ? 2.877 -19.558 6.593 1.00 78.62 288 LEU A N 1
ATOM 2384 C CA . LEU A 1 288 ? 1.665 -19.341 5.799 1.00 78.62 288 LEU A CA 1
ATOM 2385 C C . LEU A 1 288 ? 0.604 -20.437 6.048 1.00 78.62 288 LEU A C 1
ATOM 2387 O O . LEU A 1 288 ? 0.947 -21.579 6.360 1.00 78.62 288 LEU A O 1
ATOM 2391 N N . PRO A 1 289 ? -0.696 -20.155 5.853 1.00 78.62 289 PRO A N 1
ATOM 2392 C CA . PRO A 1 289 ? -1.752 -21.170 5.900 1.00 78.62 289 PRO A CA 1
ATOM 2393 C C . PRO A 1 289 ? -1.532 -22.360 4.943 1.00 78.62 289 PRO A C 1
ATOM 2395 O O . PRO A 1 289 ? -1.059 -22.203 3.817 1.00 78.62 289 PRO A O 1
ATOM 2398 N N . GLU A 1 290 ? -1.966 -23.568 5.329 1.00 82.06 290 GLU A N 1
ATOM 2399 C CA . GLU A 1 290 ? -1.854 -24.766 4.469 1.00 82.06 290 GLU A CA 1
ATOM 2400 C C . GLU A 1 290 ? -2.615 -24.651 3.133 1.00 82.06 290 GLU A C 1
ATOM 2402 O O . GLU A 1 290 ? -2.319 -25.382 2.180 1.00 82.06 290 GLU A O 1
ATOM 2407 N N . SER A 1 291 ? -3.603 -23.755 3.043 1.00 83.31 291 SER A N 1
ATOM 2408 C CA . SER A 1 291 ? -4.360 -23.497 1.812 1.00 83.31 291 SER A CA 1
ATOM 2409 C C . SER A 1 291 ? -3.450 -23.093 0.647 1.00 83.31 291 SER A C 1
ATOM 2411 O O . SER A 1 291 ? -3.693 -23.525 -0.480 1.00 83.31 291 SER A O 1
ATOM 2413 N N . PHE A 1 292 ? -2.355 -22.373 0.917 1.00 85.44 292 PHE A N 1
ATOM 2414 C CA . PHE A 1 292 ? -1.380 -21.951 -0.092 1.00 85.44 292 PHE A CA 1
ATOM 2415 C C . PHE A 1 292 ? -0.616 -23.123 -0.724 1.00 85.44 292 PHE A C 1
ATOM 2417 O O . PHE A 1 292 ? -0.216 -23.044 -1.882 1.00 85.44 292 PHE A O 1
ATOM 2424 N N . VAL A 1 293 ? -0.468 -24.248 -0.016 1.00 86.00 293 VAL A N 1
ATOM 2425 C CA . VAL A 1 293 ? 0.150 -25.469 -0.567 1.00 86.00 293 VAL A CA 1
ATOM 2426 C C . VAL A 1 293 ? -0.847 -26.245 -1.433 1.00 86.00 293 VAL A C 1
ATOM 2428 O O . VAL A 1 293 ? -0.479 -26.803 -2.463 1.00 86.00 293 VAL A O 1
ATOM 2431 N N . LYS A 1 294 ? -2.130 -26.272 -1.042 1.00 83.31 294 LYS A N 1
ATOM 2432 C CA . LYS A 1 294 ? -3.218 -26.947 -1.791 1.00 83.31 294 LYS A CA 1
ATOM 2433 C C . LYS A 1 294 ? -3.638 -26.187 -3.059 1.00 83.31 294 LYS A C 1
ATOM 2435 O O . LYS A 1 294 ? -4.307 -26.739 -3.940 1.00 83.31 294 LYS A O 1
ATOM 2440 N N . GLY A 1 295 ? -3.231 -24.928 -3.144 1.00 85.81 295 GLY A N 1
ATOM 2441 C CA . GLY A 1 295 ? -3.456 -24.039 -4.262 1.00 85.81 295 GLY A CA 1
ATOM 2442 C C . GLY A 1 295 ? -4.706 -23.185 -4.076 1.00 85.81 295 GLY A C 1
ATOM 2443 O O . GLY A 1 295 ? -5.815 -23.719 -3.984 1.00 85.81 295 GLY A O 1
ATOM 2444 N N . ILE A 1 296 ? -4.520 -21.869 -4.072 1.00 88.62 296 ILE A N 1
ATOM 2445 C CA . ILE A 1 296 ? -5.577 -20.860 -3.949 1.00 88.62 296 ILE A CA 1
ATOM 2446 C C . ILE A 1 296 ? -5.963 -20.301 -5.318 1.00 88.62 296 ILE A C 1
ATOM 2448 O O . ILE A 1 296 ? -5.199 -20.409 -6.278 1.00 88.62 296 ILE A O 1
ATOM 2452 N N . ARG A 1 297 ? -7.162 -19.721 -5.421 1.00 88.94 297 ARG A N 1
ATOM 2453 C CA . ARG A 1 297 ? -7.651 -19.073 -6.646 1.00 88.94 297 ARG A CA 1
ATOM 2454 C C . ARG A 1 297 ? -7.534 -17.571 -6.486 1.00 88.94 297 ARG A C 1
ATOM 2456 O O . ARG A 1 297 ? -8.144 -17.022 -5.575 1.00 88.94 297 ARG A O 1
ATOM 2463 N N . VAL A 1 298 ? -6.799 -16.927 -7.380 1.00 88.88 298 VAL A N 1
ATOM 2464 C CA . VAL A 1 298 ? -6.497 -15.499 -7.307 1.00 88.88 298 VAL A CA 1
ATOM 2465 C C . VAL A 1 298 ? -6.807 -14.790 -8.615 1.00 88.88 298 VAL A C 1
ATOM 2467 O O . VAL A 1 298 ? -6.807 -15.399 -9.684 1.00 88.88 298 VAL A O 1
ATOM 2470 N N . ALA A 1 299 ? -7.045 -13.490 -8.538 1.00 87.12 299 ALA A N 1
ATOM 2471 C CA . ALA A 1 299 ? -7.035 -12.599 -9.685 1.00 87.12 299 ALA A CA 1
ATOM 2472 C C . ALA A 1 299 ? -6.314 -11.297 -9.322 1.00 87.12 299 ALA A C 1
ATOM 2474 O O . ALA A 1 299 ? -6.444 -10.795 -8.206 1.00 87.12 299 ALA A O 1
ATOM 2475 N N . PHE A 1 300 ? -5.588 -10.739 -10.288 1.00 82.94 300 PHE A N 1
ATOM 2476 C CA . PHE A 1 300 ? -4.827 -9.494 -10.125 1.00 82.94 300 PHE A CA 1
ATOM 2477 C C . PHE A 1 300 ? -5.673 -8.246 -10.408 1.00 82.94 300 PHE A C 1
ATOM 2479 O O . PHE A 1 300 ? -5.282 -7.133 -10.083 1.00 82.94 300 PHE A O 1
ATOM 2486 N N . GLU A 1 301 ? -6.870 -8.411 -10.983 1.00 77.12 301 GLU A N 1
ATOM 2487 C CA . GLU A 1 301 ? -7.846 -7.337 -11.182 1.00 77.12 301 GLU A CA 1
ATOM 2488 C C . GLU A 1 301 ? -8.992 -7.452 -10.173 1.00 77.12 301 GLU A C 1
ATOM 2490 O O . GLU A 1 301 ? -9.655 -8.488 -10.071 1.00 77.12 301 GLU A O 1
ATOM 2495 N N . ARG A 1 302 ? -9.294 -6.350 -9.474 1.00 76.69 302 ARG A N 1
ATOM 2496 C CA . ARG A 1 302 ? -10.336 -6.314 -8.433 1.00 76.69 302 ARG A CA 1
ATOM 2497 C C . ARG A 1 302 ? -11.716 -6.707 -8.964 1.00 76.69 302 ARG A C 1
ATOM 2499 O O . ARG A 1 302 ? -12.483 -7.373 -8.271 1.00 76.69 302 ARG A O 1
ATOM 2506 N N . GLU A 1 303 ? -12.046 -6.294 -10.186 1.00 73.31 303 GLU A N 1
ATOM 2507 C CA . GLU A 1 303 ? -13.332 -6.621 -10.813 1.00 73.31 303 GLU A CA 1
ATOM 2508 C C . GLU A 1 303 ? -13.429 -8.103 -11.177 1.00 73.31 303 GLU A C 1
ATOM 2510 O O . GLU A 1 303 ? -14.467 -8.725 -10.952 1.00 73.31 303 GLU A O 1
ATOM 2515 N N . VAL A 1 304 ? -12.333 -8.687 -11.662 1.00 76.38 304 VAL A N 1
ATOM 2516 C CA . VAL A 1 304 ? -12.255 -10.113 -11.995 1.00 76.38 304 VAL A CA 1
ATOM 2517 C C . VAL A 1 304 ? -12.364 -10.965 -10.732 1.00 76.38 304 VAL A C 1
ATOM 2519 O O . VAL A 1 304 ? -13.162 -11.901 -10.711 1.00 76.38 304 VAL A O 1
ATOM 2522 N N . ALA A 1 305 ? -11.640 -10.609 -9.664 1.00 77.25 305 ALA A N 1
ATOM 2523 C CA . ALA A 1 305 ? -11.701 -11.306 -8.376 1.00 77.25 305 ALA A CA 1
ATOM 2524 C C . ALA A 1 305 ? -13.132 -11.335 -7.813 1.00 77.25 305 ALA A C 1
ATOM 2526 O O . ALA A 1 305 ? -13.636 -12.386 -7.412 1.00 77.25 305 ALA A O 1
ATOM 2527 N N . ARG A 1 306 ? -13.818 -10.182 -7.852 1.00 77.31 306 ARG A N 1
ATOM 2528 C CA . ARG A 1 306 ? -15.193 -10.020 -7.352 1.00 77.31 306 ARG A CA 1
ATOM 2529 C C . ARG A 1 306 ? -16.225 -10.797 -8.172 1.00 77.31 306 ARG A C 1
ATOM 2531 O O . ARG A 1 306 ? -17.191 -11.295 -7.600 1.00 77.31 306 ARG A O 1
ATOM 2538 N N . ASN A 1 307 ? -16.043 -10.880 -9.489 1.00 74.81 307 ASN A N 1
ATOM 2539 C CA . ASN A 1 307 ? -17.007 -11.504 -10.399 1.00 74.81 307 ASN A CA 1
ATOM 2540 C C . ASN A 1 307 ? -16.752 -13.007 -10.626 1.00 74.81 307 ASN A C 1
ATOM 2542 O O . ASN A 1 307 ? -17.579 -13.685 -11.240 1.00 74.81 307 ASN A O 1
ATOM 2546 N N . ALA A 1 308 ? -15.627 -13.547 -10.148 1.00 76.31 308 ALA A N 1
ATOM 2547 C CA . ALA A 1 308 ? -15.292 -14.958 -10.294 1.00 76.31 308 ALA A CA 1
ATOM 2548 C C . ALA A 1 308 ? -16.269 -15.872 -9.525 1.00 76.31 308 ALA A C 1
ATOM 2550 O O . ALA A 1 308 ? -16.620 -15.613 -8.372 1.00 76.31 308 ALA A O 1
ATOM 2551 N N . LYS A 1 309 ? -16.682 -16.984 -10.157 1.00 76.81 309 LYS A N 1
ATOM 2552 C CA . LYS A 1 309 ? -17.479 -18.060 -9.532 1.00 76.81 309 LYS A CA 1
ATOM 2553 C C . LYS A 1 309 ? -16.791 -19.430 -9.699 1.00 76.81 309 LYS A C 1
ATOM 2555 O O . LYS A 1 309 ? -16.736 -19.936 -10.825 1.00 76.81 309 LYS A O 1
ATOM 2560 N N . PRO A 1 310 ? -16.306 -20.087 -8.622 1.00 75.25 310 PRO A N 1
ATOM 2561 C CA . PRO A 1 310 ? -16.302 -19.651 -7.214 1.00 75.25 310 PRO A CA 1
ATOM 2562 C C . PRO A 1 310 ? -15.506 -18.354 -6.986 1.00 75.25 310 PRO A C 1
ATOM 2564 O O . PRO A 1 310 ? -14.792 -17.922 -7.893 1.00 75.25 310 PRO A O 1
ATOM 2567 N N . GLN A 1 311 ? -15.605 -17.753 -5.799 1.00 78.19 311 GLN A N 1
ATOM 2568 C CA . GLN A 1 311 ? -14.867 -16.530 -5.461 1.00 78.19 311 GLN A CA 1
ATOM 2569 C C . GLN A 1 311 ? -13.349 -16.741 -5.611 1.00 78.19 311 GLN A C 1
ATOM 2571 O O . GLN A 1 311 ? -12.841 -17.835 -5.345 1.00 78.19 311 GLN A O 1
ATOM 2576 N N . ALA A 1 312 ? -12.651 -15.714 -6.092 1.00 85.25 312 ALA A N 1
ATOM 2577 C CA . ALA A 1 312 ? -11.195 -15.661 -6.162 1.00 85.25 312 ALA A CA 1
ATOM 2578 C C . ALA A 1 312 ? -10.685 -14.530 -5.259 1.00 85.25 312 ALA A C 1
ATOM 2580 O O . ALA A 1 312 ? -11.361 -13.513 -5.086 1.00 85.25 312 ALA A O 1
ATOM 2581 N N . GLU A 1 313 ? -9.508 -14.716 -4.678 1.00 84.94 313 GLU A N 1
ATOM 2582 C CA . GLU A 1 313 ? -8.838 -13.709 -3.861 1.00 84.94 313 GLU A CA 1
ATOM 2583 C C . GLU A 1 313 ? -8.211 -12.636 -4.759 1.00 84.94 313 GLU A C 1
ATOM 2585 O O . GLU A 1 313 ? -7.743 -12.916 -5.863 1.00 84.94 313 GLU A O 1
ATOM 2590 N N . PHE A 1 314 ? -8.240 -11.382 -4.313 1.00 86.12 314 PHE A N 1
ATOM 2591 C CA . PHE A 1 314 ? -7.593 -10.288 -5.029 1.00 86.12 314 PHE A CA 1
ATOM 2592 C C . PHE A 1 314 ? -6.133 -10.207 -4.583 1.00 86.12 314 PHE A C 1
ATOM 2594 O O . PHE A 1 314 ? -5.867 -9.859 -3.434 1.00 86.12 314 PHE A O 1
ATOM 2601 N N . LEU A 1 315 ? -5.207 -10.553 -5.478 1.00 83.44 315 LEU A N 1
ATOM 2602 C CA . LEU A 1 315 ? -3.775 -10.547 -5.187 1.00 83.44 315 LEU A CA 1
ATOM 2603 C C . LEU A 1 315 ? -3.192 -9.186 -5.584 1.00 83.44 315 LEU A C 1
ATOM 2605 O O . LEU A 1 315 ? -3.177 -8.824 -6.759 1.00 83.44 315 LEU A O 1
ATOM 2609 N N . ALA A 1 316 ? -2.755 -8.437 -4.576 1.00 81.00 316 ALA A N 1
ATOM 2610 C CA . ALA A 1 316 ? -2.198 -7.090 -4.658 1.00 81.00 316 ALA A CA 1
ATOM 2611 C C . ALA A 1 316 ? -1.231 -6.865 -3.474 1.00 81.00 316 ALA A C 1
ATOM 2613 O O . ALA A 1 316 ? -1.219 -7.705 -2.567 1.00 81.00 316 ALA A O 1
ATOM 2614 N N . PRO A 1 317 ? -0.457 -5.760 -3.437 1.00 76.88 317 PRO A N 1
ATOM 2615 C CA . PRO A 1 317 ? 0.313 -5.388 -2.248 1.00 76.88 317 PRO A CA 1
ATOM 2616 C C . PRO A 1 317 ? -0.563 -5.396 -0.985 1.00 76.88 317 PRO A C 1
ATOM 2618 O O . PRO A 1 317 ? -1.716 -4.955 -1.022 1.00 76.88 317 PRO A O 1
ATOM 2621 N N . GLY A 1 318 ? -0.043 -5.962 0.102 1.00 71.25 318 GLY A N 1
ATOM 2622 C CA . GLY A 1 318 ? -0.758 -6.276 1.342 1.00 71.25 318 GLY A CA 1
ATOM 2623 C C . GLY A 1 318 ? -1.357 -7.689 1.397 1.00 71.25 318 GLY A C 1
ATOM 2624 O O . GLY A 1 318 ? -1.841 -8.116 2.446 1.00 71.25 318 GLY A O 1
ATOM 2625 N N . HIS A 1 319 ? -1.343 -8.446 0.297 1.00 78.75 319 HIS A N 1
ATOM 2626 C CA . HIS A 1 319 ? -1.770 -9.844 0.303 1.00 78.75 319 HIS A CA 1
ATOM 2627 C C . HIS A 1 319 ? -0.665 -10.747 0.892 1.00 78.75 319 HIS A C 1
ATOM 2629 O O . HIS A 1 319 ? 0.455 -10.699 0.385 1.00 78.75 319 HIS A O 1
ATOM 2635 N N . PRO A 1 320 ? -0.948 -11.662 1.848 1.00 76.25 320 PRO A N 1
ATOM 2636 C CA . PRO A 1 320 ? 0.089 -12.434 2.553 1.00 76.25 320 PRO A CA 1
ATOM 2637 C C . PRO A 1 320 ? 1.065 -13.187 1.643 1.00 76.25 320 PRO A C 1
ATOM 2639 O O . PRO A 1 320 ? 2.263 -13.201 1.885 1.00 76.25 320 PRO A O 1
ATOM 2642 N N . LEU A 1 321 ? 0.563 -13.799 0.564 1.00 84.81 321 LEU A N 1
ATOM 2643 C CA . LEU A 1 321 ? 1.420 -14.469 -0.420 1.00 84.81 321 LEU A CA 1
ATOM 2644 C C . LEU A 1 321 ? 2.348 -13.502 -1.163 1.00 84.81 321 LEU A C 1
ATOM 2646 O O . LEU A 1 321 ? 3.467 -13.879 -1.481 1.00 84.81 321 LEU A O 1
ATOM 2650 N N . PHE A 1 322 ? 1.869 -12.301 -1.488 1.00 85.50 322 PHE A N 1
ATOM 2651 C CA . PHE A 1 322 ? 2.661 -11.326 -2.229 1.00 85.50 322 PHE A CA 1
ATOM 2652 C C . PHE A 1 322 ? 3.784 -10.780 -1.347 1.00 85.50 322 PHE A C 1
ATOM 2654 O O . PHE A 1 322 ? 4.932 -10.807 -1.774 1.00 85.50 322 PHE A O 1
ATOM 2661 N N . GLU A 1 323 ? 3.468 -10.415 -0.100 1.00 81.50 323 GLU A N 1
ATOM 2662 C CA . GLU A 1 323 ? 4.462 -9.968 0.887 1.00 81.50 323 GLU A CA 1
ATOM 2663 C C . GLU A 1 323 ? 5.531 -11.035 1.127 1.00 81.50 323 GLU A C 1
ATOM 2665 O O . GLU A 1 323 ? 6.712 -10.757 0.988 1.00 81.50 323 GLU A O 1
ATOM 2670 N N . VAL A 1 324 ? 5.135 -12.297 1.333 1.00 83.62 324 VAL A N 1
ATOM 2671 C CA . VAL A 1 324 ? 6.102 -13.390 1.525 1.00 83.62 324 VAL A CA 1
ATOM 2672 C C . VAL A 1 324 ? 7.012 -13.592 0.315 1.00 83.62 324 VAL A C 1
ATOM 2674 O O . VAL A 1 324 ? 8.190 -13.904 0.478 1.00 83.62 324 VAL A O 1
ATOM 2677 N N . LEU A 1 325 ? 6.489 -13.450 -0.906 1.00 86.94 325 LEU A N 1
ATOM 2678 C CA . LEU A 1 325 ? 7.333 -13.519 -2.096 1.00 86.94 325 LEU A CA 1
ATOM 2679 C C . LEU A 1 325 ? 8.314 -12.340 -2.133 1.00 86.94 325 LEU A C 1
ATOM 2681 O O . LEU A 1 325 ? 9.480 -12.564 -2.434 1.00 86.94 325 LEU A O 1
ATOM 2685 N N . CYS A 1 326 ? 7.882 -11.122 -1.803 1.00 84.50 326 CYS A N 1
ATOM 2686 C CA . CYS A 1 326 ? 8.769 -9.961 -1.699 1.00 84.50 326 CYS A CA 1
ATOM 2687 C C . CYS A 1 326 ? 9.861 -10.177 -0.644 1.00 84.50 326 CYS A C 1
ATOM 2689 O O . CYS A 1 326 ? 11.043 -10.105 -0.981 1.00 84.50 326 CYS A O 1
ATOM 2691 N N . ASP A 1 327 ? 9.479 -10.523 0.585 1.00 81.44 327 ASP A N 1
ATOM 2692 C CA . ASP A 1 327 ? 10.393 -10.764 1.704 1.00 81.44 327 ASP A CA 1
ATOM 2693 C C . ASP A 1 327 ? 11.425 -11.835 1.344 1.00 81.44 327 ASP A C 1
ATOM 2695 O O . ASP A 1 327 ? 12.624 -11.643 1.530 1.00 81.44 327 ASP A O 1
ATOM 2699 N N . HIS A 1 328 ? 10.994 -12.925 0.703 1.00 84.50 328 HIS A N 1
ATOM 2700 C CA . HIS A 1 328 ? 11.897 -13.990 0.275 1.00 84.50 328 HIS A CA 1
ATOM 2701 C C . HIS A 1 328 ? 13.008 -13.531 -0.673 1.00 84.50 328 HIS A C 1
ATOM 2703 O O . HIS A 1 328 ? 14.120 -14.051 -0.599 1.00 84.50 328 HIS A O 1
ATOM 2709 N N . PHE A 1 329 ? 12.742 -12.581 -1.569 1.00 80.44 329 PHE A N 1
ATOM 2710 C CA . PHE A 1 329 ? 13.768 -12.066 -2.482 1.00 80.44 329 PHE A CA 1
ATOM 2711 C C . PHE A 1 329 ? 14.541 -10.872 -1.913 1.00 80.44 329 PHE A C 1
ATOM 2713 O O . PHE A 1 329 ? 15.653 -10.620 -2.369 1.00 80.44 329 PHE A O 1
ATOM 2720 N N . LEU A 1 330 ? 13.991 -10.158 -0.929 1.00 76.56 330 LEU A N 1
ATOM 2721 C CA . LEU A 1 330 ? 14.653 -9.016 -0.293 1.00 76.56 330 LEU A CA 1
ATOM 2722 C C . LEU A 1 330 ? 15.590 -9.427 0.850 1.00 76.56 330 LEU A C 1
ATOM 2724 O O . LEU A 1 330 ? 16.654 -8.821 1.001 1.00 76.56 330 LEU A O 1
ATOM 2728 N N . GLU A 1 331 ? 15.210 -10.445 1.629 1.00 69.81 331 GLU A N 1
ATOM 2729 C CA . GLU A 1 331 ? 15.958 -10.946 2.793 1.00 69.81 331 GLU A CA 1
ATOM 2730 C C . GLU A 1 331 ? 17.081 -11.921 2.420 1.00 69.81 331 GLU A C 1
ATOM 2732 O O . GLU A 1 331 ? 18.030 -12.100 3.184 1.00 69.81 331 GLU A O 1
ATOM 2737 N N . ASN A 1 332 ? 16.990 -12.577 1.262 1.00 65.56 332 ASN A N 1
ATOM 2738 C CA . ASN A 1 332 ? 18.042 -13.477 0.808 1.00 65.56 332 ASN A CA 1
ATOM 2739 C C . ASN A 1 332 ? 19.224 -12.665 0.262 1.00 65.56 332 ASN A C 1
ATOM 2741 O O . ASN A 1 332 ? 19.199 -12.242 -0.896 1.00 65.56 332 ASN A O 1
ATOM 2745 N N . ASP A 1 333 ? 20.279 -12.521 1.070 1.00 62.50 333 ASP A N 1
ATOM 2746 C CA . ASP A 1 333 ? 21.588 -11.997 0.656 1.00 62.50 333 ASP A CA 1
ATOM 2747 C C . ASP A 1 333 ? 22.213 -12.918 -0.403 1.00 62.50 333 ASP A C 1
ATOM 2749 O O . ASP A 1 333 ? 23.001 -13.829 -0.133 1.00 62.50 333 ASP A O 1
ATOM 2753 N N . SER A 1 334 ? 21.797 -12.708 -1.646 1.00 66.88 334 SER A N 1
ATOM 2754 C CA . SER A 1 334 ? 22.338 -13.397 -2.805 1.00 66.88 334 SER A CA 1
ATOM 2755 C C . SER A 1 334 ? 23.602 -12.675 -3.265 1.00 66.88 334 SER A C 1
ATOM 2757 O O . SER A 1 334 ? 23.638 -11.444 -3.254 1.00 66.88 334 SER A O 1
ATOM 2759 N N . PRO A 1 335 ? 24.643 -13.398 -3.713 1.00 76.44 335 PRO A N 1
ATOM 2760 C CA . PRO A 1 335 ? 25.807 -12.748 -4.298 1.00 76.44 335 PRO A CA 1
ATOM 2761 C C . PRO A 1 335 ? 25.390 -11.910 -5.521 1.00 76.44 335 PRO A C 1
ATOM 2763 O O . PRO A 1 335 ? 24.399 -12.261 -6.179 1.00 76.44 335 PRO A O 1
ATOM 2766 N N . PRO A 1 336 ? 26.157 -10.857 -5.870 1.00 82.25 336 PRO A N 1
ATOM 2767 C CA . PRO A 1 336 ? 25.841 -10.007 -7.008 1.00 82.25 336 PRO A CA 1
ATOM 2768 C C . PRO A 1 336 ? 25.651 -10.834 -8.280 1.00 82.25 336 PRO A C 1
ATOM 2770 O O . PRO A 1 336 ? 26.539 -11.597 -8.680 1.00 82.25 336 PRO A O 1
ATOM 2773 N N . GLN A 1 337 ? 24.489 -10.694 -8.915 1.00 84.88 337 GLN A N 1
ATOM 2774 C CA . GLN A 1 337 ? 24.164 -11.451 -10.121 1.00 84.88 337 GLN A CA 1
ATOM 2775 C C . GLN A 1 337 ? 24.903 -10.867 -11.325 1.00 84.88 337 GLN A C 1
ATOM 2777 O O . GLN A 1 337 ? 25.022 -9.651 -11.463 1.00 84.88 337 GLN A O 1
ATOM 2782 N N . LYS A 1 338 ? 25.402 -11.734 -12.207 1.00 85.75 338 LYS A N 1
ATOM 2783 C CA . LYS A 1 338 ? 26.121 -11.332 -13.421 1.00 85.75 338 LYS A CA 1
ATOM 2784 C C . LYS A 1 338 ? 25.412 -11.894 -14.640 1.00 85.75 338 LYS A C 1
ATOM 2786 O O . LYS A 1 338 ? 25.141 -13.092 -14.685 1.00 85.75 338 LYS A O 1
ATOM 2791 N N . ALA A 1 339 ? 25.135 -11.046 -15.621 1.00 85.12 339 ALA A N 1
ATOM 2792 C CA . ALA A 1 339 ? 24.486 -11.446 -16.864 1.00 85.12 339 ALA A CA 1
ATOM 2793 C C . ALA A 1 339 ? 25.150 -10.790 -18.078 1.00 85.12 339 ALA A C 1
ATOM 2795 O O . ALA A 1 339 ? 25.800 -9.753 -17.965 1.00 85.12 339 ALA A O 1
ATOM 2796 N N . VAL A 1 340 ? 24.954 -11.387 -19.251 1.00 84.31 340 VAL A N 1
ATOM 2797 C CA . VAL A 1 340 ? 25.216 -10.731 -20.534 1.00 84.31 340 VAL A CA 1
ATOM 2798 C C . VAL A 1 340 ? 23.894 -10.687 -21.286 1.00 84.31 340 VAL A C 1
ATOM 2800 O O . VAL A 1 340 ? 23.216 -11.709 -21.417 1.00 84.31 340 VAL A O 1
ATOM 2803 N N . LEU A 1 341 ? 23.503 -9.493 -21.711 1.00 86.12 341 LEU A N 1
ATOM 2804 C CA . LEU A 1 341 ? 22.212 -9.200 -22.311 1.00 86.12 341 LEU A CA 1
ATOM 2805 C C . LEU A 1 341 ? 22.402 -8.499 -23.657 1.00 86.12 341 LEU A C 1
ATOM 2807 O O . LEU A 1 341 ? 23.398 -7.816 -23.883 1.00 86.12 341 LEU A O 1
ATOM 2811 N N . ILE A 1 342 ? 21.433 -8.675 -24.548 1.00 80.69 342 ILE A N 1
ATOM 2812 C CA . ILE A 1 342 ? 21.416 -8.056 -25.871 1.00 80.69 342 ILE A CA 1
ATOM 2813 C C . ILE A 1 342 ? 20.431 -6.895 -25.841 1.00 80.69 342 ILE A C 1
ATOM 2815 O O . ILE A 1 342 ? 19.269 -7.103 -25.485 1.00 80.69 342 ILE A O 1
ATOM 2819 N N . ASP A 1 343 ? 20.871 -5.708 -26.251 1.00 82.38 343 ASP A N 1
ATOM 2820 C CA . ASP A 1 343 ? 19.968 -4.582 -26.491 1.00 82.38 343 ASP A CA 1
ATOM 2821 C C . ASP A 1 343 ? 19.508 -4.583 -27.958 1.00 82.38 343 ASP A C 1
ATOM 2823 O O . ASP A 1 343 ? 20.344 -4.407 -28.846 1.00 82.38 343 ASP A O 1
ATOM 2827 N N . PRO A 1 344 ? 18.209 -4.776 -28.256 1.00 68.56 344 PRO A N 1
ATOM 2828 C CA . PRO A 1 344 ? 17.686 -4.669 -29.618 1.00 68.56 344 PRO A CA 1
ATOM 2829 C C . PRO A 1 344 ? 17.941 -3.309 -30.281 1.00 68.56 344 PRO A C 1
ATOM 2831 O O . PRO A 1 344 ? 17.963 -3.241 -31.510 1.00 68.56 344 PRO A O 1
ATOM 2834 N N . ASP A 1 345 ? 18.134 -2.257 -29.483 1.00 68.12 345 ASP A N 1
ATOM 2835 C CA . ASP A 1 345 ? 18.367 -0.889 -29.956 1.00 68.12 345 ASP A CA 1
ATOM 2836 C C . ASP A 1 345 ? 19.831 -0.657 -30.374 1.00 68.12 345 ASP A C 1
ATOM 2838 O O . ASP A 1 345 ? 20.166 0.381 -30.938 1.00 68.12 345 ASP A O 1
ATOM 2842 N N . GLY A 1 346 ? 20.711 -1.639 -30.140 1.00 69.75 346 GLY A N 1
ATOM 2843 C CA . GLY A 1 346 ? 22.105 -1.600 -30.578 1.00 69.75 346 GLY A CA 1
ATOM 2844 C C . GLY A 1 346 ? 23.055 -0.856 -29.639 1.00 69.75 346 GLY A C 1
ATOM 2845 O O . GLY A 1 346 ? 24.190 -0.597 -30.029 1.00 69.75 346 GLY A O 1
ATOM 2846 N N . ASN A 1 347 ? 22.637 -0.533 -28.412 1.00 77.94 347 ASN A N 1
ATOM 2847 C CA . ASN A 1 347 ? 23.529 0.086 -27.434 1.00 77.94 347 ASN A CA 1
ATOM 2848 C C . ASN A 1 347 ? 24.582 -0.912 -26.926 1.00 77.94 347 ASN A C 1
ATOM 2850 O O . ASN A 1 347 ? 24.297 -2.093 -26.708 1.00 77.94 347 ASN A O 1
ATOM 2854 N N . GLU A 1 348 ? 25.794 -0.414 -26.682 1.00 83.69 348 GLU A N 1
ATOM 2855 C CA . GLU A 1 348 ? 26.880 -1.173 -26.065 1.00 83.69 348 GLU A CA 1
ATOM 2856 C C . GLU A 1 348 ? 27.323 -0.521 -24.754 1.00 83.69 348 GLU A C 1
ATOM 2858 O O . GLU A 1 348 ? 27.668 0.661 -24.709 1.00 83.69 348 GLU A O 1
ATOM 2863 N N . GLY A 1 349 ? 27.354 -1.301 -23.676 1.00 87.06 349 GLY A N 1
ATOM 2864 C CA . GLY A 1 349 ? 27.688 -0.751 -22.371 1.00 87.06 349 GLY A CA 1
ATOM 2865 C C . GLY A 1 349 ? 27.608 -1.740 -21.223 1.00 87.06 349 GLY A C 1
ATOM 2866 O O . GLY A 1 349 ? 27.503 -2.953 -21.414 1.00 87.06 349 GLY A O 1
ATOM 2867 N N . SER A 1 350 ? 27.639 -1.208 -20.006 1.00 87.88 350 SER A N 1
ATOM 2868 C CA . SER A 1 350 ? 27.437 -1.981 -18.784 1.00 87.88 350 SER A CA 1
ATOM 2869 C C . SER A 1 350 ? 26.332 -1.389 -17.918 1.00 87.88 350 SER A C 1
ATOM 2871 O O . SER A 1 350 ? 26.232 -0.183 -17.710 1.00 87.88 350 SER A O 1
ATOM 2873 N N . LEU A 1 351 ? 25.469 -2.268 -17.422 1.00 88.88 351 LEU A N 1
ATOM 2874 C CA . LEU A 1 351 ? 24.350 -1.945 -16.558 1.00 88.88 351 LEU A CA 1
ATOM 2875 C C . LEU A 1 351 ? 24.682 -2.356 -15.126 1.00 88.88 351 LEU A C 1
ATOM 2877 O O . LEU A 1 351 ? 24.994 -3.520 -14.866 1.00 88.88 351 LEU A O 1
ATOM 2881 N N . TRP A 1 352 ? 24.554 -1.420 -14.197 1.00 89.75 352 TRP A N 1
ATOM 2882 C CA . TRP A 1 352 ? 24.902 -1.604 -12.795 1.00 89.75 352 TRP A CA 1
ATOM 2883 C C . TRP A 1 352 ? 23.706 -1.315 -11.906 1.00 89.75 352 TRP A C 1
ATOM 2885 O O . TRP A 1 352 ? 23.091 -0.256 -12.024 1.00 89.75 352 TRP A O 1
ATOM 2895 N N . ILE A 1 353 ? 23.403 -2.239 -10.996 1.00 90.12 353 ILE A N 1
ATOM 2896 C CA . ILE A 1 353 ? 22.275 -2.120 -10.073 1.00 90.12 353 ILE A CA 1
ATOM 2897 C C . ILE A 1 353 ? 22.800 -2.129 -8.647 1.00 90.12 353 ILE A C 1
ATOM 2899 O O . ILE A 1 353 ? 23.342 -3.133 -8.181 1.00 90.12 353 ILE A O 1
ATOM 2903 N N . PHE A 1 354 ? 22.601 -1.013 -7.955 1.00 88.69 354 PHE A N 1
ATOM 2904 C CA . PHE A 1 354 ? 22.981 -0.830 -6.561 1.00 88.69 354 PHE A CA 1
ATOM 2905 C C . PHE A 1 354 ? 21.752 -0.676 -5.676 1.00 88.69 354 PHE A C 1
ATOM 2907 O O . PHE A 1 354 ? 20.768 -0.041 -6.050 1.00 88.69 354 PHE A O 1
ATOM 2914 N N . ARG A 1 355 ? 21.834 -1.231 -4.473 1.00 87.06 355 ARG A N 1
ATOM 2915 C CA . ARG A 1 355 ? 20.848 -1.085 -3.410 1.00 87.06 355 ARG A CA 1
ATOM 2916 C C . ARG A 1 355 ? 21.435 -0.194 -2.332 1.00 87.06 355 ARG A C 1
ATOM 2918 O O . ARG A 1 355 ? 22.403 -0.554 -1.667 1.00 87.06 355 ARG A O 1
ATOM 2925 N N . SER A 1 356 ? 20.833 0.974 -2.177 1.00 86.56 356 SER A N 1
ATOM 2926 C CA . SER A 1 356 ? 21.206 1.953 -1.164 1.00 86.56 356 SER A CA 1
ATOM 2927 C C . SER A 1 356 ? 20.198 1.894 -0.026 1.00 86.56 356 SER A C 1
ATOM 2929 O O . SER A 1 356 ? 18.993 2.014 -0.262 1.00 86.56 356 SER A O 1
ATOM 2931 N N . ARG A 1 357 ? 20.685 1.728 1.206 1.00 83.06 357 ARG A N 1
ATOM 2932 C CA . ARG A 1 357 ? 19.871 1.753 2.425 1.00 83.06 357 ARG A CA 1
ATOM 2933 C C . ARG A 1 357 ? 20.329 2.880 3.349 1.00 83.06 357 ARG A C 1
ATOM 2935 O O . ARG A 1 357 ? 21.515 3.128 3.552 1.00 83.06 357 ARG A O 1
ATOM 2942 N N . VAL A 1 358 ? 19.357 3.574 3.924 1.00 83.50 358 VAL A N 1
ATOM 2943 C CA . VAL A 1 358 ? 19.566 4.482 5.051 1.00 83.50 358 VAL A CA 1
ATOM 2944 C C . VAL A 1 358 ? 18.872 3.849 6.237 1.00 83.50 358 VAL A C 1
ATOM 2946 O O . VAL A 1 358 ? 17.661 3.647 6.196 1.00 83.50 358 VAL A O 1
ATOM 2949 N N . VAL A 1 359 ? 19.634 3.510 7.272 1.00 82.06 359 VAL A N 1
ATOM 2950 C CA . VAL A 1 359 ? 19.108 2.854 8.475 1.00 82.06 359 VAL A CA 1
ATOM 2951 C C . VAL A 1 359 ? 19.045 3.836 9.632 1.00 82.06 359 VAL A C 1
ATOM 2953 O O . VAL A 1 359 ? 19.807 4.803 9.686 1.00 82.06 359 VAL A O 1
ATOM 2956 N N . ASP A 1 360 ? 18.136 3.603 10.568 1.00 80.31 360 ASP A N 1
ATOM 2957 C CA . ASP A 1 360 ? 18.106 4.362 11.812 1.00 80.31 360 ASP A CA 1
ATOM 2958 C C . ASP A 1 360 ? 19.104 3.823 12.851 1.00 80.31 360 ASP A C 1
ATOM 2960 O O . ASP A 1 360 ? 19.813 2.840 12.628 1.00 80.31 360 ASP A O 1
ATOM 2964 N N . GLY A 1 361 ? 19.161 4.469 14.018 1.00 72.81 361 GLY A N 1
ATOM 2965 C CA . GLY A 1 361 ? 20.027 4.070 15.126 1.00 72.81 361 GLY A CA 1
ATOM 2966 C C . GLY A 1 361 ? 19.700 2.699 15.729 1.00 72.81 361 GLY A C 1
ATOM 2967 O O . GLY A 1 361 ? 20.484 2.199 16.531 1.00 72.81 361 GLY A O 1
ATOM 2968 N N . ASN A 1 362 ? 18.573 2.087 15.352 1.00 71.62 362 ASN A N 1
ATOM 2969 C CA . ASN A 1 362 ? 18.186 0.736 15.752 1.00 71.62 362 ASN A CA 1
ATOM 2970 C C . ASN A 1 362 ? 18.483 -0.304 14.653 1.00 71.62 362 ASN A C 1
ATOM 2972 O O . ASN A 1 362 ? 18.265 -1.493 14.874 1.00 71.62 362 ASN A O 1
ATOM 2976 N N . GLY A 1 363 ? 18.989 0.126 13.492 1.00 69.00 363 GLY A N 1
ATOM 2977 C CA . GLY A 1 363 ? 19.305 -0.736 12.355 1.00 69.00 363 GLY A CA 1
ATOM 2978 C C . GLY A 1 363 ? 18.124 -1.022 11.426 1.00 69.00 363 GLY A C 1
ATOM 2979 O O . GLY A 1 363 ? 18.267 -1.847 10.526 1.00 69.00 363 GLY A O 1
ATOM 2980 N N . PHE A 1 364 ? 16.975 -0.358 11.599 1.00 70.56 364 PHE A N 1
ATOM 2981 C CA . PHE A 1 364 ? 15.843 -0.524 10.685 1.00 70.56 364 PHE A CA 1
ATOM 2982 C C . PHE A 1 364 ? 16.019 0.348 9.436 1.00 70.56 364 PHE A C 1
ATOM 2984 O O . PHE A 1 364 ? 16.380 1.522 9.569 1.00 70.56 364 PHE A O 1
ATOM 2991 N N . PRO A 1 365 ? 15.743 -0.174 8.225 1.00 68.81 365 PRO A N 1
ATOM 2992 C CA . PRO A 1 365 ? 15.796 0.620 7.005 1.00 68.81 365 PRO A CA 1
ATOM 2993 C C . PRO A 1 365 ? 14.697 1.693 7.030 1.00 68.81 365 PRO A C 1
ATOM 2995 O O . PRO A 1 365 ? 13.512 1.397 7.148 1.00 68.81 365 PRO A O 1
ATOM 2998 N N . VAL A 1 366 ? 15.105 2.957 6.941 1.00 71.19 366 VAL A N 1
ATOM 2999 C CA . VAL A 1 366 ? 14.224 4.133 6.848 1.00 71.19 366 VAL A CA 1
ATOM 3000 C C . VAL A 1 366 ? 13.853 4.407 5.401 1.00 71.19 366 VAL A C 1
ATOM 3002 O O . VAL A 1 366 ? 12.712 4.736 5.089 1.00 71.19 366 VAL A O 1
ATOM 3005 N N . LEU A 1 367 ? 14.843 4.288 4.521 1.00 77.06 367 LEU A N 1
ATOM 3006 C CA . LEU A 1 367 ? 14.677 4.462 3.094 1.00 77.06 367 LEU A CA 1
ATOM 3007 C C . LEU A 1 367 ? 15.583 3.469 2.380 1.00 77.06 367 LEU A C 1
ATOM 3009 O O . LEU A 1 367 ? 16.766 3.343 2.700 1.00 77.06 367 LEU A O 1
ATOM 3013 N N . GLU A 1 368 ? 15.007 2.777 1.412 1.00 78.50 368 GLU A N 1
ATOM 3014 C CA . GLU A 1 368 ? 15.700 1.832 0.554 1.00 78.50 368 GLU A CA 1
ATOM 3015 C C . GLU A 1 368 ? 15.394 2.188 -0.897 1.00 78.50 368 GLU A C 1
ATOM 3017 O O . GLU A 1 368 ? 14.243 2.465 -1.251 1.00 78.50 368 GLU A O 1
ATOM 3022 N N . ARG A 1 369 ? 16.431 2.247 -1.736 1.00 82.12 369 ARG A N 1
ATOM 3023 C CA . ARG A 1 369 ? 16.286 2.590 -3.151 1.00 82.12 369 ARG A CA 1
ATOM 3024 C C . ARG A 1 369 ? 17.209 1.734 -4.003 1.00 82.12 369 ARG A C 1
ATOM 3026 O O . ARG A 1 369 ? 18.373 1.516 -3.667 1.00 82.12 369 ARG A O 1
ATOM 3033 N N . LEU A 1 370 ? 16.669 1.278 -5.128 1.00 85.25 370 LEU A N 1
ATOM 3034 C CA . LEU A 1 370 ? 17.446 0.673 -6.198 1.00 85.25 370 LEU A CA 1
ATOM 3035 C C . LEU A 1 370 ? 17.893 1.770 -7.158 1.00 85.25 370 LEU A C 1
ATOM 3037 O O . LEU A 1 370 ? 17.069 2.515 -7.687 1.00 85.25 370 LEU A O 1
ATOM 3041 N N . HIS A 1 371 ? 19.195 1.847 -7.383 1.00 86.38 371 HIS A N 1
ATOM 3042 C CA . HIS A 1 371 ? 19.808 2.708 -8.377 1.00 86.38 371 HIS A CA 1
ATOM 3043 C C . HIS A 1 371 ? 20.251 1.859 -9.549 1.00 86.38 371 HIS A C 1
ATOM 3045 O O . HIS A 1 371 ? 20.943 0.861 -9.354 1.00 86.38 371 HIS A O 1
ATOM 3051 N N . THR A 1 372 ? 19.867 2.260 -10.755 1.00 88.12 372 THR A N 1
ATOM 3052 C CA . THR A 1 372 ? 20.320 1.606 -11.979 1.00 88.12 372 THR A CA 1
ATOM 3053 C C . THR A 1 372 ? 21.081 2.614 -12.821 1.00 88.12 372 THR A C 1
ATOM 3055 O O . THR A 1 372 ? 20.562 3.685 -13.133 1.00 88.12 372 THR A O 1
ATOM 3058 N N . TYR A 1 373 ? 22.315 2.272 -13.176 1.00 89.94 373 TYR A N 1
ATOM 3059 C CA . TYR A 1 373 ? 23.178 3.098 -14.011 1.00 89.94 373 TYR A CA 1
ATOM 3060 C C . TYR A 1 373 ? 23.573 2.338 -15.267 1.00 89.94 373 TYR A C 1
ATOM 3062 O O . TYR A 1 373 ? 23.929 1.162 -15.197 1.00 89.94 373 TYR A O 1
ATOM 3070 N N . PHE A 1 374 ? 23.539 3.026 -16.402 1.00 88.12 374 PHE A N 1
ATOM 3071 C CA . PHE A 1 374 ? 24.063 2.536 -17.666 1.00 88.12 374 PHE A CA 1
ATOM 3072 C C . PHE A 1 374 ? 25.329 3.307 -18.026 1.00 88.12 374 PHE A C 1
ATOM 3074 O O . PHE A 1 374 ? 25.294 4.530 -18.158 1.00 88.12 374 PHE A O 1
ATOM 3081 N N . PHE A 1 375 ? 26.435 2.589 -18.173 1.00 87.94 375 PHE A N 1
ATOM 3082 C CA . PHE A 1 375 ? 27.691 3.108 -18.690 1.00 87.94 375 PHE A CA 1
ATOM 3083 C C . PHE A 1 375 ? 27.738 2.854 -20.199 1.00 87.94 375 PHE A C 1
ATOM 3085 O O . PHE A 1 375 ? 27.838 1.703 -20.630 1.00 87.94 375 PHE A O 1
ATOM 3092 N N . ASP A 1 376 ? 27.660 3.916 -20.997 1.00 85.56 376 ASP A N 1
ATOM 3093 C CA . ASP A 1 376 ? 27.782 3.853 -22.456 1.00 85.56 376 ASP A CA 1
ATOM 3094 C C . ASP A 1 376 ? 29.268 3.819 -22.829 1.00 85.56 376 ASP A C 1
ATOM 3096 O O . ASP A 1 376 ? 29.998 4.783 -22.592 1.00 85.56 376 ASP A O 1
ATOM 3100 N N . ARG A 1 377 ? 29.729 2.711 -23.419 1.00 81.50 377 ARG A N 1
ATOM 3101 C CA . ARG A 1 377 ? 31.148 2.535 -23.776 1.00 81.50 377 ARG A CA 1
ATOM 3102 C C . ARG A 1 377 ? 31.565 3.275 -25.033 1.00 81.50 377 ARG A C 1
ATOM 3104 O O . ARG A 1 377 ? 32.751 3.548 -25.196 1.00 81.50 377 ARG A O 1
ATOM 3111 N N . GLU A 1 378 ? 30.628 3.585 -25.922 1.00 77.81 378 GLU A N 1
ATOM 3112 C CA . GLU A 1 378 ? 30.938 4.364 -27.119 1.00 77.81 378 GLU A CA 1
ATOM 3113 C C . GLU A 1 378 ? 31.175 5.831 -26.759 1.00 77.81 378 GLU A C 1
ATOM 3115 O O . GLU A 1 378 ? 32.043 6.481 -27.346 1.00 77.81 378 GLU A O 1
ATOM 3120 N N . LYS A 1 379 ? 30.414 6.349 -25.786 1.00 78.25 379 LYS A N 1
ATOM 3121 C CA . LYS A 1 379 ? 30.489 7.755 -25.359 1.00 78.25 379 LYS A CA 1
ATOM 3122 C C . LYS A 1 379 ? 31.342 7.994 -24.113 1.00 78.25 379 LYS A C 1
ATOM 3124 O O . LYS A 1 379 ? 31.787 9.121 -23.917 1.00 78.25 379 LYS A O 1
ATOM 3129 N N . GLY A 1 380 ? 31.569 6.971 -23.289 1.00 80.88 380 GLY A N 1
ATOM 3130 C CA . GLY A 1 380 ? 32.229 7.103 -21.986 1.00 80.88 380 GLY A CA 1
ATOM 3131 C C . GLY A 1 380 ? 31.403 7.911 -20.979 1.00 80.88 380 GLY A C 1
ATOM 3132 O O . GLY A 1 380 ? 31.965 8.637 -20.164 1.00 80.88 380 GLY A O 1
ATOM 3133 N N . GLU A 1 381 ? 30.071 7.848 -21.069 1.00 84.25 381 GLU A N 1
ATOM 3134 C CA . GLU A 1 381 ? 29.148 8.598 -20.209 1.00 84.25 381 GLU A CA 1
ATOM 3135 C C . GLU A 1 381 ? 28.281 7.654 -19.363 1.00 84.25 381 GLU A C 1
ATOM 3137 O O . GLU A 1 381 ? 27.935 6.551 -19.789 1.00 84.25 381 GLU A O 1
ATOM 3142 N N . ILE A 1 382 ? 27.896 8.114 -18.167 1.00 85.19 382 ILE A N 1
ATOM 3143 C CA . ILE A 1 382 ? 27.036 7.372 -17.236 1.00 85.19 382 ILE A CA 1
ATOM 3144 C C . ILE A 1 382 ? 25.659 8.024 -17.175 1.00 85.19 382 ILE A C 1
ATOM 3146 O O . ILE A 1 382 ? 25.528 9.202 -16.831 1.00 85.19 382 ILE A O 1
ATOM 3150 N N . TYR A 1 383 ? 24.626 7.224 -17.413 1.00 84.31 383 TYR A N 1
ATOM 3151 C CA . TYR A 1 383 ? 23.231 7.637 -17.327 1.00 84.31 383 TYR A CA 1
ATOM 3152 C C . TYR A 1 383 ? 22.532 6.918 -16.171 1.00 84.31 383 TYR A C 1
ATOM 3154 O O . TYR A 1 383 ? 22.715 5.719 -15.972 1.00 84.31 383 TYR A O 1
ATOM 3162 N N . SER A 1 384 ? 21.726 7.652 -15.401 1.00 84.88 384 SER A N 1
ATOM 3163 C CA . SER A 1 384 ? 20.775 7.050 -14.459 1.00 84.88 384 SER A CA 1
ATOM 3164 C C . SER A 1 384 ? 19.540 6.629 -15.245 1.00 84.88 384 SER A C 1
ATOM 3166 O O . SER A 1 384 ? 19.003 7.445 -15.994 1.00 84.88 384 SER A O 1
ATOM 3168 N N . ILE A 1 385 ? 19.124 5.373 -15.108 1.00 83.88 385 ILE A N 1
ATOM 3169 C CA . ILE A 1 385 ? 18.032 4.803 -15.903 1.00 83.88 385 ILE A CA 1
ATOM 3170 C C . ILE A 1 385 ? 16.986 4.128 -15.011 1.00 83.88 385 ILE A C 1
ATOM 3172 O O . ILE A 1 385 ? 17.279 3.727 -13.881 1.00 83.88 385 ILE A O 1
ATOM 3176 N N . ASP A 1 386 ? 15.768 3.951 -15.525 1.00 79.38 386 ASP A N 1
ATOM 3177 C CA . ASP A 1 386 ? 14.761 3.133 -14.844 1.00 79.38 386 ASP A CA 1
ATOM 3178 C C . ASP A 1 386 ? 15.177 1.638 -14.862 1.00 79.38 386 ASP A C 1
ATOM 3180 O O . ASP A 1 386 ? 15.510 1.104 -15.929 1.00 79.38 386 ASP A O 1
ATOM 3184 N N . PRO A 1 387 ? 15.132 0.922 -13.716 1.00 78.31 387 PRO A N 1
ATOM 3185 C CA . PRO A 1 387 ? 15.440 -0.511 -13.646 1.00 78.31 387 PRO A CA 1
ATOM 3186 C C . PRO A 1 387 ? 14.658 -1.375 -14.647 1.00 78.31 387 PRO A C 1
ATOM 3188 O O . PRO A 1 387 ? 15.111 -2.453 -15.036 1.00 78.31 387 PRO A O 1
ATOM 3191 N N . ARG A 1 388 ? 13.478 -0.920 -15.085 1.00 76.44 388 ARG A N 1
ATOM 3192 C CA . ARG A 1 388 ? 12.619 -1.615 -16.049 1.00 76.44 388 ARG A CA 1
ATOM 3193 C C . ARG A 1 388 ? 13.231 -1.738 -17.440 1.00 76.44 388 ARG A C 1
ATOM 3195 O O . ARG A 1 388 ? 12.784 -2.620 -18.168 1.00 76.44 388 ARG A O 1
ATOM 3202 N N . LYS A 1 389 ? 14.280 -0.976 -17.791 1.00 76.06 389 LYS A N 1
ATOM 3203 C CA . LYS A 1 389 ? 15.039 -1.187 -19.044 1.00 76.06 389 LYS A CA 1
ATOM 3204 C C . LYS A 1 389 ? 15.546 -2.628 -19.168 1.00 76.06 389 LYS A C 1
ATOM 3206 O O . LYS A 1 389 ? 15.614 -3.153 -20.274 1.00 76.06 389 LYS A O 1
ATOM 3211 N N . LEU A 1 390 ? 15.798 -3.316 -18.047 1.00 77.75 390 LEU A N 1
ATOM 3212 C CA . LEU A 1 390 ? 16.099 -4.755 -18.025 1.00 77.75 390 LEU A CA 1
ATOM 3213 C C . LEU A 1 390 ? 15.090 -5.613 -18.799 1.00 77.75 390 LEU A C 1
ATOM 3215 O O . LEU A 1 390 ? 15.447 -6.684 -19.278 1.00 77.75 390 LEU A O 1
ATOM 3219 N N . TRP A 1 391 ? 13.829 -5.191 -18.881 1.00 74.31 391 TRP A N 1
ATOM 3220 C CA . TRP A 1 391 ? 12.772 -5.949 -19.543 1.00 74.31 391 TRP A CA 1
ATOM 3221 C C . TRP A 1 391 ? 12.786 -5.840 -21.062 1.00 74.31 391 TRP A C 1
ATOM 3223 O O . TRP A 1 391 ? 12.181 -6.692 -21.712 1.00 74.31 391 TRP A O 1
ATOM 3233 N N . ASP A 1 392 ? 13.450 -4.825 -21.607 1.00 73.75 392 ASP A N 1
ATOM 3234 C CA . ASP A 1 392 ? 13.586 -4.644 -23.054 1.00 73.75 392 ASP A CA 1
ATOM 3235 C C . ASP A 1 392 ? 14.825 -5.379 -23.591 1.00 73.75 392 ASP A C 1
ATOM 3237 O O . ASP A 1 392 ? 14.923 -5.681 -24.782 1.00 73.75 392 ASP A O 1
ATOM 3241 N N . LEU A 1 393 ? 15.749 -5.729 -22.692 1.00 80.88 393 LEU A N 1
ATOM 3242 C CA . LEU A 1 393 ? 16.938 -6.506 -22.998 1.00 80.88 393 LEU A CA 1
ATOM 3243 C C . LEU A 1 393 ? 16.608 -7.996 -23.160 1.00 80.88 393 LEU A C 1
ATOM 3245 O O . LEU A 1 393 ? 15.763 -8.560 -22.461 1.00 80.88 393 LEU A O 1
ATOM 3249 N N . ARG A 1 394 ? 17.315 -8.665 -24.073 1.00 79.00 394 ARG A N 1
ATOM 3250 C CA . ARG A 1 394 ? 17.126 -10.093 -24.370 1.00 79.00 394 ARG A CA 1
ATOM 3251 C C . ARG A 1 394 ? 18.269 -10.937 -23.824 1.00 79.00 394 ARG A C 1
ATOM 3253 O O . ARG A 1 394 ? 19.422 -10.514 -23.811 1.00 79.00 394 ARG A O 1
ATOM 3260 N N . SER A 1 395 ? 17.957 -12.161 -23.411 1.00 76.31 395 SER A N 1
ATOM 3261 C CA . SER A 1 395 ? 18.979 -13.161 -23.097 1.00 76.31 395 SER A CA 1
ATOM 3262 C C . SER A 1 395 ? 19.675 -13.649 -24.370 1.00 76.31 395 SER A C 1
ATOM 3264 O O . SER A 1 395 ? 19.072 -13.696 -25.442 1.00 76.31 395 SER A O 1
ATOM 3266 N N . ILE A 1 396 ? 20.947 -14.026 -24.249 1.00 73.31 396 ILE A N 1
ATOM 3267 C CA . ILE A 1 396 ? 21.723 -14.579 -25.362 1.00 73.31 396 ILE A CA 1
ATOM 3268 C C . ILE A 1 396 ? 21.297 -16.027 -25.623 1.00 73.31 396 ILE A C 1
ATOM 3270 O O . ILE A 1 396 ? 21.411 -16.882 -24.748 1.00 73.31 396 ILE A O 1
ATOM 3274 N N . GLU A 1 397 ? 20.862 -16.311 -26.851 1.00 61.47 397 GLU A N 1
ATOM 3275 C CA . GLU A 1 397 ? 20.657 -17.668 -27.367 1.00 61.47 397 GLU A CA 1
ATOM 3276 C C . GLU A 1 397 ? 21.811 -18.031 -28.324 1.00 61.47 397 GLU A C 1
ATOM 3278 O O . GLU A 1 397 ? 21.698 -17.882 -29.541 1.00 61.47 397 GLU A O 1
ATOM 3283 N N . GLY A 1 398 ? 22.959 -18.460 -27.788 1.00 61.06 398 GLY A N 1
ATOM 3284 C CA . GLY A 1 398 ? 24.119 -18.878 -28.588 1.00 61.06 398 GLY A CA 1
ATOM 3285 C C . GLY A 1 398 ? 25.470 -18.663 -27.903 1.00 61.06 398 GLY A C 1
ATOM 3286 O O . GLY A 1 398 ? 25.532 -18.164 -26.781 1.00 61.06 398 GLY A O 1
ATOM 3287 N N . ASP A 1 399 ? 26.551 -19.038 -28.592 1.00 57.81 399 ASP A N 1
ATOM 3288 C CA . ASP A 1 399 ? 27.914 -18.837 -28.095 1.00 57.81 399 ASP A CA 1
ATOM 3289 C C . ASP A 1 399 ? 28.319 -17.362 -28.188 1.00 57.81 399 ASP A C 1
ATOM 3291 O O . ASP A 1 399 ? 28.211 -16.721 -29.241 1.00 57.81 399 ASP A O 1
ATOM 3295 N N . ILE A 1 400 ? 28.817 -16.841 -27.070 1.00 63.00 400 ILE A N 1
ATOM 3296 C CA . ILE A 1 400 ? 29.433 -15.518 -26.971 1.00 63.00 400 ILE A CA 1
ATOM 3297 C C . ILE A 1 400 ? 30.813 -15.589 -27.637 1.00 63.00 400 ILE A C 1
ATOM 3299 O O . ILE A 1 400 ? 31.461 -16.637 -27.638 1.00 63.00 400 ILE A O 1
ATOM 3303 N N . ASP A 1 401 ? 31.267 -14.494 -28.242 1.00 62.19 401 ASP A N 1
ATOM 3304 C CA . ASP A 1 401 ? 32.643 -14.420 -28.731 1.00 62.19 401 ASP A CA 1
ATOM 3305 C C . ASP A 1 401 ? 33.631 -14.651 -27.567 1.00 62.19 401 ASP A C 1
ATOM 3307 O O . ASP A 1 401 ? 33.534 -14.004 -26.525 1.00 62.19 401 ASP A O 1
ATOM 3311 N N . GLU A 1 402 ? 34.583 -15.573 -27.726 1.00 54.31 402 GLU A N 1
ATOM 3312 C CA . GLU A 1 402 ? 35.559 -15.932 -26.682 1.00 54.31 402 GLU A CA 1
ATOM 3313 C C . GLU A 1 402 ? 36.473 -14.747 -26.311 1.00 54.31 402 GLU A C 1
ATOM 3315 O O . GLU A 1 402 ? 37.065 -14.728 -25.234 1.00 54.31 402 GLU A O 1
ATOM 3320 N N . ASN A 1 403 ? 36.538 -13.722 -27.168 1.00 55.56 403 ASN A N 1
ATOM 3321 C CA . ASN A 1 403 ? 37.291 -12.488 -26.938 1.00 55.56 403 ASN A CA 1
ATOM 3322 C C . ASN A 1 403 ? 36.544 -11.432 -26.101 1.00 55.56 403 ASN A C 1
ATOM 3324 O O . ASN A 1 403 ? 37.062 -10.333 -25.913 1.00 55.56 403 ASN A O 1
ATOM 3328 N N . LEU A 1 404 ? 35.347 -11.724 -25.580 1.00 62.62 404 LEU A N 1
ATOM 3329 C CA . LEU A 1 404 ? 34.543 -10.780 -24.791 1.00 62.62 404 LEU A CA 1
ATOM 3330 C C . LEU A 1 404 ? 34.989 -10.674 -23.313 1.00 62.62 404 LEU A C 1
ATOM 3332 O O . LEU A 1 404 ? 34.174 -10.432 -22.423 1.00 62.62 404 LEU A O 1
ATOM 3336 N N . ALA A 1 405 ? 36.274 -10.886 -23.024 1.00 58.16 405 ALA A N 1
ATOM 3337 C CA . ALA A 1 405 ? 36.831 -10.668 -21.694 1.00 58.16 405 ALA A CA 1
ATOM 3338 C C . ALA A 1 405 ? 37.056 -9.164 -21.497 1.00 58.16 405 ALA A C 1
ATOM 3340 O O . ALA A 1 405 ? 38.055 -8.618 -21.962 1.00 58.16 405 ALA A O 1
ATOM 3341 N N . ILE A 1 406 ? 36.111 -8.491 -20.838 1.00 68.12 406 ILE A N 1
ATOM 3342 C CA . ILE A 1 406 ? 36.233 -7.063 -20.543 1.00 68.12 406 ILE A CA 1
ATOM 3343 C C . ILE A 1 406 ? 36.538 -6.852 -19.061 1.00 68.12 406 ILE A C 1
ATOM 3345 O O . ILE A 1 406 ? 35.809 -7.343 -18.198 1.00 68.12 406 ILE A O 1
ATOM 3349 N N . ASP A 1 407 ? 37.600 -6.097 -18.779 1.00 70.50 407 ASP A N 1
ATOM 3350 C CA . ASP A 1 407 ? 37.845 -5.549 -17.448 1.00 70.50 407 ASP A CA 1
ATOM 3351 C C . ASP A 1 407 ? 36.875 -4.388 -17.192 1.00 70.50 407 ASP A C 1
ATOM 3353 O O . ASP A 1 407 ? 36.798 -3.443 -17.971 1.00 70.50 407 ASP A O 1
ATOM 3357 N N . MET A 1 408 ? 36.103 -4.494 -16.113 1.00 75.38 408 MET A N 1
ATOM 3358 C CA . MET A 1 408 ? 35.067 -3.535 -15.720 1.00 75.38 408 MET A CA 1
ATOM 3359 C C . MET A 1 408 ? 35.410 -2.833 -14.398 1.00 75.38 408 MET A C 1
ATOM 3361 O O . MET A 1 408 ? 34.542 -2.217 -13.784 1.00 75.38 408 MET A O 1
ATOM 3365 N N . ASN A 1 409 ? 36.655 -2.947 -13.922 1.00 78.19 409 ASN A N 1
ATOM 3366 C CA . ASN A 1 409 ? 37.066 -2.365 -12.643 1.00 78.19 409 ASN A CA 1
ATOM 3367 C C . ASN A 1 409 ? 37.056 -0.829 -12.667 1.00 78.19 409 ASN A C 1
ATOM 3369 O O . ASN A 1 409 ? 36.622 -0.217 -11.696 1.00 78.19 409 ASN A O 1
ATOM 3373 N N . GLU A 1 410 ? 37.490 -0.209 -13.769 1.00 78.31 410 GLU A N 1
ATOM 3374 C CA . GLU A 1 410 ? 37.457 1.255 -13.919 1.00 78.31 410 GLU A CA 1
ATOM 3375 C C . GLU A 1 410 ? 36.011 1.769 -13.990 1.00 78.31 410 GLU A C 1
ATOM 3377 O O . GLU A 1 410 ? 35.646 2.685 -13.253 1.00 78.31 410 GLU A O 1
ATOM 3382 N N . GLU A 1 411 ? 35.157 1.104 -14.779 1.00 81.88 411 GLU A N 1
ATOM 3383 C CA . GLU A 1 411 ? 33.719 1.409 -14.871 1.00 81.88 411 GLU A CA 1
ATOM 3384 C C . GLU A 1 411 ? 33.033 1.321 -13.499 1.00 81.88 411 GLU A C 1
ATOM 3386 O O . GLU A 1 411 ? 32.236 2.186 -13.134 1.00 81.88 411 GLU A O 1
ATOM 3391 N N . LEU A 1 412 ? 33.369 0.298 -12.704 1.00 83.38 412 LEU A N 1
ATOM 3392 C CA . LEU A 1 412 ? 32.825 0.116 -11.361 1.00 83.38 412 LEU A CA 1
ATOM 3393 C C . LEU A 1 412 ? 33.165 1.290 -10.434 1.00 83.38 412 LEU A C 1
ATOM 3395 O O . LEU A 1 412 ? 32.300 1.727 -9.676 1.00 83.38 412 LEU A O 1
ATOM 3399 N N . GLU A 1 413 ? 34.402 1.786 -10.455 1.00 83.75 413 GLU A N 1
ATOM 3400 C CA . GLU A 1 413 ? 34.810 2.895 -9.586 1.00 83.75 413 GLU A CA 1
ATOM 3401 C C . GLU A 1 413 ? 34.118 4.211 -9.970 1.00 83.75 413 GLU A C 1
ATOM 3403 O O . GLU A 1 413 ? 33.665 4.951 -9.090 1.00 83.75 413 GLU A O 1
ATOM 3408 N N . GLU A 1 414 ? 33.937 4.477 -11.265 1.00 84.12 414 GLU A N 1
ATOM 3409 C CA . GLU A 1 414 ? 33.193 5.658 -11.716 1.00 84.12 414 GLU A CA 1
ATOM 3410 C C . GLU A 1 414 ? 31.707 5.588 -11.344 1.00 84.12 414 GLU A C 1
ATOM 3412 O O . GLU A 1 414 ? 31.146 6.557 -10.819 1.00 84.12 414 GLU A O 1
ATOM 3417 N N . VAL A 1 415 ? 31.072 4.427 -11.536 1.00 85.25 415 VAL A N 1
ATOM 3418 C CA . VAL A 1 415 ? 29.665 4.232 -11.162 1.00 85.25 415 VAL A CA 1
ATOM 3419 C C . VAL A 1 415 ? 29.489 4.300 -9.645 1.00 85.25 415 VAL A C 1
ATOM 3421 O O . VAL A 1 415 ? 28.570 4.969 -9.177 1.00 85.25 415 VAL A O 1
ATOM 3424 N N . LYS A 1 416 ? 30.385 3.700 -8.848 1.00 84.81 416 LYS A N 1
ATOM 3425 C CA . LYS A 1 416 ? 30.348 3.805 -7.376 1.00 84.81 416 LYS A CA 1
ATOM 3426 C C . LYS A 1 416 ? 30.381 5.251 -6.904 1.00 84.81 416 LYS A C 1
ATOM 3428 O O . LYS A 1 416 ? 29.618 5.611 -6.011 1.00 84.81 416 LYS A O 1
ATOM 3433 N N . LYS A 1 417 ? 31.229 6.092 -7.503 1.00 85.19 417 LYS A N 1
ATOM 3434 C CA . LYS A 1 417 ? 31.281 7.518 -7.165 1.00 85.19 417 LYS A CA 1
ATOM 3435 C C . LYS A 1 417 ? 29.925 8.189 -7.398 1.00 85.19 417 LYS A C 1
ATOM 3437 O O . LYS A 1 417 ? 29.450 8.920 -6.534 1.00 85.19 417 LYS A O 1
ATOM 3442 N N . LYS A 1 418 ? 29.269 7.878 -8.519 1.00 85.25 418 LYS A N 1
ATOM 3443 C CA . LYS A 1 418 ? 27.929 8.390 -8.826 1.00 85.25 418 LYS A CA 1
ATOM 3444 C C . LYS A 1 418 ? 26.862 7.889 -7.845 1.00 85.25 418 LYS A C 1
ATOM 3446 O O . LYS A 1 418 ? 25.995 8.663 -7.446 1.00 85.25 418 LYS A O 1
ATOM 3451 N N . VAL A 1 419 ? 26.946 6.622 -7.437 1.00 85.19 419 VAL A N 1
ATOM 3452 C CA . VAL A 1 419 ? 26.046 6.022 -6.438 1.00 85.19 419 VAL A CA 1
ATOM 3453 C C . VAL A 1 419 ? 26.184 6.738 -5.092 1.00 85.19 419 VAL A C 1
ATOM 3455 O O . VAL A 1 419 ? 25.176 7.019 -4.451 1.00 85.19 419 VAL A O 1
ATOM 3458 N N . LEU A 1 420 ? 27.411 7.065 -4.673 1.00 84.38 420 LEU A N 1
ATOM 3459 C CA . LEU A 1 420 ? 27.664 7.804 -3.432 1.00 84.38 420 LEU A CA 1
ATOM 3460 C C . LEU A 1 420 ? 27.078 9.224 -3.475 1.00 84.38 420 LEU A C 1
ATOM 3462 O O . LEU A 1 420 ? 26.450 9.642 -2.504 1.00 84.38 420 LEU A O 1
ATOM 3466 N N . ASP A 1 421 ? 27.195 9.929 -4.604 1.00 83.56 421 ASP A N 1
ATOM 3467 C CA . ASP A 1 421 ? 26.575 11.253 -4.775 1.00 83.56 421 ASP A CA 1
ATOM 3468 C C . ASP A 1 421 ? 25.038 11.185 -4.647 1.00 83.56 421 ASP A C 1
ATOM 3470 O O . ASP A 1 421 ? 24.405 12.053 -4.038 1.00 83.56 421 ASP A O 1
ATOM 3474 N N . ASP A 1 422 ? 24.409 10.150 -5.214 1.00 80.81 422 ASP A N 1
ATOM 3475 C CA . ASP A 1 422 ? 22.961 9.957 -5.099 1.00 80.81 422 ASP A CA 1
ATOM 3476 C C . ASP A 1 422 ? 22.542 9.434 -3.707 1.00 80.81 422 ASP A C 1
ATOM 3478 O O . ASP A 1 422 ? 21.434 9.735 -3.254 1.00 80.81 422 ASP A O 1
ATOM 3482 N N . LEU A 1 423 ? 23.419 8.722 -2.987 1.00 81.44 423 LEU A N 1
ATOM 3483 C CA . LEU A 1 423 ? 23.203 8.311 -1.594 1.00 81.44 423 LEU A CA 1
ATOM 3484 C C . LEU A 1 423 ? 23.086 9.526 -0.665 1.00 81.44 423 LEU A C 1
ATOM 3486 O O . LEU A 1 423 ? 22.246 9.522 0.235 1.00 81.44 423 LEU A O 1
ATOM 3490 N N . ASP A 1 424 ? 23.875 10.578 -0.890 1.00 80.62 424 ASP A N 1
ATOM 3491 C CA . ASP A 1 424 ? 23.781 11.805 -0.092 1.00 80.62 424 ASP A CA 1
ATOM 3492 C C . ASP A 1 424 ? 22.424 12.497 -0.262 1.00 80.62 424 ASP A C 1
ATOM 3494 O O . ASP A 1 424 ? 21.816 12.918 0.724 1.00 80.62 424 ASP A O 1
ATOM 3498 N N . ARG A 1 425 ? 21.877 12.510 -1.482 1.00 81.62 425 ARG A N 1
ATOM 3499 C CA . ARG A 1 425 ? 20.522 13.029 -1.743 1.00 81.62 425 ARG A CA 1
ATOM 3500 C C . ARG A 1 425 ? 19.447 12.218 -1.022 1.00 81.62 425 ARG A C 1
ATOM 3502 O O . ARG A 1 425 ? 18.524 12.785 -0.444 1.00 81.62 425 ARG A O 1
ATOM 3509 N N . ILE A 1 426 ? 19.571 10.890 -1.036 1.00 79.88 426 ILE A N 1
ATOM 3510 C CA . ILE A 1 426 ? 18.662 9.984 -0.315 1.00 79.88 426 ILE A CA 1
ATOM 3511 C C . ILE A 1 426 ? 18.764 10.201 1.190 1.00 79.88 426 ILE A C 1
ATOM 3513 O O . ILE A 1 426 ? 17.752 10.170 1.884 1.00 79.88 426 ILE A O 1
ATOM 3517 N N . TYR A 1 427 ? 19.971 10.424 1.704 1.00 82.38 427 TYR A N 1
ATOM 3518 C CA . TYR A 1 427 ? 20.183 10.694 3.117 1.00 82.38 427 TYR A CA 1
ATOM 3519 C C . TYR A 1 427 ? 19.503 11.996 3.550 1.00 82.38 427 TYR A C 1
ATOM 3521 O O . TYR A 1 427 ? 18.847 12.016 4.590 1.00 82.38 427 TYR A O 1
ATOM 3529 N N . GLU A 1 428 ? 19.612 13.064 2.755 1.00 82.69 428 GLU A N 1
ATOM 3530 C CA . GLU A 1 428 ? 18.913 14.328 3.013 1.00 82.69 428 GLU A CA 1
ATOM 3531 C C . GLU A 1 428 ? 17.387 14.148 2.999 1.00 82.69 428 GLU A C 1
ATOM 3533 O O . GLU A 1 428 ? 16.718 14.554 3.951 1.00 82.69 428 GLU A O 1
ATOM 3538 N N . GLU A 1 429 ? 16.850 13.453 1.990 1.00 80.50 429 GLU A N 1
ATOM 3539 C CA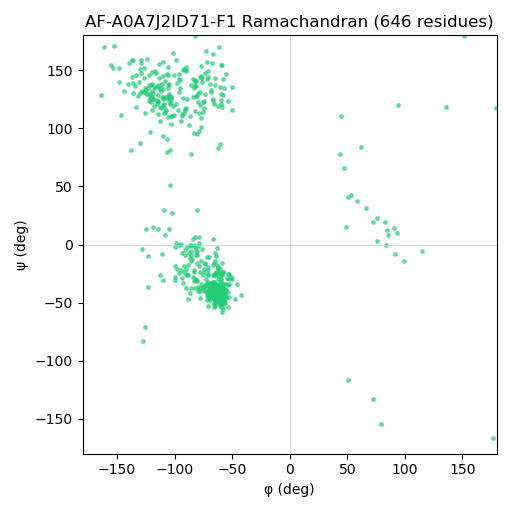 . GLU A 1 429 ? 15.424 13.104 1.887 1.00 80.50 429 GLU A CA 1
ATOM 3540 C C . GLU A 1 429 ? 14.949 12.306 3.117 1.00 80.50 429 GLU A C 1
ATOM 3542 O O . GLU A 1 429 ? 13.938 12.634 3.748 1.00 80.50 429 GLU A O 1
ATOM 3547 N N . ALA A 1 430 ? 15.709 11.279 3.508 1.00 79.00 430 ALA A N 1
ATOM 3548 C CA . ALA A 1 430 ? 15.415 10.452 4.672 1.00 79.00 430 ALA A CA 1
ATOM 3549 C C . ALA A 1 430 ? 15.489 11.259 5.975 1.00 79.00 430 ALA A C 1
ATOM 3551 O O . ALA A 1 430 ? 14.655 11.071 6.861 1.00 79.00 430 ALA A O 1
ATOM 3552 N N . LEU A 1 431 ? 16.449 12.180 6.101 1.00 81.81 431 LEU A N 1
ATOM 3553 C CA . LEU A 1 431 ? 16.607 13.036 7.274 1.00 81.81 431 LEU A CA 1
ATOM 3554 C C . LEU A 1 431 ? 15.430 13.997 7.434 1.00 81.81 431 LEU A C 1
ATOM 3556 O O . LEU A 1 431 ? 14.932 14.166 8.548 1.00 81.81 431 LEU A O 1
ATOM 3560 N N . GLU A 1 432 ? 14.981 14.626 6.350 1.00 80.25 432 GLU A N 1
ATOM 3561 C CA . GLU A 1 432 ? 13.803 15.496 6.366 1.00 80.25 432 GLU A CA 1
ATOM 3562 C C . GLU A 1 432 ? 12.545 14.717 6.747 1.00 80.25 432 GLU A C 1
ATOM 3564 O O . GLU A 1 432 ? 11.831 15.106 7.679 1.00 80.25 432 GLU A O 1
ATOM 3569 N N . ARG A 1 433 ? 12.324 13.566 6.100 1.00 75.00 433 ARG A N 1
ATOM 3570 C CA . ARG A 1 433 ? 11.206 12.673 6.410 1.00 75.00 433 ARG A CA 1
ATOM 3571 C C . ARG A 1 433 ? 11.237 12.224 7.871 1.00 75.00 433 ARG A C 1
ATOM 3573 O O . ARG A 1 433 ? 10.226 12.322 8.564 1.00 75.00 433 ARG A O 1
ATOM 3580 N N . ARG A 1 434 ? 12.404 11.820 8.381 1.00 77.44 434 ARG A N 1
ATOM 3581 C CA . ARG A 1 434 ? 12.564 11.336 9.758 1.00 77.44 434 ARG A CA 1
ATOM 3582 C C . ARG A 1 434 ? 12.408 12.437 10.797 1.00 77.44 434 ARG A C 1
ATOM 3584 O O . ARG A 1 434 ? 11.823 12.193 11.848 1.00 77.44 434 ARG A O 1
ATOM 3591 N N . LYS A 1 435 ? 12.888 13.654 10.522 1.00 79.38 435 LYS A N 1
ATOM 3592 C CA . LYS A 1 435 ? 12.635 14.823 11.383 1.00 79.38 435 LYS A CA 1
ATOM 3593 C C . LYS A 1 435 ? 11.138 15.101 11.487 1.00 79.38 435 LYS A C 1
ATOM 3595 O O . LYS A 1 435 ? 10.646 15.256 12.602 1.00 79.38 435 LYS A O 1
ATOM 3600 N N . ARG A 1 436 ? 10.427 15.091 10.353 1.00 72.62 436 ARG A N 1
ATOM 3601 C CA . ARG A 1 436 ? 8.969 15.265 10.303 1.00 72.62 436 ARG A CA 1
ATOM 3602 C C . ARG A 1 436 ? 8.280 14.180 11.135 1.00 72.62 436 ARG A C 1
ATOM 3604 O O . ARG A 1 436 ? 7.627 14.520 12.118 1.00 72.62 436 ARG A O 1
ATOM 3611 N N . GLU A 1 437 ? 8.503 12.900 10.822 1.00 69.00 437 GLU A N 1
ATOM 3612 C CA . GLU A 1 437 ? 7.941 11.739 11.543 1.00 69.00 437 GLU A CA 1
ATOM 3613 C C . GLU A 1 437 ? 8.208 11.802 13.056 1.00 69.00 437 GLU A C 1
ATOM 3615 O O . GLU A 1 437 ? 7.301 11.598 13.868 1.00 69.00 437 GLU A O 1
ATOM 3620 N N . ALA A 1 438 ? 9.442 12.127 13.451 1.00 75.31 438 ALA A N 1
ATOM 3621 C CA . ALA A 1 438 ? 9.821 12.205 14.854 1.00 75.31 438 ALA A CA 1
ATOM 3622 C C . ALA A 1 438 ? 9.137 13.365 15.586 1.00 75.31 438 ALA A C 1
ATOM 3624 O O . ALA A 1 438 ? 8.701 13.200 16.721 1.00 75.31 438 ALA A O 1
ATOM 3625 N N . GLU A 1 439 ? 8.985 14.532 14.966 1.00 74.81 439 GLU A N 1
ATOM 3626 C CA . GLU A 1 439 ? 8.245 15.638 15.583 1.00 74.81 439 GLU A CA 1
ATOM 3627 C C . GLU A 1 439 ? 6.769 15.304 15.815 1.00 74.81 439 GLU A C 1
ATOM 3629 O O . GLU A 1 439 ? 6.193 15.726 16.821 1.00 74.81 439 GLU A O 1
ATOM 3634 N N . ILE A 1 440 ? 6.165 14.537 14.910 1.00 67.06 440 ILE A N 1
ATOM 3635 C CA . ILE A 1 440 ? 4.763 14.120 14.998 1.00 67.06 440 ILE A CA 1
ATOM 3636 C C . ILE A 1 440 ? 4.585 13.098 16.116 1.00 67.06 440 ILE A C 1
ATOM 3638 O O . ILE A 1 440 ? 3.794 13.325 17.032 1.00 67.06 440 ILE A O 1
ATOM 3642 N N . LYS A 1 441 ? 5.378 12.017 16.104 1.00 71.06 441 LYS A N 1
ATOM 3643 C CA . LYS A 1 441 ? 5.368 11.005 17.172 1.00 71.06 441 LYS A CA 1
ATOM 3644 C C . LYS A 1 441 ? 5.647 11.641 18.536 1.00 71.06 441 LYS A C 1
ATOM 3646 O O . LYS A 1 441 ? 4.979 11.307 19.512 1.00 71.06 441 LYS A O 1
ATOM 3651 N N . LYS A 1 442 ? 6.582 12.599 18.609 1.00 78.38 442 LYS A N 1
ATOM 3652 C CA . LYS A 1 442 ? 6.897 13.335 19.841 1.00 78.38 442 LYS A CA 1
ATOM 3653 C C . LYS A 1 442 ? 5.680 14.093 20.359 1.00 78.38 442 LYS A C 1
ATOM 3655 O O . LYS A 1 442 ? 5.319 13.914 21.520 1.00 78.38 442 LYS A O 1
ATOM 3660 N N . ARG A 1 443 ? 5.034 14.898 19.507 1.00 71.62 443 ARG A N 1
ATOM 3661 C CA . ARG A 1 443 ? 3.814 15.639 19.866 1.00 71.62 443 ARG A CA 1
ATOM 3662 C C . ARG A 1 443 ? 2.694 14.703 20.315 1.00 71.62 443 ARG A C 1
ATOM 3664 O O . ARG A 1 443 ? 2.072 14.959 21.344 1.00 71.62 443 ARG A O 1
ATOM 3671 N N . HIS A 1 444 ? 2.494 13.596 19.604 1.00 67.00 444 HIS A N 1
ATOM 3672 C CA . HIS A 1 444 ? 1.488 12.594 19.943 1.00 67.00 444 HIS A CA 1
ATOM 3673 C C . HIS A 1 444 ? 1.750 11.942 21.310 1.00 67.00 444 HIS A C 1
ATOM 3675 O O . HIS A 1 444 ? 0.846 11.870 22.144 1.00 67.00 444 HIS A O 1
ATOM 3681 N N . TYR A 1 445 ? 2.988 11.518 21.589 1.00 70.38 445 TYR A N 1
ATOM 3682 C CA . TYR A 1 445 ? 3.356 10.981 22.900 1.00 70.38 445 TYR A CA 1
ATOM 3683 C C . TYR A 1 445 ? 3.196 12.034 23.998 1.00 70.38 445 TYR A C 1
ATOM 3685 O O . TYR A 1 445 ? 2.616 11.754 25.046 1.00 70.38 445 TYR A O 1
ATOM 3693 N N . GLU A 1 446 ? 3.653 13.266 23.774 1.00 78.25 446 GLU A N 1
ATOM 3694 C CA . GLU A 1 446 ? 3.490 14.348 24.744 1.00 78.25 446 GLU A CA 1
ATOM 3695 C C . GLU A 1 446 ? 2.017 14.613 25.070 1.00 78.25 446 GLU A C 1
ATOM 3697 O O . GLU A 1 446 ? 1.678 14.716 26.250 1.00 78.25 446 GLU A O 1
ATOM 3702 N N . MET A 1 447 ? 1.138 14.656 24.068 1.00 68.94 447 MET A N 1
ATOM 3703 C CA . MET A 1 447 ? -0.299 14.883 24.246 1.00 68.94 447 MET A CA 1
ATOM 3704 C C . MET A 1 447 ? -0.997 13.701 24.935 1.00 68.94 447 MET A C 1
ATOM 3706 O O . MET A 1 447 ? -1.719 13.888 25.917 1.00 68.94 447 MET A O 1
ATOM 3710 N N . THR A 1 448 ? -0.737 12.479 24.473 1.00 62.81 448 THR A N 1
ATOM 3711 C CA . THR A 1 448 ? -1.372 11.263 25.001 1.00 62.81 448 THR A CA 1
ATOM 3712 C C . THR A 1 448 ? -0.972 11.030 26.453 1.00 62.81 448 THR A C 1
ATOM 3714 O O . THR A 1 448 ? -1.829 10.937 27.333 1.00 62.81 448 THR A O 1
ATOM 3717 N N . TYR A 1 449 ? 0.334 11.020 26.746 1.00 74.75 449 TYR A N 1
ATOM 3718 C CA . TYR A 1 449 ? 0.804 10.799 28.110 1.00 74.75 449 TYR A CA 1
ATOM 3719 C C . TYR A 1 449 ? 0.479 11.976 29.033 1.00 74.75 449 TYR A C 1
ATOM 3721 O O . TYR A 1 449 ? 0.174 11.737 30.195 1.00 74.75 449 TYR A O 1
ATOM 3729 N N . SER A 1 450 ? 0.486 13.235 28.565 1.00 78.88 450 SER A N 1
ATOM 3730 C CA . SER A 1 450 ? 0.057 14.359 29.421 1.00 78.88 450 SER A CA 1
ATOM 3731 C C . SER A 1 450 ? -1.413 14.256 29.824 1.00 78.88 450 SER A C 1
ATOM 3733 O O . SER A 1 450 ? -1.736 14.534 30.977 1.00 78.88 450 SER A O 1
ATOM 3735 N N . THR A 1 451 ? -2.281 13.789 28.923 1.00 71.56 451 THR A N 1
ATOM 3736 C CA . THR A 1 451 ? -3.700 13.549 29.218 1.00 71.56 451 THR A CA 1
ATOM 3737 C C . THR A 1 451 ? -3.868 12.427 30.241 1.00 71.56 451 THR A C 1
ATOM 3739 O O . THR A 1 451 ? -4.500 12.641 31.273 1.00 71.56 451 THR A O 1
ATOM 3742 N N . LEU A 1 452 ? -3.225 11.273 30.026 1.00 71.06 452 LEU A N 1
ATOM 3743 C CA . LEU A 1 452 ? -3.280 10.135 30.955 1.00 71.06 452 LEU A CA 1
ATOM 3744 C C . LEU A 1 452 ? -2.709 10.477 32.341 1.00 71.06 452 LEU A C 1
ATOM 3746 O O . LEU A 1 452 ? -3.269 10.086 33.365 1.00 71.06 452 LEU A O 1
ATOM 3750 N N . ILE A 1 453 ? -1.604 11.229 32.388 1.00 82.25 453 ILE A N 1
ATOM 3751 C CA . ILE A 1 453 ? -1.006 11.700 33.643 1.00 82.25 453 ILE A CA 1
ATOM 3752 C C . ILE A 1 453 ? -1.955 12.675 34.347 1.00 82.25 453 ILE A C 1
ATOM 3754 O O . ILE A 1 453 ? -2.121 12.581 35.561 1.00 82.25 453 ILE A O 1
ATOM 3758 N N . ARG A 1 454 ? -2.612 13.583 33.609 1.00 83.12 454 ARG A N 1
ATOM 3759 C CA . ARG A 1 454 ? -3.596 14.514 34.179 1.00 83.12 454 ARG A CA 1
ATOM 3760 C C . ARG A 1 454 ? -4.778 13.770 34.801 1.00 83.12 454 ARG A C 1
ATOM 3762 O O . ARG A 1 454 ? -5.109 14.054 35.946 1.00 83.12 454 ARG A O 1
ATOM 3769 N N . GLU A 1 455 ? -5.357 12.797 34.100 1.00 77.69 455 GLU A N 1
ATOM 3770 C CA . GLU A 1 455 ? -6.455 11.966 34.623 1.00 77.69 455 GLU A CA 1
ATOM 3771 C C . GLU A 1 455 ? -6.057 11.197 35.889 1.00 77.69 455 GLU A C 1
ATOM 3773 O O . GLU A 1 455 ? -6.822 11.119 36.852 1.00 77.69 455 GLU A O 1
ATOM 3778 N N . SER A 1 456 ? -4.847 10.631 35.907 1.00 80.44 456 SER A N 1
ATOM 3779 C CA . SER A 1 456 ? -4.324 9.925 37.079 1.00 80.44 456 SER A CA 1
ATOM 3780 C C . SER A 1 456 ? -4.131 10.882 38.263 1.00 80.44 456 SER A C 1
ATOM 3782 O O . SER A 1 456 ? -4.506 10.570 39.395 1.00 80.44 456 SER A O 1
ATOM 3784 N N . ASN A 1 457 ? -3.645 12.098 37.998 1.00 85.94 457 ASN A N 1
ATOM 3785 C CA . ASN A 1 457 ? -3.483 13.141 39.010 1.00 85.94 457 ASN A CA 1
ATOM 3786 C C . ASN A 1 457 ? -4.833 13.618 39.581 1.00 85.94 457 ASN A C 1
ATOM 3788 O O . ASN A 1 457 ? -4.971 13.790 40.791 1.00 85.94 457 ASN A O 1
ATOM 3792 N N . GLU A 1 458 ? -5.859 13.778 38.741 1.00 85.31 458 GLU A N 1
ATOM 3793 C CA . GLU A 1 458 ? -7.220 14.113 39.182 1.00 85.31 458 GLU A CA 1
ATOM 3794 C C . GLU A 1 458 ? -7.810 13.031 40.099 1.00 85.31 458 GLU A C 1
ATOM 3796 O O . GLU A 1 458 ? -8.375 13.355 41.146 1.00 85.31 458 GLU A O 1
ATOM 3801 N N . LYS A 1 459 ? -7.609 11.745 39.779 1.00 83.19 459 LYS A N 1
ATOM 3802 C CA . LYS A 1 459 ? -8.017 10.628 40.651 1.00 83.19 459 LYS A CA 1
ATOM 3803 C C . LYS A 1 459 ? -7.280 10.629 41.986 1.00 83.19 459 LYS A C 1
ATOM 3805 O O . LYS A 1 459 ? -7.894 10.402 43.024 1.00 83.19 459 LYS A O 1
ATOM 3810 N N . LEU A 1 460 ? -5.977 10.911 41.985 1.00 87.75 460 LEU A N 1
ATOM 3811 C CA . LEU A 1 460 ? -5.198 11.030 43.219 1.00 87.75 460 LEU A CA 1
ATOM 3812 C C . LEU A 1 460 ? -5.702 12.175 44.109 1.00 87.75 460 LEU A C 1
ATOM 3814 O O . LEU A 1 460 ? -5.754 12.021 45.334 1.00 87.75 460 LEU A O 1
ATOM 3818 N N . LEU A 1 461 ? -6.105 13.301 43.512 1.00 86.19 461 LEU A N 1
ATOM 3819 C CA . LEU A 1 461 ? -6.730 14.415 44.229 1.00 86.19 461 LEU A CA 1
ATOM 3820 C C . LEU A 1 461 ? -8.093 14.021 44.815 1.00 86.19 461 LEU A C 1
ATOM 3822 O O . LEU A 1 461 ? -8.361 14.343 45.974 1.00 86.19 461 LEU A O 1
ATOM 3826 N N . ASP A 1 462 ? -8.922 13.293 44.062 1.00 87.62 462 ASP A N 1
ATOM 3827 C CA . ASP A 1 462 ? -10.207 12.773 44.547 1.00 87.62 462 ASP A CA 1
ATOM 3828 C C . ASP A 1 462 ? -10.027 11.797 45.719 1.00 87.62 462 ASP A C 1
ATOM 3830 O O . ASP A 1 462 ? -10.615 11.989 46.785 1.00 87.62 462 ASP A O 1
ATOM 3834 N N . TYR A 1 463 ? -9.125 10.817 45.593 1.00 87.31 463 TYR A N 1
ATOM 3835 C CA . TYR A 1 463 ? -8.803 9.901 46.691 1.00 87.31 463 TYR A CA 1
ATOM 3836 C C . TYR A 1 463 ? -8.272 10.643 47.916 1.00 87.31 463 TYR A C 1
ATOM 3838 O O . TYR A 1 463 ? -8.660 10.339 49.040 1.00 87.31 463 TYR A O 1
ATOM 3846 N N . THR A 1 464 ? -7.433 11.662 47.727 1.00 84.69 464 THR A N 1
ATOM 3847 C CA . THR A 1 464 ? -6.945 12.482 48.845 1.00 84.69 464 THR A CA 1
ATOM 3848 C C . THR A 1 464 ? -8.089 13.225 49.540 1.00 84.69 464 THR A C 1
ATOM 3850 O O . THR A 1 464 ? -8.113 13.303 50.767 1.00 84.69 464 THR A O 1
ATOM 3853 N N . ARG A 1 465 ? -9.075 13.725 48.784 1.00 86.31 465 ARG A N 1
ATOM 3854 C CA . ARG A 1 465 ? -10.275 14.362 49.343 1.00 86.31 465 ARG A CA 1
ATOM 3855 C C . ARG A 1 465 ? -11.141 13.364 50.121 1.00 86.31 465 ARG A C 1
ATOM 3857 O O . ARG A 1 465 ? -11.584 13.687 51.218 1.00 86.31 465 ARG A O 1
ATOM 3864 N N . ARG A 1 466 ? -11.356 12.157 49.590 1.00 84.94 466 ARG A N 1
ATOM 3865 C CA . ARG A 1 466 ? -12.131 11.086 50.247 1.00 84.94 466 ARG A CA 1
ATOM 3866 C C . ARG A 1 466 ? -11.460 10.570 51.522 1.00 84.94 466 ARG A C 1
ATOM 3868 O O . ARG A 1 466 ? -12.137 10.345 52.520 1.00 84.94 466 ARG A O 1
ATOM 3875 N N . GLU A 1 467 ? -10.131 10.488 51.529 1.00 85.69 467 GLU A N 1
ATOM 3876 C CA . GLU A 1 467 ? -9.343 10.166 52.726 1.00 85.69 467 GLU A CA 1
ATOM 3877 C C . GLU A 1 467 ? -9.544 11.219 53.833 1.00 85.69 467 GLU A C 1
ATOM 3879 O O . GLU A 1 467 ? -9.735 10.863 54.995 1.00 85.69 467 GLU A O 1
ATOM 3884 N N . MET A 1 468 ? -9.591 12.515 53.485 1.00 84.19 468 MET A N 1
ATOM 3885 C CA . MET A 1 468 ? -9.907 13.591 54.444 1.00 84.19 468 MET A CA 1
ATOM 3886 C C . MET A 1 468 ? -11.336 13.506 55.004 1.00 84.19 468 MET A C 1
ATOM 3888 O O . MET A 1 468 ? -11.579 13.973 56.115 1.00 84.19 468 MET A O 1
ATOM 3892 N N . LEU A 1 469 ? -12.272 12.909 54.258 1.00 89.25 469 LEU A N 1
ATOM 3893 C CA . LEU A 1 469 ? -13.654 12.662 54.687 1.00 89.25 469 LEU A CA 1
ATOM 3894 C C . LEU A 1 469 ? -13.806 11.384 55.537 1.00 89.25 469 LEU A C 1
ATOM 3896 O O . LEU A 1 469 ? -14.908 11.091 55.997 1.00 89.25 469 LEU A O 1
ATOM 3900 N N . GLY A 1 470 ? -12.715 10.650 55.788 1.00 85.25 470 GLY A N 1
ATOM 3901 C CA . GLY A 1 470 ? -12.691 9.469 56.655 1.00 85.25 470 GLY A CA 1
ATOM 3902 C C . GLY A 1 470 ? -12.903 8.129 55.942 1.00 85.25 470 GLY A C 1
ATOM 3903 O O . GLY A 1 470 ? -13.064 7.115 56.618 1.00 85.25 470 GLY A O 1
ATOM 3904 N N . GLU A 1 471 ? -12.894 8.094 54.606 1.00 86.56 471 GLU A N 1
ATOM 3905 C CA . GLU A 1 471 ? -12.967 6.847 53.834 1.00 86.56 471 GLU A CA 1
ATOM 3906 C C . GLU A 1 471 ? -11.591 6.163 53.707 1.00 86.56 471 GLU A C 1
ATOM 3908 O O . GLU A 1 471 ? -10.572 6.825 53.494 1.00 86.56 471 GLU A O 1
ATOM 3913 N N . ASP A 1 472 ? -11.545 4.825 53.777 1.00 85.38 472 ASP A N 1
ATOM 3914 C CA . ASP A 1 472 ? -10.303 4.067 53.563 1.00 85.38 472 ASP A CA 1
ATOM 3915 C C . ASP A 1 472 ? -10.037 3.834 52.069 1.00 85.38 472 ASP A C 1
ATOM 3917 O O . ASP A 1 472 ? -10.552 2.904 51.447 1.00 85.38 472 ASP A O 1
ATOM 3921 N N . VAL A 1 473 ? -9.218 4.710 51.487 1.00 85.88 473 VAL A N 1
ATOM 3922 C CA . VAL A 1 473 ? -8.814 4.682 50.069 1.00 85.88 473 VAL A CA 1
ATOM 3923 C C . VAL A 1 473 ? -7.299 4.516 49.884 1.00 85.88 473 VAL A C 1
ATOM 3925 O O . VAL A 1 473 ? -6.771 4.730 48.791 1.00 85.88 473 VAL A O 1
ATOM 3928 N N . ARG A 1 474 ? -6.564 4.115 50.932 1.00 85.31 474 ARG A N 1
ATOM 3929 C CA . ARG A 1 474 ? -5.085 4.063 50.923 1.00 85.31 474 ARG A CA 1
ATOM 3930 C C . ARG A 1 474 ? -4.509 3.135 49.854 1.00 85.31 474 ARG A C 1
ATOM 3932 O O . ARG A 1 474 ? -3.521 3.483 49.203 1.00 85.31 474 ARG A O 1
ATOM 3939 N N . LEU A 1 475 ? -5.121 1.964 49.669 1.00 83.69 475 LEU A N 1
ATOM 3940 C CA . LEU A 1 475 ? -4.713 0.991 48.650 1.00 83.69 475 LEU A CA 1
ATOM 3941 C C . LEU A 1 475 ? -4.914 1.553 47.236 1.00 83.69 475 LEU A C 1
ATOM 3943 O O . LEU A 1 475 ? -3.952 1.610 46.474 1.00 83.69 475 LEU A O 1
ATOM 3947 N N . ALA A 1 476 ? -6.109 2.074 46.937 1.00 82.31 476 ALA A N 1
ATOM 3948 C CA . ALA A 1 476 ? -6.431 2.675 45.640 1.00 82.31 476 ALA A CA 1
ATOM 3949 C C . ALA A 1 476 ? -5.519 3.871 45.306 1.00 82.31 476 ALA A C 1
ATOM 3951 O O . ALA A 1 476 ? -5.029 3.994 44.186 1.00 82.31 476 ALA A O 1
ATOM 3952 N N . LYS A 1 477 ? -5.212 4.716 46.300 1.00 86.38 477 LYS A N 1
ATOM 3953 C CA . LYS A 1 477 ? -4.264 5.832 46.166 1.00 86.38 477 LYS A CA 1
ATOM 3954 C C . LYS A 1 477 ? -2.844 5.354 45.844 1.00 86.38 477 LYS A C 1
ATOM 3956 O O . LYS A 1 477 ? -2.173 5.936 44.998 1.00 86.38 477 LYS A O 1
ATOM 3961 N N . THR A 1 478 ? -2.389 4.285 46.498 1.00 87.81 478 THR A N 1
ATOM 3962 C CA . THR A 1 478 ? -1.049 3.715 46.272 1.00 87.81 478 THR A CA 1
ATOM 3963 C C . THR A 1 478 ? -0.934 3.065 44.891 1.00 87.81 478 THR A C 1
ATOM 3965 O O . THR A 1 478 ? 0.100 3.186 44.234 1.00 87.81 478 THR A O 1
ATOM 3968 N N . GLU A 1 479 ? -1.976 2.367 44.440 1.00 86.69 479 GLU A N 1
ATOM 3969 C CA . GLU A 1 479 ? -2.029 1.770 43.101 1.00 86.69 479 GLU A CA 1
ATOM 3970 C C . GLU A 1 479 ? -2.036 2.836 42.002 1.00 86.69 479 GLU A C 1
ATOM 3972 O O . GLU A 1 479 ? -1.283 2.720 41.033 1.00 86.69 479 GLU A O 1
ATOM 3977 N N . GLU A 1 480 ? -2.809 3.908 42.179 1.00 87.75 480 GLU A N 1
ATOM 3978 C CA . GLU A 1 480 ? -2.873 5.000 41.206 1.00 87.75 480 GLU A CA 1
ATOM 3979 C C . GLU A 1 480 ? -1.559 5.807 41.155 1.00 87.75 480 GLU A C 1
ATOM 3981 O O . GLU A 1 480 ? -1.091 6.133 40.067 1.00 87.75 480 GLU A O 1
ATOM 3986 N N . ASP A 1 481 ? -0.876 6.032 42.287 1.00 88.31 481 ASP A N 1
ATOM 3987 C CA . ASP A 1 481 ? 0.460 6.663 42.309 1.00 88.31 481 ASP A CA 1
ATOM 3988 C C . ASP A 1 481 ? 1.510 5.816 41.567 1.00 88.31 481 ASP A C 1
ATOM 3990 O O . ASP A 1 481 ? 2.319 6.338 40.791 1.00 88.31 481 ASP A O 1
ATOM 3994 N N . LYS A 1 482 ? 1.472 4.487 41.739 1.00 90.38 482 LYS A N 1
ATOM 3995 C CA . LYS A 1 482 ? 2.323 3.565 40.969 1.00 90.38 482 LYS A CA 1
ATOM 3996 C C . LYS A 1 482 ? 2.022 3.639 39.474 1.00 90.38 482 LYS A C 1
ATOM 3998 O O . LYS A 1 482 ? 2.959 3.672 38.677 1.00 90.38 482 LYS A O 1
ATOM 4003 N N . ARG A 1 483 ? 0.742 3.685 39.094 1.00 86.19 483 ARG A N 1
ATOM 4004 C CA . ARG A 1 483 ? 0.314 3.828 37.696 1.00 86.19 483 ARG A CA 1
ATOM 4005 C C . ARG A 1 483 ? 0.819 5.137 37.090 1.00 86.19 483 ARG A C 1
ATOM 4007 O O . ARG A 1 483 ? 1.386 5.108 36.002 1.00 86.19 483 ARG A O 1
ATOM 4014 N N . MET A 1 484 ? 0.683 6.258 37.798 1.00 88.56 484 MET A N 1
ATOM 4015 C CA . MET A 1 484 ? 1.175 7.561 37.344 1.00 88.56 484 MET A CA 1
ATOM 4016 C C . MET A 1 484 ? 2.690 7.538 37.104 1.00 88.56 484 MET A C 1
ATOM 4018 O O . MET A 1 484 ? 3.161 7.964 36.050 1.00 88.56 484 MET A O 1
ATOM 4022 N N . LYS A 1 485 ? 3.463 6.994 38.053 1.00 90.88 485 LYS A N 1
ATOM 4023 C CA . LYS A 1 485 ? 4.922 6.847 37.910 1.00 90.88 485 LYS A CA 1
ATOM 4024 C C . LYS A 1 485 ? 5.300 5.951 36.731 1.00 90.88 485 LYS A C 1
ATOM 4026 O O . LYS A 1 485 ? 6.250 6.267 36.019 1.00 90.88 485 LYS A O 1
ATOM 4031 N N . ALA A 1 486 ? 4.557 4.867 36.504 1.00 90.19 486 ALA A N 1
ATOM 4032 C CA . ALA A 1 486 ? 4.762 3.997 35.350 1.00 90.19 486 ALA A CA 1
ATOM 4033 C C . ALA A 1 486 ? 4.505 4.735 34.025 1.00 90.19 486 ALA A C 1
ATOM 4035 O O . ALA A 1 486 ? 5.334 4.644 33.128 1.00 90.19 486 ALA A O 1
ATOM 4036 N N . LEU A 1 487 ? 3.432 5.531 33.932 1.00 83.44 487 LEU A N 1
ATOM 4037 C CA . LEU A 1 487 ? 3.119 6.340 32.745 1.00 83.44 487 LEU A CA 1
ATOM 4038 C C . LEU A 1 487 ? 4.200 7.389 32.442 1.00 83.44 487 LEU A C 1
ATOM 4040 O O . LEU A 1 487 ? 4.547 7.595 31.282 1.00 83.44 487 LEU A O 1
ATOM 4044 N N . ILE A 1 488 ? 4.749 8.048 33.471 1.00 88.56 488 ILE A N 1
ATOM 4045 C CA . ILE A 1 488 ? 5.857 9.006 33.306 1.00 88.56 488 ILE A CA 1
ATOM 4046 C C . ILE A 1 488 ? 7.095 8.295 32.758 1.00 88.56 488 ILE A C 1
ATOM 4048 O O . ILE A 1 488 ? 7.683 8.751 31.779 1.00 88.56 488 ILE A O 1
ATOM 4052 N N . LYS A 1 489 ? 7.454 7.155 33.356 1.00 92.19 489 LYS A N 1
ATOM 4053 C CA . LYS A 1 489 ? 8.599 6.357 32.918 1.00 92.19 489 LYS A CA 1
ATOM 4054 C C . LYS A 1 489 ? 8.425 5.865 31.478 1.00 92.19 489 LYS A C 1
ATOM 4056 O O . LYS A 1 489 ? 9.344 5.989 30.677 1.00 92.19 489 LYS A O 1
ATOM 4061 N N . GLU A 1 490 ? 7.243 5.362 31.129 1.00 85.25 490 GLU A N 1
ATOM 4062 C CA . GLU A 1 490 ? 6.943 4.897 29.773 1.00 85.25 490 GLU A CA 1
ATOM 4063 C C . GLU A 1 490 ? 7.029 6.045 28.755 1.00 85.25 490 GLU A C 1
ATOM 4065 O O . GLU A 1 490 ? 7.621 5.884 27.688 1.00 85.25 490 GLU A O 1
ATOM 4070 N N . LYS A 1 491 ? 6.527 7.240 29.101 1.00 86.88 491 LYS A N 1
ATOM 4071 C CA . LYS A 1 491 ? 6.685 8.446 28.274 1.00 86.88 491 LYS A CA 1
ATOM 4072 C C . LYS A 1 491 ? 8.160 8.762 28.012 1.00 86.88 491 LYS A C 1
ATOM 4074 O O . LYS A 1 491 ? 8.529 9.016 26.867 1.00 86.88 491 LYS A O 1
ATOM 4079 N N . GLU A 1 492 ? 8.994 8.769 29.052 1.00 90.38 492 GLU A N 1
ATOM 4080 C CA . GLU A 1 492 ? 10.433 9.041 28.932 1.00 90.38 492 GLU A CA 1
ATOM 4081 C C . GLU A 1 492 ? 11.136 8.001 28.050 1.00 90.38 492 GLU A C 1
ATOM 4083 O O . GLU A 1 492 ? 11.909 8.363 27.161 1.00 90.38 492 GLU A O 1
ATOM 4088 N N . GLU A 1 493 ? 10.815 6.717 28.228 1.00 88.12 493 GLU A N 1
ATOM 4089 C CA . GLU A 1 493 ? 11.350 5.626 27.408 1.00 88.12 493 GLU A CA 1
ATOM 4090 C C . GLU A 1 493 ? 10.956 5.777 25.930 1.00 88.12 493 GLU A C 1
ATOM 4092 O O . GLU A 1 493 ? 11.810 5.650 25.049 1.00 88.12 493 GLU A O 1
ATOM 4097 N N . LYS A 1 494 ? 9.691 6.113 25.640 1.00 82.12 494 LYS A N 1
ATOM 4098 C CA . LYS A 1 494 ? 9.206 6.341 24.267 1.00 82.12 494 LYS A CA 1
ATOM 4099 C C . LYS A 1 494 ? 9.868 7.551 23.610 1.00 82.12 494 LYS A C 1
ATOM 4101 O O . LYS A 1 494 ? 10.223 7.479 22.435 1.00 82.12 494 LYS A O 1
ATOM 4106 N N . LEU A 1 495 ? 10.064 8.644 24.350 1.00 84.6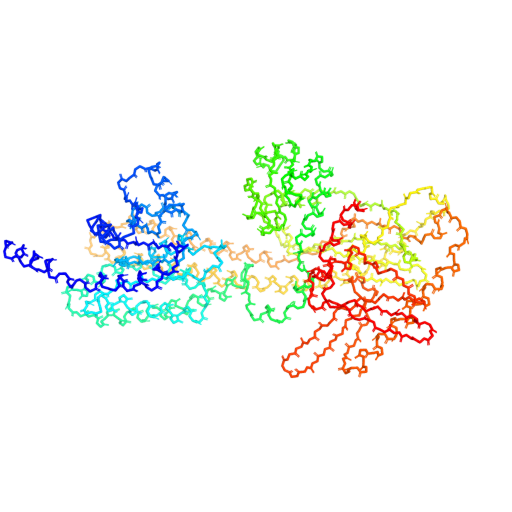9 495 LEU A N 1
ATOM 4107 C CA . LEU A 1 495 ? 10.755 9.834 23.845 1.00 84.69 495 LEU A CA 1
ATOM 4108 C C . LEU A 1 495 ? 12.243 9.564 23.586 1.00 84.69 495 LEU A C 1
ATOM 4110 O O . LEU A 1 495 ? 12.759 9.974 22.549 1.00 84.69 495 LEU A O 1
ATOM 4114 N N . SER A 1 496 ? 12.919 8.823 24.467 1.00 86.00 496 SER A N 1
ATOM 4115 C CA . SER A 1 496 ? 14.321 8.440 24.260 1.00 86.00 496 SER A CA 1
ATOM 4116 C C . SER A 1 496 ? 14.492 7.484 23.074 1.00 86.00 496 SER A C 1
ATOM 4118 O O . SER A 1 496 ? 15.425 7.637 22.286 1.00 86.00 496 SER A O 1
ATOM 4120 N N . ALA A 1 497 ? 13.581 6.522 22.896 1.00 82.00 497 ALA A N 1
ATOM 4121 C CA . ALA A 1 497 ? 13.582 5.647 21.723 1.00 82.00 497 ALA A CA 1
ATOM 4122 C C . ALA A 1 497 ? 13.423 6.450 20.422 1.00 82.00 497 ALA A C 1
ATOM 4124 O O . ALA A 1 497 ? 14.141 6.214 19.451 1.00 82.00 497 ALA A O 1
ATOM 4125 N N . LEU A 1 498 ? 12.553 7.461 20.435 1.00 79.88 498 LEU A N 1
ATOM 4126 C CA . LEU A 1 498 ? 12.332 8.345 19.298 1.00 79.88 498 LEU A CA 1
ATOM 4127 C C . LEU A 1 498 ? 13.569 9.183 18.944 1.00 79.88 498 LEU A C 1
ATOM 4129 O O . LEU A 1 498 ? 13.841 9.424 17.771 1.00 79.88 498 LEU A O 1
ATOM 4133 N N . GLU A 1 499 ? 14.356 9.603 19.935 1.00 80.88 499 GLU A N 1
ATOM 4134 C CA . GLU A 1 499 ? 15.642 10.266 19.690 1.00 80.88 499 GLU A CA 1
ATOM 4135 C C . GLU A 1 499 ? 16.657 9.338 19.010 1.00 80.88 499 GLU A C 1
ATOM 4137 O O . GLU A 1 499 ? 17.423 9.792 18.159 1.00 80.88 499 GLU A O 1
ATOM 4142 N N . ARG A 1 500 ? 16.629 8.034 19.309 1.00 79.44 500 ARG A N 1
ATOM 4143 C CA . ARG A 1 500 ? 17.466 7.041 18.613 1.00 79.44 500 ARG A CA 1
ATOM 4144 C C . ARG A 1 500 ? 17.006 6.820 17.174 1.00 79.44 500 ARG A C 1
ATOM 4146 O O . ARG A 1 500 ? 17.851 6.788 16.286 1.00 79.44 500 ARG A O 1
ATOM 4153 N N . GLU A 1 501 ? 15.693 6.773 16.930 1.00 77.50 501 GLU A N 1
ATOM 4154 C CA . GLU A 1 501 ? 15.111 6.680 15.576 1.00 77.50 501 GLU A CA 1
ATOM 4155 C C . GLU A 1 501 ? 15.507 7.862 14.667 1.00 77.50 501 GLU A C 1
ATOM 4157 O O . GLU A 1 501 ? 15.523 7.720 13.443 1.00 77.50 501 GLU A O 1
ATOM 4162 N N . ARG A 1 502 ? 15.834 9.031 15.245 1.00 79.06 502 ARG A N 1
ATOM 4163 C CA . ARG A 1 502 ? 16.304 10.219 14.501 1.00 79.06 502 ARG A CA 1
ATOM 4164 C C . ARG A 1 502 ? 17.741 10.104 14.012 1.00 79.06 502 ARG A C 1
ATOM 4166 O O . ARG A 1 502 ? 18.117 10.828 13.092 1.00 79.06 502 ARG A O 1
ATOM 4173 N N . THR A 1 503 ? 18.551 9.269 14.654 1.00 81.75 503 THR A N 1
ATOM 4174 C CA . THR A 1 503 ? 19.932 9.063 14.227 1.00 81.75 503 THR A CA 1
ATOM 4175 C C . THR A 1 503 ? 19.903 8.210 12.971 1.00 81.75 503 THR A C 1
ATOM 4177 O O . THR A 1 503 ? 19.434 7.080 13.018 1.00 81.75 503 THR A O 1
ATOM 4180 N N . LEU A 1 504 ? 20.378 8.754 11.853 1.00 84.06 504 LEU A N 1
ATOM 4181 C CA . LEU A 1 504 ? 20.458 8.037 10.586 1.00 84.06 504 LEU A CA 1
ATOM 4182 C C . LEU A 1 504 ? 21.904 7.670 10.284 1.00 84.06 504 LEU A C 1
ATOM 4184 O O . LEU A 1 504 ? 22.794 8.520 10.372 1.00 84.06 504 LEU A O 1
ATOM 4188 N N . THR A 1 505 ? 22.106 6.430 9.861 1.00 83.06 505 THR A N 1
ATOM 4189 C CA . THR A 1 505 ? 23.394 5.905 9.420 1.00 83.06 505 THR A CA 1
ATOM 4190 C C . THR A 1 505 ? 23.310 5.551 7.942 1.00 83.06 505 THR A C 1
ATOM 4192 O O . THR A 1 505 ? 22.335 4.955 7.479 1.00 83.06 505 THR A O 1
ATOM 4195 N N . ARG A 1 506 ? 24.350 5.928 7.197 1.00 80.62 506 ARG A N 1
ATOM 4196 C CA . ARG A 1 506 ? 24.533 5.513 5.805 1.00 80.62 506 ARG A CA 1
ATOM 4197 C C . ARG A 1 506 ? 25.112 4.105 5.806 1.00 80.62 506 ARG A C 1
ATOM 4199 O O . ARG A 1 506 ? 26.114 3.876 6.483 1.00 80.62 506 ARG A O 1
ATOM 4206 N N . THR A 1 507 ? 24.503 3.182 5.074 1.00 82.06 507 THR A N 1
ATOM 4207 C CA . THR A 1 507 ? 25.158 1.909 4.763 1.00 82.06 507 THR A CA 1
ATOM 4208 C C . THR A 1 507 ? 25.889 2.036 3.437 1.00 82.06 507 THR A C 1
ATOM 4210 O O . THR A 1 507 ? 25.448 2.784 2.561 1.00 82.06 507 THR A O 1
ATOM 4213 N N . ASP A 1 508 ? 26.979 1.292 3.272 1.00 81.50 508 ASP A N 1
ATOM 4214 C CA . ASP A 1 508 ? 27.652 1.220 1.978 1.00 81.50 508 ASP A CA 1
ATOM 4215 C C . ASP A 1 508 ? 26.685 0.660 0.917 1.00 81.50 508 ASP A C 1
ATOM 4217 O O . ASP A 1 508 ? 25.967 -0.305 1.204 1.00 81.50 508 ASP A O 1
ATOM 4221 N N . PRO A 1 509 ? 26.625 1.255 -0.291 1.00 85.62 509 PRO A N 1
ATOM 4222 C CA . PRO A 1 509 ? 25.775 0.754 -1.360 1.00 85.62 509 PRO A CA 1
ATOM 4223 C C . PRO A 1 509 ? 26.137 -0.680 -1.738 1.00 85.62 509 PRO A C 1
ATOM 4225 O O . PRO A 1 509 ? 27.289 -1.006 -2.028 1.00 85.62 509 PRO A O 1
ATOM 4228 N N . GLU A 1 510 ? 25.129 -1.538 -1.774 1.00 86.62 510 GLU A N 1
ATOM 4229 C CA . GLU A 1 510 ? 25.291 -2.953 -2.060 1.00 86.62 510 GLU A CA 1
ATOM 4230 C C . GLU A 1 510 ? 25.103 -3.207 -3.555 1.00 86.62 510 GLU A C 1
ATOM 4232 O O . GLU A 1 510 ? 24.091 -2.823 -4.142 1.00 86.62 510 GLU A O 1
ATOM 4237 N N . LEU A 1 511 ? 26.073 -3.859 -4.192 1.00 86.94 511 LEU A N 1
ATOM 4238 C CA . LEU A 1 511 ? 25.948 -4.240 -5.594 1.00 86.94 511 LEU A CA 1
ATOM 4239 C C . LEU A 1 511 ? 25.008 -5.446 -5.717 1.00 86.94 511 LEU A C 1
ATOM 4241 O O . LEU A 1 511 ? 25.352 -6.542 -5.287 1.00 86.94 511 LEU A O 1
ATOM 4245 N N . VAL A 1 512 ? 23.850 -5.257 -6.347 1.00 87.12 512 VAL A N 1
ATOM 4246 C CA . VAL A 1 512 ? 22.839 -6.312 -6.525 1.00 87.12 512 VAL A CA 1
ATOM 4247 C C . VAL A 1 512 ? 23.094 -7.105 -7.800 1.00 87.12 512 VAL A C 1
ATOM 4249 O O . VAL A 1 512 ? 23.048 -8.337 -7.802 1.00 87.12 512 VAL A O 1
ATOM 4252 N N . ALA A 1 513 ? 23.355 -6.407 -8.907 1.00 87.62 513 ALA A N 1
ATOM 4253 C CA . ALA A 1 513 ? 23.558 -7.047 -10.198 1.00 87.62 513 ALA A CA 1
ATOM 4254 C C . ALA A 1 513 ? 24.396 -6.196 -11.154 1.00 87.62 513 ALA A C 1
ATOM 4256 O O . ALA A 1 513 ? 24.410 -4.966 -11.080 1.00 87.62 513 ALA A O 1
ATOM 4257 N N . VAL A 1 514 ? 25.057 -6.884 -12.083 1.00 88.75 514 VAL A N 1
ATOM 4258 C CA . VAL A 1 514 ? 25.790 -6.305 -13.209 1.00 88.75 514 VAL A CA 1
ATOM 4259 C C . VAL A 1 514 ? 25.387 -7.042 -14.476 1.00 88.75 514 VAL A C 1
ATOM 4261 O O . VAL A 1 514 ? 25.464 -8.272 -14.529 1.00 88.75 514 VAL A O 1
ATOM 4264 N N . ALA A 1 515 ? 24.981 -6.309 -15.506 1.00 87.88 515 ALA A N 1
ATOM 4265 C CA . ALA A 1 515 ? 24.736 -6.880 -16.821 1.00 87.88 515 ALA A CA 1
ATOM 4266 C C . ALA A 1 515 ? 25.609 -6.202 -17.876 1.00 87.88 515 ALA A C 1
ATOM 4268 O O . ALA A 1 515 ? 25.596 -4.984 -18.017 1.00 87.88 515 ALA A O 1
ATOM 4269 N N . LEU A 1 516 ? 26.361 -6.995 -18.635 1.00 87.00 516 LEU A N 1
ATOM 4270 C CA . LEU A 1 516 ? 27.041 -6.509 -19.828 1.00 87.00 516 LEU A CA 1
ATOM 4271 C C . LEU A 1 516 ? 26.022 -6.446 -20.968 1.00 87.00 516 LEU A C 1
ATOM 4273 O O . LEU A 1 516 ? 25.401 -7.459 -21.285 1.00 87.00 516 LEU A O 1
ATOM 4277 N N . VAL A 1 517 ? 25.849 -5.272 -21.565 1.00 86.94 517 VAL A N 1
ATOM 4278 C CA . VAL A 1 517 ? 24.885 -5.035 -22.639 1.00 86.94 517 VAL A CA 1
ATOM 4279 C C . VAL A 1 517 ? 25.634 -4.950 -23.958 1.00 86.94 517 VAL A C 1
ATOM 4281 O O . VAL A 1 517 ? 26.521 -4.112 -24.125 1.00 86.94 517 VAL A O 1
ATOM 4284 N N . ILE A 1 518 ? 25.289 -5.837 -24.885 1.00 83.31 518 ILE A N 1
ATOM 4285 C CA . ILE A 1 518 ? 25.914 -5.903 -26.203 1.00 83.31 518 ILE A CA 1
ATOM 4286 C C . ILE A 1 518 ? 24.893 -5.687 -27.324 1.00 83.31 518 ILE A C 1
ATOM 4288 O O . ILE A 1 518 ? 23.739 -6.110 -27.203 1.00 83.31 518 ILE A O 1
ATOM 4292 N N . PRO A 1 519 ? 25.313 -5.092 -28.450 1.00 80.44 519 PRO A N 1
ATOM 4293 C CA . PRO A 1 519 ? 24.458 -4.971 -29.616 1.00 80.44 519 PRO A CA 1
ATOM 4294 C C . PRO A 1 519 ? 24.260 -6.337 -30.296 1.00 80.44 519 PRO A C 1
ATOM 4296 O O . PRO A 1 519 ? 25.133 -7.213 -30.205 1.00 80.44 519 PRO A O 1
ATOM 4299 N N . PRO A 1 520 ? 23.170 -6.524 -31.066 1.00 74.38 520 PRO A N 1
ATOM 4300 C CA . PRO A 1 520 ? 22.903 -7.773 -31.777 1.00 74.38 520 PRO A CA 1
ATOM 4301 C C . PRO A 1 520 ? 24.020 -8.124 -32.768 1.00 74.38 520 PRO A C 1
ATOM 4303 O O . PRO A 1 520 ? 24.317 -9.298 -32.974 1.00 74.38 520 PRO A O 1
ATOM 4306 N N . SER A 1 521 ? 24.694 -7.111 -33.322 1.00 69.38 521 SER A N 1
ATOM 4307 C CA . SER A 1 521 ? 25.809 -7.245 -34.266 1.00 69.38 521 SER A CA 1
ATOM 4308 C C . SER A 1 521 ? 27.046 -7.967 -33.709 1.00 69.38 521 SER A C 1
ATOM 4310 O O . SER A 1 521 ? 27.855 -8.466 -34.494 1.00 69.38 521 SER A O 1
ATOM 4312 N N . LYS A 1 522 ? 27.204 -8.048 -32.378 1.00 69.38 522 LYS A N 1
ATOM 4313 C CA . LYS A 1 522 ? 28.293 -8.787 -31.705 1.00 69.38 522 LYS A CA 1
ATOM 4314 C C . LYS A 1 522 ? 27.916 -10.217 -31.314 1.00 69.38 522 LYS A C 1
ATOM 4316 O O . LYS A 1 522 ? 28.779 -10.991 -30.905 1.00 69.38 522 LYS A O 1
ATOM 4321 N N . VAL A 1 523 ? 26.651 -10.597 -31.468 1.00 68.38 523 VAL A N 1
ATOM 4322 C CA . VAL A 1 523 ? 26.211 -11.990 -31.354 1.00 68.38 523 VAL A CA 1
ATOM 4323 C C . VAL A 1 523 ? 26.553 -12.673 -32.677 1.00 68.38 523 VAL A C 1
ATOM 4325 O O . VAL A 1 523 ? 26.248 -12.131 -33.736 1.00 68.38 523 VAL A O 1
ATOM 4328 N N . LYS A 1 524 ? 27.205 -13.846 -32.664 1.00 56.53 524 LYS A N 1
ATOM 4329 C CA . LYS A 1 524 ? 27.579 -14.573 -33.895 1.00 56.53 524 LYS A CA 1
ATOM 4330 C C . LYS A 1 524 ? 26.335 -14.939 -34.727 1.00 56.53 524 LYS A C 1
ATOM 4332 O O . LYS A 1 524 ? 25.830 -16.052 -34.609 1.00 56.53 524 LYS A O 1
ATOM 4337 N N . ARG A 1 525 ? 25.857 -14.035 -35.595 1.00 51.31 525 ARG A N 1
ATOM 4338 C CA . ARG A 1 525 ? 24.944 -14.292 -36.726 1.00 51.31 525 ARG A CA 1
ATOM 4339 C C . ARG A 1 525 ? 24.912 -13.121 -37.732 1.00 51.31 525 ARG A C 1
ATOM 4341 O O . ARG A 1 525 ? 24.686 -11.981 -37.367 1.00 51.31 525 ARG A O 1
ATOM 4348 N N . ASP A 1 526 ? 25.120 -13.499 -38.997 1.00 45.78 526 ASP A N 1
ATOM 4349 C CA . ASP A 1 526 ? 24.914 -12.824 -40.298 1.00 45.78 526 ASP A CA 1
ATOM 4350 C C . ASP A 1 526 ? 25.353 -11.336 -40.486 1.00 45.78 526 ASP A C 1
ATOM 4352 O O . ASP A 1 526 ? 24.692 -10.418 -40.006 1.00 45.78 526 ASP A O 1
ATOM 4356 N N . PRO A 1 527 ? 26.403 -11.042 -41.286 1.00 50.00 527 PRO A N 1
ATOM 4357 C CA . PRO A 1 527 ? 26.936 -9.687 -41.524 1.00 50.00 527 PRO A CA 1
ATOM 4358 C C . PRO A 1 527 ? 26.023 -8.696 -42.286 1.00 50.00 527 PRO A C 1
ATOM 4360 O O . PRO A 1 527 ? 26.453 -7.580 -42.568 1.00 50.00 527 PRO A O 1
ATOM 4363 N N . LYS A 1 528 ? 24.771 -9.050 -42.613 1.00 52.03 528 LYS A N 1
ATOM 4364 C CA . LYS A 1 528 ? 23.804 -8.171 -43.311 1.00 52.03 528 LYS A CA 1
ATOM 4365 C C . LYS A 1 528 ? 23.054 -7.170 -42.410 1.00 52.03 528 LYS A C 1
ATOM 4367 O O . LYS A 1 528 ? 22.252 -6.396 -42.925 1.00 52.03 528 LYS A O 1
ATOM 4372 N N . LEU A 1 529 ? 23.283 -7.178 -41.094 1.00 54.06 529 LEU A N 1
ATOM 4373 C CA . LEU A 1 529 ? 22.528 -6.372 -40.117 1.00 54.06 529 LEU A CA 1
ATOM 4374 C C . LEU A 1 529 ? 22.994 -4.906 -39.983 1.00 54.06 529 LEU A C 1
ATOM 4376 O O . LEU A 1 529 ? 22.161 -4.035 -39.750 1.00 54.06 529 LEU A O 1
ATOM 4380 N N . LYS A 1 530 ? 24.279 -4.600 -40.220 1.00 53.59 530 LYS A N 1
ATOM 4381 C CA . LYS A 1 530 ? 24.845 -3.256 -39.961 1.00 53.59 530 LYS A CA 1
ATOM 4382 C C . LYS A 1 530 ? 24.218 -2.123 -40.786 1.00 53.59 530 LYS A C 1
ATOM 4384 O O . LYS A 1 530 ? 23.922 -1.064 -40.242 1.00 53.59 530 LYS A O 1
ATOM 4389 N N . ASP A 1 531 ? 23.981 -2.337 -42.081 1.00 56.66 531 ASP A N 1
ATOM 4390 C CA . ASP A 1 531 ? 23.402 -1.299 -42.957 1.00 56.66 531 ASP A CA 1
ATOM 4391 C C . ASP A 1 531 ? 21.914 -1.037 -42.654 1.00 56.66 531 ASP A C 1
ATOM 4393 O O . ASP A 1 531 ? 21.391 0.048 -42.915 1.00 56.66 531 ASP A O 1
ATOM 4397 N N . VAL A 1 532 ? 21.221 -2.033 -42.093 1.00 61.34 532 VAL A N 1
ATOM 4398 C CA . VAL A 1 532 ? 19.809 -1.934 -41.699 1.00 61.34 532 VAL A CA 1
ATOM 4399 C C . VAL A 1 532 ? 19.667 -1.168 -40.380 1.00 61.34 532 VAL A C 1
ATOM 4401 O O . VAL A 1 532 ? 18.744 -0.366 -40.242 1.00 61.34 532 VAL A O 1
ATOM 4404 N N . GLU A 1 533 ? 20.595 -1.370 -39.443 1.00 61.56 533 GLU A N 1
ATOM 4405 C CA . GLU A 1 533 ? 20.640 -0.685 -38.143 1.00 61.56 533 GLU A CA 1
ATOM 4406 C C . GLU A 1 533 ? 20.887 0.825 -38.294 1.00 61.56 533 GLU A C 1
ATOM 4408 O O . GLU A 1 533 ? 20.132 1.628 -37.745 1.00 61.56 533 GLU A O 1
ATOM 4413 N N . GLU A 1 534 ? 21.866 1.234 -39.112 1.00 65.56 534 GLU A N 1
ATOM 4414 C CA . GLU A 1 534 ? 22.162 2.661 -39.322 1.00 65.56 534 GLU A CA 1
ATOM 4415 C C . GLU A 1 534 ? 20.986 3.398 -39.982 1.00 65.56 534 GLU A C 1
ATOM 4417 O O . GLU A 1 534 ? 20.637 4.515 -39.595 1.00 65.56 534 GLU A O 1
ATOM 4422 N N . LEU A 1 535 ? 20.317 2.755 -40.946 1.00 68.81 535 LEU A N 1
ATOM 4423 C CA . LEU A 1 535 ? 19.130 3.320 -41.583 1.00 68.81 535 LEU A CA 1
ATOM 4424 C C . LEU A 1 535 ? 17.962 3.458 -40.593 1.00 68.81 535 LEU A C 1
ATOM 4426 O O . LEU A 1 535 ? 17.243 4.457 -40.636 1.00 68.81 535 LEU A O 1
ATOM 4430 N N . LYS A 1 536 ? 17.768 2.480 -39.699 1.00 71.50 536 LYS A N 1
ATOM 4431 C CA . LYS A 1 536 ? 16.724 2.522 -38.665 1.00 71.50 536 LYS A CA 1
ATOM 4432 C C . LYS A 1 536 ? 16.971 3.668 -37.678 1.00 71.50 536 LYS A C 1
ATOM 4434 O O . LYS A 1 536 ? 16.059 4.454 -37.430 1.00 71.50 536 LYS A O 1
ATOM 4439 N N . ARG A 1 537 ? 18.220 3.844 -37.238 1.00 72.19 537 ARG A N 1
ATOM 4440 C CA . ARG A 1 537 ? 18.629 4.947 -36.358 1.00 72.19 537 ARG A CA 1
ATOM 4441 C C . ARG A 1 537 ? 18.357 6.319 -36.981 1.00 72.19 537 ARG A C 1
ATOM 4443 O O . ARG A 1 537 ? 17.827 7.210 -36.323 1.00 72.19 537 ARG A O 1
ATOM 4450 N N . GLN A 1 538 ? 18.661 6.489 -38.270 1.00 77.50 538 GLN A N 1
ATOM 4451 C CA . GLN A 1 538 ? 18.376 7.738 -38.989 1.00 77.50 538 GLN A CA 1
ATOM 4452 C C . GLN A 1 538 ? 16.873 8.045 -39.067 1.00 77.50 538 GLN A C 1
ATOM 4454 O O . GLN A 1 538 ? 16.474 9.203 -38.936 1.00 77.50 538 GLN A O 1
ATOM 4459 N N . VAL A 1 539 ? 16.037 7.021 -39.264 1.00 81.31 539 VAL A N 1
ATOM 4460 C CA . VAL A 1 539 ? 14.571 7.157 -39.288 1.00 81.31 539 VAL A CA 1
ATOM 4461 C C . VAL A 1 539 ? 14.031 7.572 -37.915 1.00 81.31 539 VAL A C 1
ATOM 4463 O O . VAL A 1 539 ? 13.191 8.469 -37.849 1.00 81.31 539 VAL A O 1
ATOM 4466 N N . GLU A 1 540 ? 14.521 6.963 -36.834 1.00 82.38 540 GLU A N 1
ATOM 4467 C CA . GLU A 1 540 ? 14.119 7.282 -35.456 1.00 82.38 540 GLU A CA 1
ATOM 4468 C C . GLU A 1 540 ? 14.503 8.714 -35.067 1.00 82.38 540 GLU A C 1
ATOM 4470 O O . GLU A 1 540 ? 13.647 9.481 -34.625 1.00 82.38 540 GLU A O 1
ATOM 4475 N N . MET A 1 541 ? 15.748 9.126 -35.337 1.00 82.25 541 MET A N 1
ATOM 4476 C CA . MET A 1 541 ? 16.205 10.497 -35.079 1.00 82.25 541 MET A CA 1
ATOM 4477 C C . MET A 1 541 ? 15.377 11.542 -35.839 1.00 82.25 541 MET A C 1
ATOM 4479 O O . MET A 1 541 ? 15.004 12.574 -35.275 1.00 82.25 541 MET A O 1
ATOM 4483 N N . ALA A 1 542 ? 15.074 11.280 -37.116 1.00 83.38 542 ALA A N 1
ATOM 4484 C CA . ALA A 1 542 ? 14.272 12.184 -37.936 1.00 83.38 542 ALA A CA 1
ATOM 4485 C C . ALA A 1 542 ? 12.834 12.313 -37.411 1.00 83.38 542 ALA A C 1
ATOM 4487 O O . ALA A 1 542 ? 12.290 13.419 -37.361 1.00 83.38 542 ALA A O 1
ATOM 4488 N N . GLY A 1 543 ? 12.221 11.205 -36.986 1.00 85.56 543 GLY A N 1
ATOM 4489 C CA . GLY A 1 543 ? 10.878 11.233 -36.414 1.00 85.56 543 GLY A CA 1
ATOM 4490 C C . GLY A 1 543 ? 10.820 11.917 -35.048 1.00 85.56 543 GLY A C 1
ATOM 4491 O O . GLY A 1 543 ? 9.919 12.724 -34.819 1.00 85.56 543 GLY A O 1
ATOM 4492 N N . MET A 1 544 ? 11.813 11.691 -34.186 1.00 87.12 544 MET A N 1
ATOM 4493 C CA . MET A 1 544 ? 11.930 12.357 -32.885 1.00 87.12 544 MET A CA 1
ATOM 4494 C C . MET A 1 544 ? 12.033 13.881 -33.039 1.00 87.12 544 MET A C 1
ATOM 4496 O O . MET A 1 544 ? 11.261 14.630 -32.435 1.00 87.12 544 MET A O 1
ATOM 4500 N N . ALA A 1 545 ? 12.923 14.352 -33.922 1.00 85.94 545 ALA A N 1
ATOM 4501 C CA . ALA A 1 545 ? 13.081 15.777 -34.213 1.00 85.94 545 ALA A CA 1
ATOM 4502 C C . ALA A 1 545 ? 11.777 16.405 -34.737 1.00 85.94 545 ALA A C 1
ATOM 4504 O O . ALA A 1 545 ? 11.378 17.484 -34.291 1.00 85.94 545 ALA A O 1
ATOM 4505 N N . PHE A 1 546 ? 11.075 15.701 -35.629 1.00 89.06 546 PHE A N 1
ATOM 4506 C CA . PHE A 1 546 ? 9.799 16.152 -36.176 1.00 89.06 546 PHE A CA 1
ATOM 4507 C C . PHE A 1 546 ? 8.710 16.292 -35.097 1.00 89.06 546 PHE A C 1
ATOM 4509 O O . PHE A 1 546 ? 7.967 17.276 -35.092 1.00 89.06 546 PHE A O 1
ATOM 4516 N N . VAL A 1 547 ? 8.605 15.339 -34.163 1.00 89.06 547 VAL A N 1
ATOM 4517 C CA . VAL A 1 547 ? 7.610 15.405 -33.078 1.00 89.06 547 VAL A CA 1
ATOM 4518 C C . VAL A 1 547 ? 7.918 16.541 -32.100 1.00 89.06 547 VAL A C 1
ATOM 4520 O O . VAL A 1 547 ? 7.001 17.269 -31.710 1.00 89.06 547 VAL A O 1
ATOM 4523 N N . MET A 1 548 ? 9.192 16.738 -31.747 1.00 88.19 548 MET A N 1
ATOM 4524 C CA . MET A 1 548 ? 9.633 17.850 -30.894 1.00 88.19 548 MET A CA 1
ATOM 4525 C C . MET A 1 548 ? 9.271 19.213 -31.507 1.00 88.19 548 MET A C 1
ATOM 4527 O O . MET A 1 548 ? 8.743 20.094 -30.819 1.00 88.19 548 MET A O 1
ATOM 4531 N N . GLU A 1 549 ? 9.498 19.382 -32.813 1.00 89.06 549 GLU A N 1
ATOM 4532 C CA . GLU A 1 549 ? 9.121 20.597 -33.541 1.00 89.06 549 GLU A CA 1
ATOM 4533 C C . GLU A 1 549 ? 7.594 20.764 -33.609 1.00 89.06 549 GLU A C 1
ATOM 4535 O O . GLU A 1 549 ? 7.069 21.852 -33.354 1.00 89.06 549 GLU A O 1
ATOM 4540 N N . TYR A 1 550 ? 6.858 19.684 -33.886 1.00 90.12 550 TYR A N 1
ATOM 4541 C CA . TYR A 1 550 ? 5.397 19.700 -33.941 1.00 90.12 550 TYR A CA 1
ATOM 4542 C C . TYR A 1 550 ? 4.774 20.140 -32.606 1.00 90.12 550 TYR A C 1
ATOM 4544 O O . TYR A 1 550 ? 3.926 21.034 -32.594 1.00 90.12 550 TYR A O 1
ATOM 4552 N N . GLU A 1 551 ? 5.188 19.554 -31.479 1.00 89.75 551 GLU A N 1
ATOM 4553 C CA . GLU A 1 551 ? 4.667 19.907 -30.149 1.00 89.75 551 GLU A CA 1
ATOM 4554 C C . GLU A 1 551 ? 5.007 21.357 -29.767 1.00 89.75 551 GLU A C 1
ATOM 4556 O O . GLU A 1 551 ? 4.148 22.075 -29.243 1.00 89.75 551 GLU A O 1
ATOM 4561 N N . SER A 1 552 ? 6.214 21.820 -30.108 1.00 88.50 552 SER A N 1
ATOM 4562 C CA . SER A 1 552 ? 6.629 23.217 -29.913 1.00 88.50 552 SER A CA 1
ATOM 4563 C C . SER A 1 552 ? 5.749 24.188 -30.711 1.00 88.50 552 SER A C 1
ATOM 4565 O O . SER A 1 552 ? 5.260 25.180 -30.168 1.00 88.50 552 SER A O 1
ATOM 4567 N N . ASN A 1 553 ? 5.453 23.865 -31.975 1.00 89.19 553 ASN A N 1
ATOM 4568 C CA . ASN A 1 553 ? 4.571 24.657 -32.842 1.00 89.19 553 ASN A CA 1
ATOM 4569 C C . ASN A 1 553 ? 3.116 24.715 -32.343 1.00 89.19 553 ASN A C 1
ATOM 4571 O O . ASN A 1 553 ? 2.391 25.658 -32.655 1.00 89.19 553 ASN A O 1
ATOM 4575 N N . GLN A 1 554 ? 2.679 23.740 -31.541 1.00 85.00 554 GLN A N 1
ATOM 4576 C CA . GLN A 1 554 ? 1.367 23.745 -30.880 1.00 85.00 554 GLN A CA 1
ATOM 4577 C C . GLN A 1 554 ? 1.348 24.566 -29.574 1.00 85.00 554 GLN A C 1
ATOM 4579 O O . GLN A 1 554 ? 0.344 24.558 -28.857 1.00 85.00 554 GLN A O 1
ATOM 4584 N N . GLY A 1 555 ? 2.437 25.274 -29.248 1.00 82.25 555 GLY A N 1
ATOM 4585 C CA . GLY A 1 555 ? 2.559 26.092 -28.040 1.00 82.25 555 GLY A CA 1
ATOM 4586 C C . GLY A 1 555 ? 2.777 25.276 -26.763 1.00 82.25 555 GLY A C 1
ATOM 4587 O O . GLY A 1 555 ? 2.438 25.740 -25.672 1.00 82.25 555 GLY A O 1
ATOM 4588 N N . ARG A 1 556 ? 3.295 24.049 -26.884 1.00 87.94 556 ARG A N 1
ATOM 4589 C CA . ARG A 1 556 ? 3.669 23.189 -25.752 1.00 87.94 556 ARG A CA 1
ATOM 4590 C C . ARG A 1 556 ? 5.185 23.231 -25.538 1.00 87.94 556 ARG A C 1
ATOM 4592 O O . ARG A 1 556 ? 5.924 23.699 -26.398 1.00 87.94 556 ARG A O 1
ATOM 4599 N N . LYS A 1 557 ? 5.647 22.767 -24.376 1.00 87.56 557 LYS A N 1
ATOM 4600 C CA . LYS A 1 557 ? 7.071 22.667 -24.021 1.00 87.56 557 LYS A CA 1
ATOM 4601 C C . LYS A 1 557 ? 7.478 21.188 -23.982 1.00 87.56 557 LYS A C 1
ATOM 4603 O O . LYS A 1 557 ? 7.238 20.555 -22.946 1.00 87.56 557 LYS A O 1
ATOM 4608 N N . PRO A 1 558 ? 8.011 20.628 -25.083 1.00 89.56 558 PRO A N 1
ATOM 4609 C CA . PRO A 1 558 ? 8.493 19.255 -25.116 1.00 89.56 558 PRO A CA 1
ATOM 4610 C C . PRO A 1 558 ? 9.921 19.145 -24.557 1.00 89.56 558 PRO A C 1
ATOM 4612 O O . PRO A 1 558 ? 10.767 20.003 -24.806 1.00 89.56 558 PRO A O 1
ATOM 4615 N N . LEU A 1 559 ? 10.176 18.083 -23.797 1.00 87.50 559 LEU A N 1
ATOM 4616 C CA . LEU A 1 559 ? 11.469 17.699 -23.236 1.00 87.50 559 LEU A CA 1
ATOM 4617 C C . LEU A 1 559 ? 11.783 16.267 -23.679 1.00 87.50 559 LEU A C 1
ATOM 4619 O O . LEU A 1 559 ? 10.941 15.386 -23.514 1.00 87.50 559 LEU A O 1
ATOM 4623 N N . ASP A 1 560 ? 12.977 16.051 -24.225 1.00 86.69 560 ASP A N 1
ATOM 4624 C CA . ASP A 1 560 ? 13.474 14.724 -24.597 1.00 86.69 560 ASP A CA 1
ATOM 4625 C C . ASP A 1 560 ? 13.959 13.983 -23.344 1.00 86.69 560 ASP A C 1
ATOM 4627 O O . ASP A 1 560 ? 14.853 14.462 -22.644 1.00 86.69 560 ASP A O 1
ATOM 4631 N N . VAL A 1 561 ? 13.340 12.838 -23.068 1.00 81.50 561 VAL A N 1
ATOM 4632 C CA . VAL A 1 561 ? 13.650 11.934 -21.952 1.00 81.50 561 VAL A CA 1
ATOM 4633 C C . VAL A 1 561 ? 13.940 10.509 -22.441 1.00 81.50 561 VAL A C 1
ATOM 4635 O O . VAL A 1 561 ? 14.022 9.585 -21.634 1.00 81.50 561 VAL A O 1
ATOM 4638 N N . SER A 1 562 ? 14.144 10.318 -23.750 1.00 78.25 562 SER A N 1
ATOM 4639 C CA . SER A 1 562 ? 14.410 9.008 -24.371 1.00 78.25 562 SER A CA 1
ATOM 4640 C C . SER A 1 562 ? 15.591 8.272 -23.721 1.00 78.25 562 SER A C 1
ATOM 4642 O O . SER A 1 562 ? 15.561 7.059 -23.526 1.00 78.25 562 SER A O 1
ATOM 4644 N N . LYS A 1 563 ? 16.608 9.023 -23.279 1.00 72.44 563 LYS A N 1
ATOM 4645 C CA . LYS A 1 563 ? 17.808 8.502 -22.600 1.00 72.44 563 LYS A CA 1
ATOM 4646 C C . LYS A 1 563 ? 17.580 8.036 -21.160 1.00 72.44 563 LYS A C 1
ATOM 4648 O O . LYS A 1 563 ? 18.431 7.347 -20.608 1.00 72.44 563 LYS A O 1
ATOM 4653 N N . GLU A 1 564 ? 16.471 8.430 -20.538 1.00 71.50 564 GLU A N 1
ATOM 4654 C CA . GLU A 1 564 ? 16.109 8.012 -19.177 1.00 71.50 564 GLU A CA 1
ATOM 4655 C C . GLU A 1 564 ? 15.363 6.663 -19.174 1.00 71.50 564 GLU A C 1
ATOM 4657 O O . GLU A 1 564 ? 15.170 6.061 -18.117 1.00 71.50 564 GLU A O 1
ATOM 4662 N N . PHE A 1 565 ? 14.979 6.164 -20.360 1.00 67.50 565 PHE A N 1
ATOM 4663 C CA . PHE A 1 565 ? 14.271 4.898 -20.569 1.00 67.50 565 PHE A CA 1
ATOM 4664 C C . PHE A 1 565 ? 12.990 4.771 -19.737 1.00 67.50 565 PHE A C 1
ATOM 4666 O O . PHE A 1 565 ? 12.706 3.714 -19.186 1.00 67.50 565 PHE A O 1
ATOM 4673 N N . LEU A 1 566 ? 12.189 5.837 -19.661 1.00 71.38 566 LEU A N 1
ATOM 4674 C CA . LEU A 1 566 ? 10.951 5.886 -18.868 1.00 71.38 566 LEU A CA 1
ATOM 4675 C C . LEU A 1 566 ? 9.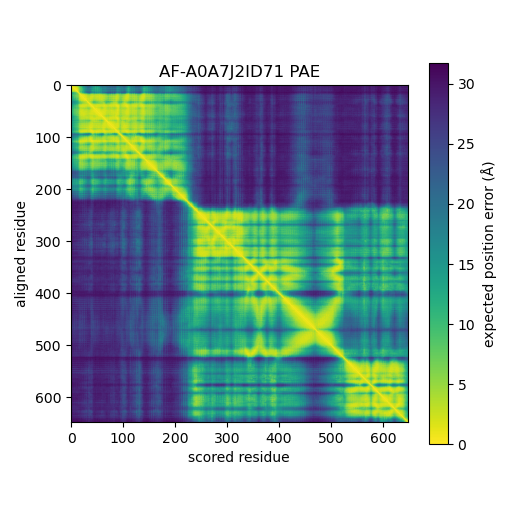752 5.182 -19.543 1.00 71.38 566 LEU A C 1
ATOM 4677 O O . LEU A 1 566 ? 8.627 5.297 -19.066 1.00 71.38 566 LEU A O 1
ATOM 4681 N N . GLY A 1 567 ? 9.970 4.495 -20.672 1.00 69.50 567 GLY A N 1
ATOM 4682 C CA . GLY A 1 567 ? 8.917 3.894 -21.505 1.00 69.50 567 GLY A CA 1
ATOM 4683 C C . GLY A 1 567 ? 8.086 4.914 -22.301 1.00 69.50 567 GLY A C 1
ATOM 4684 O O . GLY A 1 567 ? 6.953 4.618 -22.690 1.00 69.50 567 GLY A O 1
ATOM 4685 N N . TYR A 1 568 ? 8.618 6.125 -22.471 1.00 81.50 568 TYR A N 1
ATOM 4686 C CA . TYR A 1 568 ? 8.191 7.157 -23.416 1.00 81.50 568 TYR A CA 1
ATOM 4687 C C . TYR A 1 568 ? 9.389 8.056 -23.755 1.00 81.50 568 TYR A C 1
ATOM 4689 O O . TYR A 1 568 ? 10.268 8.253 -22.912 1.00 81.50 568 TYR A O 1
ATOM 4697 N N . ASP A 1 569 ? 9.397 8.645 -24.949 1.00 83.88 569 ASP A N 1
ATOM 4698 C CA . ASP A 1 569 ? 10.524 9.444 -25.447 1.00 83.88 569 ASP A CA 1
ATOM 4699 C C . ASP A 1 569 ? 10.433 10.933 -25.089 1.00 83.88 569 ASP A C 1
ATOM 4701 O O . ASP A 1 569 ? 11.443 11.581 -24.814 1.00 83.88 569 ASP A O 1
ATOM 4705 N N . ILE A 1 570 ? 9.226 11.509 -25.113 1.00 87.75 570 ILE A N 1
ATOM 4706 C CA . ILE A 1 570 ? 9.013 12.957 -24.977 1.00 87.75 570 ILE A CA 1
ATOM 4707 C C . ILE A 1 570 ? 8.021 13.255 -23.856 1.00 87.75 570 ILE A C 1
ATOM 4709 O O . ILE A 1 570 ? 6.896 12.752 -23.825 1.00 87.75 570 ILE A O 1
ATOM 4713 N N . LEU A 1 571 ? 8.401 14.184 -22.982 1.00 87.69 571 LEU A N 1
ATOM 4714 C CA . LEU A 1 571 ? 7.515 14.797 -22.000 1.00 87.69 571 LEU A CA 1
ATOM 4715 C C . LEU A 1 571 ? 7.059 16.177 -22.498 1.00 87.69 571 LEU A C 1
ATOM 4717 O O . LEU A 1 571 ? 7.853 17.110 -22.560 1.00 87.69 571 LEU A O 1
ATOM 4721 N N . SER A 1 572 ? 5.776 16.340 -22.830 1.00 88.25 572 SER A N 1
ATOM 4722 C CA . SER A 1 572 ? 5.228 17.597 -23.371 1.00 88.25 572 SER A CA 1
ATOM 4723 C C . SER A 1 572 ? 4.218 18.245 -22.426 1.00 88.25 572 SER A C 1
ATOM 4725 O O . SER A 1 572 ? 3.105 17.749 -22.224 1.00 88.25 572 SER A O 1
ATOM 4727 N N . SER A 1 573 ? 4.573 19.405 -21.872 1.00 87.12 573 SER A N 1
ATOM 4728 C CA . SER A 1 573 ? 3.725 20.147 -20.927 1.00 87.12 573 SER A CA 1
ATOM 4729 C C . SER A 1 573 ? 3.080 21.388 -21.552 1.00 87.12 573 SER A C 1
ATOM 4731 O O . SER A 1 573 ? 3.664 22.054 -22.409 1.00 87.12 573 SER A O 1
ATOM 4733 N N . SER A 1 574 ? 1.855 21.706 -21.128 1.00 82.81 574 SER A N 1
ATOM 4734 C CA . SER A 1 574 ? 1.142 22.933 -21.499 1.00 82.81 574 SER A CA 1
ATOM 4735 C C . SER A 1 574 ? 0.471 23.554 -20.277 1.00 82.81 574 SER A C 1
ATOM 4737 O O . SER A 1 574 ? -0.105 22.846 -19.451 1.00 82.81 574 SER A O 1
ATOM 4739 N N . GLU A 1 575 ? 0.543 24.881 -20.174 1.00 73.12 575 GLU A N 1
ATOM 4740 C CA . GLU A 1 575 ? -0.132 25.678 -19.147 1.00 73.12 575 GLU A CA 1
ATOM 4741 C C . GLU A 1 575 ? -1.202 26.534 -19.837 1.00 73.12 575 GLU A C 1
ATOM 4743 O O . GLU A 1 575 ? -0.884 27.491 -20.546 1.00 73.12 575 GLU A O 1
ATOM 4748 N N . LYS A 1 576 ? -2.480 26.175 -19.668 1.00 58.66 576 LYS A N 1
ATOM 4749 C CA . LYS A 1 576 ? -3.624 26.977 -20.129 1.00 58.66 576 LYS A CA 1
ATOM 4750 C C . LYS A 1 576 ? -4.505 27.320 -18.926 1.00 58.66 576 LYS A C 1
ATOM 4752 O O . LYS A 1 576 ? -5.352 26.534 -18.522 1.00 58.66 576 LYS A O 1
ATOM 4757 N N . GLY A 1 577 ? -4.325 28.513 -18.358 1.00 61.81 577 GLY A N 1
ATOM 4758 C CA . GLY A 1 577 ? -5.076 28.947 -17.172 1.00 61.81 577 GLY A CA 1
ATOM 4759 C C . GLY A 1 577 ? -4.624 28.223 -15.896 1.00 61.81 577 GLY A C 1
ATOM 4760 O O . GLY A 1 577 ? -3.426 28.125 -15.654 1.00 61.81 577 GLY A O 1
ATOM 4761 N N . ASN A 1 578 ? -5.569 27.724 -15.088 1.00 48.72 578 ASN A N 1
ATOM 4762 C CA . ASN A 1 578 ? -5.288 26.966 -13.854 1.00 48.72 578 ASN A CA 1
ATOM 4763 C C . ASN A 1 578 ? -5.079 25.454 -14.084 1.00 48.72 578 ASN A C 1
ATOM 4765 O O . ASN A 1 578 ? -4.845 24.726 -13.121 1.00 48.72 578 ASN A O 1
ATOM 4769 N N . GLU A 1 579 ? -5.168 24.970 -15.326 1.00 53.53 579 GLU A N 1
ATOM 4770 C CA . GLU A 1 579 ? -5.002 23.552 -15.659 1.00 53.53 579 GLU A CA 1
ATOM 4771 C C . GLU A 1 579 ? -3.645 23.304 -16.334 1.00 53.53 579 GLU A C 1
ATOM 4773 O O . GLU A 1 579 ? -3.286 23.938 -17.334 1.00 53.53 579 GLU A O 1
ATOM 4778 N N . ARG A 1 580 ? -2.881 22.362 -15.767 1.00 67.69 580 ARG A N 1
ATOM 4779 C CA . ARG A 1 580 ? -1.601 21.889 -16.301 1.00 67.69 580 ARG A CA 1
ATOM 4780 C C . ARG A 1 580 ? -1.822 20.540 -16.978 1.00 67.69 580 ARG A C 1
ATOM 4782 O O . ARG A 1 580 ? -2.060 19.544 -16.305 1.00 67.69 580 ARG A O 1
ATOM 4789 N N . GLU A 1 581 ? -1.718 20.499 -18.303 1.00 77.94 581 GLU A N 1
ATOM 4790 C CA . GLU A 1 581 ? -1.844 19.260 -19.080 1.00 77.94 581 GLU A CA 1
ATOM 4791 C C . GLU A 1 581 ? -0.443 18.739 -19.421 1.00 77.94 581 GLU A C 1
ATOM 4793 O O . GLU A 1 581 ? 0.333 19.421 -20.099 1.00 77.94 581 GLU A O 1
ATOM 4798 N N . THR A 1 582 ? -0.125 17.516 -18.997 1.00 83.88 582 THR A N 1
ATOM 4799 C CA . THR A 1 582 ? 1.138 16.839 -19.330 1.00 83.88 582 THR A CA 1
ATOM 4800 C C . THR A 1 582 ? 0.850 15.659 -20.248 1.00 83.88 582 THR A C 1
ATOM 4802 O O . THR A 1 582 ? -0.054 14.879 -19.973 1.00 83.88 582 THR A O 1
ATOM 4805 N N . ARG A 1 583 ? 1.608 15.539 -21.341 1.00 87.81 583 ARG A N 1
ATOM 4806 C CA . ARG A 1 583 ? 1.561 14.402 -22.264 1.00 87.81 583 ARG A CA 1
ATOM 4807 C C . ARG A 1 583 ? 2.857 13.623 -22.185 1.00 87.81 583 ARG A C 1
ATOM 4809 O O . ARG A 1 583 ? 3.933 14.217 -22.236 1.00 87.81 583 ARG A O 1
ATOM 4816 N N . TYR A 1 584 ? 2.712 12.312 -22.120 1.00 87.56 584 TYR A N 1
ATOM 4817 C CA . TYR A 1 584 ? 3.795 11.344 -22.176 1.00 87.56 584 TYR A CA 1
ATOM 4818 C C . TYR A 1 584 ? 3.741 10.704 -23.558 1.00 87.56 584 TYR A C 1
ATOM 4820 O O . TYR A 1 584 ? 2.752 10.048 -23.880 1.00 87.56 584 TYR A O 1
ATOM 4828 N N . ILE A 1 585 ? 4.720 11.003 -24.409 1.00 88.31 585 ILE A N 1
ATOM 4829 C CA . ILE A 1 585 ? 4.668 10.690 -25.837 1.00 88.31 585 ILE A CA 1
ATOM 4830 C C . ILE A 1 585 ? 5.762 9.681 -26.174 1.00 88.31 585 ILE A C 1
ATOM 4832 O O . ILE A 1 585 ? 6.942 9.970 -26.006 1.00 88.31 585 ILE A O 1
ATOM 4836 N N . GLU A 1 586 ? 5.351 8.537 -26.701 1.00 90.94 586 GLU A N 1
ATOM 4837 C CA . GLU A 1 586 ? 6.212 7.537 -27.333 1.00 90.94 586 GLU A CA 1
ATOM 4838 C C . GLU A 1 586 ? 6.216 7.747 -28.852 1.00 90.94 586 GLU A C 1
ATOM 4840 O O . GLU A 1 586 ? 5.143 7.889 -29.457 1.00 90.94 586 GLU A O 1
ATOM 4845 N N . VAL A 1 587 ? 7.392 7.781 -29.482 1.00 88.00 587 VAL A N 1
ATOM 4846 C CA . VAL A 1 587 ? 7.542 8.099 -30.907 1.00 88.00 587 VAL A CA 1
ATOM 4847 C C . VAL A 1 587 ? 7.928 6.851 -31.697 1.00 88.00 587 VAL A C 1
ATOM 4849 O O . VAL A 1 587 ? 9.040 6.345 -31.612 1.00 88.00 587 VAL A O 1
ATOM 4852 N N . LYS A 1 588 ? 7.031 6.384 -32.573 1.00 87.38 588 LYS A N 1
ATOM 4853 C CA . LYS A 1 588 ? 7.312 5.269 -33.492 1.00 87.38 588 LYS A CA 1
ATOM 4854 C C . LYS A 1 588 ? 7.471 5.780 -34.917 1.00 87.38 588 LYS A C 1
ATOM 4856 O O . LYS A 1 588 ? 6.526 6.297 -35.513 1.00 87.38 588 LYS A O 1
ATOM 4861 N N . SER A 1 589 ? 8.672 5.623 -35.468 1.00 85.94 589 SER A N 1
ATOM 4862 C CA . SER A 1 589 ? 9.056 6.220 -36.750 1.00 85.94 589 SER A CA 1
ATOM 4863 C C . SER A 1 589 ? 9.272 5.165 -37.830 1.00 85.94 589 SER A C 1
ATOM 4865 O O . SER A 1 589 ? 9.955 4.167 -37.613 1.00 85.94 589 SER A O 1
ATOM 4867 N N . PHE A 1 590 ? 8.722 5.404 -39.021 1.00 83.56 590 PHE A N 1
ATOM 4868 C CA . PHE A 1 590 ? 8.820 4.507 -40.170 1.00 83.56 590 PHE A CA 1
ATOM 4869 C C . PHE A 1 590 ? 9.346 5.241 -41.404 1.00 83.56 590 PHE A C 1
ATOM 4871 O O . PHE A 1 590 ? 8.995 6.393 -41.676 1.00 83.56 590 PHE A O 1
ATOM 4878 N N . LYS A 1 591 ? 10.155 4.535 -42.204 1.00 81.75 591 LYS A N 1
ATOM 4879 C CA . LYS A 1 591 ? 10.631 5.042 -43.497 1.00 81.75 591 LYS A CA 1
ATOM 4880 C C . LYS A 1 591 ? 9.485 5.271 -44.483 1.00 81.75 591 LYS A C 1
ATOM 4882 O O . LYS A 1 591 ? 9.500 6.297 -45.143 1.00 81.75 591 LYS A O 1
ATOM 4887 N N . ASP A 1 592 ? 8.526 4.347 -44.547 1.00 78.44 592 ASP A N 1
ATOM 4888 C CA . ASP A 1 592 ? 7.331 4.435 -45.394 1.00 78.44 592 ASP A CA 1
ATOM 4889 C C . ASP A 1 592 ? 6.079 4.217 -44.526 1.00 78.44 592 ASP A C 1
ATOM 4891 O O . ASP A 1 592 ? 5.498 5.181 -44.037 1.00 78.44 592 ASP A O 1
ATOM 4895 N N . THR A 1 593 ? 5.715 2.956 -44.263 1.00 75.44 593 THR A N 1
ATOM 4896 C CA . THR A 1 593 ? 4.672 2.516 -43.312 1.00 75.44 593 THR A CA 1
ATOM 4897 C C . THR A 1 593 ? 5.078 1.160 -42.721 1.00 75.44 593 THR A C 1
ATOM 4899 O O . THR A 1 593 ? 5.811 0.410 -43.370 1.00 75.44 593 THR A O 1
ATOM 4902 N N . GLY A 1 594 ? 4.648 0.831 -41.500 1.00 72.81 594 GLY A N 1
ATOM 4903 C CA . GLY A 1 594 ? 5.035 -0.422 -40.845 1.00 72.81 594 GLY A CA 1
ATOM 4904 C C . GLY A 1 594 ? 4.118 -0.831 -39.689 1.00 72.81 594 GLY A C 1
ATOM 4905 O O . GLY A 1 594 ? 3.239 -0.061 -39.298 1.00 72.81 594 GLY A O 1
ATOM 4906 N N . PRO A 1 595 ? 4.276 -2.063 -39.170 1.00 74.00 595 PRO A N 1
ATOM 4907 C CA . PRO A 1 595 ? 3.498 -2.540 -38.033 1.00 74.00 595 PRO A CA 1
ATOM 4908 C C . PRO A 1 595 ? 3.886 -1.779 -36.761 1.00 74.00 595 PRO A C 1
ATOM 4910 O O . PRO A 1 595 ? 5.066 -1.623 -36.456 1.00 74.00 595 PRO A O 1
ATOM 4913 N N . LEU A 1 596 ? 2.880 -1.314 -36.016 1.00 78.88 596 LEU A N 1
ATOM 4914 C CA . LEU A 1 596 ? 3.079 -0.672 -34.721 1.00 78.88 596 LEU A CA 1
ATOM 4915 C C . LEU A 1 596 ? 3.307 -1.741 -33.649 1.00 78.88 596 LEU A C 1
ATOM 4917 O O . LEU A 1 596 ? 2.392 -2.496 -33.320 1.00 78.88 596 LEU A O 1
ATOM 4921 N N . GLU A 1 597 ? 4.513 -1.773 -33.097 1.00 75.75 597 GLU A N 1
ATOM 4922 C CA . GLU A 1 597 ? 4.885 -2.631 -31.975 1.00 75.75 597 GLU A CA 1
ATOM 4923 C C . GLU A 1 597 ? 5.258 -1.751 -30.782 1.00 75.75 597 GLU A C 1
ATOM 4925 O O . GLU A 1 597 ? 5.960 -0.754 -30.946 1.00 75.75 597 GLU A O 1
ATOM 4930 N N . LEU A 1 598 ? 4.755 -2.109 -29.600 1.00 75.62 598 LEU A N 1
ATOM 4931 C CA . LEU A 1 598 ? 5.115 -1.467 -28.338 1.00 75.62 598 LEU A CA 1
ATOM 4932 C C . LEU A 1 598 ? 5.920 -2.453 -27.498 1.00 75.62 598 LEU A C 1
ATOM 4934 O O . LEU A 1 598 ? 5.571 -3.637 -27.425 1.00 75.62 598 LEU A O 1
ATOM 4938 N N . THR A 1 599 ? 6.982 -1.968 -26.862 1.00 72.75 599 THR A N 1
ATOM 4939 C CA . THR A 1 599 ? 7.753 -2.775 -25.911 1.00 72.75 599 THR A CA 1
ATOM 4940 C C . THR A 1 599 ? 6.910 -3.103 -24.677 1.00 72.75 599 THR A C 1
ATOM 4942 O O . THR A 1 599 ? 5.863 -2.499 -24.408 1.00 72.75 599 THR A O 1
ATOM 4945 N N . SER A 1 600 ? 7.357 -4.088 -23.890 1.00 70.31 600 SER A N 1
ATOM 4946 C CA . SER A 1 600 ? 6.666 -4.433 -22.640 1.00 70.31 600 SER A CA 1
ATOM 4947 C C . SER A 1 600 ? 6.654 -3.255 -21.667 1.00 70.31 600 SER A C 1
ATOM 4949 O O . SER A 1 600 ? 5.698 -3.114 -20.904 1.00 70.31 600 SER A O 1
ATOM 4951 N N . HIS A 1 601 ? 7.699 -2.424 -21.676 1.00 73.00 601 HIS A N 1
ATOM 4952 C CA . HIS A 1 601 ? 7.783 -1.242 -20.832 1.00 73.00 601 HIS A CA 1
ATOM 4953 C C . HIS A 1 601 ? 6.819 -0.132 -21.290 1.00 73.00 601 HIS A C 1
ATOM 4955 O O . HIS A 1 601 ? 6.030 0.359 -20.480 1.00 73.00 601 HIS A O 1
ATOM 4961 N N . GLU A 1 602 ? 6.788 0.192 -22.586 1.00 79.12 602 GLU A N 1
ATOM 4962 C CA . GLU A 1 602 ? 5.869 1.188 -23.166 1.00 79.12 602 GLU A CA 1
ATOM 4963 C C . GLU A 1 602 ? 4.398 0.836 -22.913 1.00 79.12 602 GLU A C 1
ATOM 4965 O O . GLU A 1 602 ? 3.597 1.682 -22.510 1.00 79.12 602 GLU A O 1
ATOM 4970 N N . TRP A 1 603 ? 4.028 -0.439 -23.085 1.00 79.88 603 TRP A N 1
ATOM 4971 C CA . TRP A 1 603 ? 2.653 -0.882 -22.851 1.00 79.88 603 TRP A CA 1
ATOM 4972 C C . TRP A 1 603 ? 2.212 -0.698 -21.393 1.00 79.88 603 TRP A C 1
ATOM 4974 O O . TRP A 1 603 ? 1.080 -0.291 -21.118 1.00 79.88 603 TRP A O 1
ATOM 4984 N N . GLN A 1 604 ? 3.102 -0.967 -20.439 1.00 72.62 604 GLN A N 1
ATOM 4985 C CA . GLN A 1 604 ? 2.810 -0.721 -19.027 1.00 72.62 604 GLN A CA 1
ATOM 4986 C C . GLN A 1 604 ? 2.638 0.764 -18.738 1.00 72.62 604 GLN A C 1
ATOM 4988 O O . GLN A 1 604 ? 1.746 1.145 -17.975 1.00 72.62 604 GLN A O 1
ATOM 4993 N N . MET A 1 605 ? 3.463 1.605 -19.362 1.00 75.25 605 MET A N 1
ATOM 4994 C CA . MET A 1 605 ? 3.343 3.046 -19.197 1.00 75.25 605 MET A CA 1
ATOM 4995 C C . MET A 1 605 ? 2.045 3.574 -19.781 1.00 75.25 605 MET A C 1
ATOM 4997 O O . MET A 1 605 ? 1.357 4.351 -19.115 1.00 75.25 605 MET A O 1
ATOM 5001 N N . ALA A 1 606 ? 1.619 3.039 -20.921 1.00 82.00 606 ALA A N 1
ATOM 5002 C CA . ALA A 1 606 ? 0.291 3.278 -21.457 1.00 82.00 606 ALA A CA 1
ATOM 5003 C C . ALA A 1 606 ? -0.837 2.856 -20.495 1.00 82.00 606 ALA A C 1
ATOM 5005 O O . ALA A 1 606 ? -1.794 3.607 -20.308 1.00 82.00 606 ALA A O 1
ATOM 5006 N N . GLU A 1 607 ? -0.750 1.685 -19.851 1.00 75.25 607 GLU A N 1
ATOM 5007 C CA . GLU A 1 607 ? -1.765 1.244 -18.878 1.00 75.25 607 GLU A CA 1
ATOM 5008 C C . GLU A 1 607 ? -1.808 2.110 -17.614 1.00 75.25 607 GLU A C 1
ATOM 5010 O O . GLU A 1 607 ? -2.886 2.293 -17.032 1.00 75.25 607 GLU A O 1
ATOM 5015 N N . ARG A 1 608 ? -0.654 2.630 -17.188 1.00 75.31 608 ARG A N 1
ATOM 5016 C CA . ARG A 1 608 ? -0.511 3.439 -15.976 1.00 75.31 608 ARG A CA 1
ATOM 5017 C C . ARG A 1 608 ? -0.991 4.876 -16.187 1.00 75.31 608 ARG A C 1
ATOM 5019 O O . ARG A 1 608 ? -1.738 5.397 -15.359 1.00 75.31 608 ARG A O 1
ATOM 5026 N N . LEU A 1 609 ? -0.581 5.490 -17.294 1.00 79.44 609 LEU A N 1
ATOM 5027 C CA . LEU A 1 609 ? -0.819 6.901 -17.612 1.00 79.44 609 LEU A CA 1
ATOM 5028 C C . LEU A 1 609 ? -2.111 7.125 -18.418 1.00 79.44 609 LEU A C 1
ATOM 5030 O O . LEU A 1 609 ? -2.658 8.226 -18.393 1.00 79.44 609 LEU A O 1
ATOM 5034 N N . ARG A 1 610 ? -2.659 6.079 -19.055 1.00 84.00 610 ARG A N 1
ATOM 5035 C CA . ARG A 1 610 ? -3.974 6.085 -19.722 1.00 84.00 610 ARG A CA 1
ATOM 5036 C C . ARG A 1 610 ? -4.131 7.261 -20.685 1.00 84.00 610 ARG A C 1
ATOM 5038 O O . ARG A 1 610 ? -3.410 7.367 -21.669 1.00 84.00 610 ARG A O 1
ATOM 5045 N N . GLU A 1 611 ? -5.071 8.151 -20.394 1.00 84.25 611 GLU A N 1
ATOM 5046 C CA . GLU A 1 611 ? -5.412 9.316 -21.199 1.00 84.25 611 GLU A CA 1
ATOM 5047 C C . GLU A 1 611 ? -4.274 10.336 -21.352 1.00 84.25 611 GLU A C 1
ATOM 5049 O O . GLU A 1 611 ? -4.318 11.150 -22.283 1.00 84.25 611 GLU A O 1
ATOM 5054 N N . ASP A 1 612 ? -3.285 10.284 -20.458 1.00 85.19 612 ASP A N 1
ATOM 5055 C CA . ASP A 1 612 ? -2.100 11.141 -20.466 1.00 85.19 612 ASP A CA 1
ATOM 5056 C C . ASP A 1 612 ? -0.984 10.559 -21.369 1.00 85.19 612 ASP A C 1
ATOM 5058 O O . ASP A 1 612 ? -0.057 11.284 -21.739 1.00 85.19 612 ASP A O 1
ATOM 5062 N N . TYR A 1 613 ? -1.082 9.279 -21.771 1.00 87.31 613 TYR A N 1
ATOM 5063 C CA . TYR A 1 613 ? -0.120 8.593 -22.646 1.00 87.31 613 TYR A CA 1
ATOM 5064 C C . TYR A 1 613 ? -0.542 8.620 -24.115 1.00 87.31 613 TYR A C 1
ATOM 5066 O O . TYR A 1 613 ? -1.690 8.325 -24.475 1.00 87.31 613 TYR A O 1
ATOM 5074 N N . TRP A 1 614 ? 0.420 8.938 -24.972 1.00 90.38 614 TRP A N 1
ATOM 5075 C CA . TRP A 1 614 ? 0.233 9.104 -26.401 1.00 90.38 614 TRP A CA 1
ATOM 5076 C C . TRP A 1 614 ? 1.287 8.328 -27.177 1.00 90.38 614 TRP A C 1
ATOM 5078 O O . TRP A 1 614 ? 2.463 8.361 -26.842 1.00 90.38 614 TRP A O 1
ATOM 5088 N N . VAL A 1 615 ? 0.864 7.697 -28.268 1.00 90.44 615 VAL A N 1
ATOM 5089 C CA . VAL A 1 615 ? 1.779 7.123 -29.259 1.00 90.44 615 VAL A CA 1
ATOM 5090 C C . VAL A 1 615 ? 1.682 7.955 -30.526 1.00 90.44 615 VAL A C 1
ATOM 5092 O O . VAL A 1 615 ? 0.597 8.127 -31.097 1.00 90.44 615 VAL A O 1
ATOM 5095 N N . TYR A 1 616 ? 2.811 8.528 -30.924 1.00 91.25 616 TYR A N 1
ATOM 5096 C CA . TYR A 1 616 ? 2.957 9.357 -32.110 1.00 91.25 616 TYR A CA 1
ATOM 5097 C C . TYR A 1 616 ? 3.644 8.524 -33.184 1.00 91.25 616 TYR A C 1
ATOM 5099 O O . TYR A 1 616 ? 4.815 8.176 -33.072 1.00 91.25 616 TYR A O 1
ATOM 5107 N N . VAL A 1 617 ? 2.892 8.189 -34.228 1.00 88.56 617 VAL A N 1
ATOM 5108 C CA . VAL A 1 617 ? 3.393 7.405 -35.354 1.00 88.56 617 VAL A CA 1
ATOM 5109 C C . VAL A 1 617 ? 3.791 8.354 -36.474 1.00 88.56 617 VAL A C 1
ATOM 5111 O O . VAL A 1 617 ? 2.933 9.053 -37.021 1.00 88.56 617 VAL A O 1
ATOM 5114 N N . VAL A 1 618 ? 5.083 8.384 -36.800 1.00 88.19 618 VAL A N 1
ATOM 5115 C CA . VAL A 1 618 ? 5.653 9.211 -37.869 1.00 88.19 618 VAL A CA 1
ATOM 5116 C C . VAL A 1 618 ? 5.945 8.334 -39.081 1.00 88.19 618 VAL A C 1
ATOM 5118 O O . VAL A 1 618 ? 6.924 7.594 -39.121 1.00 88.19 618 VAL A O 1
ATOM 5121 N N . GLU A 1 619 ? 5.092 8.423 -40.092 1.00 88.19 619 GLU A N 1
ATOM 5122 C CA . GLU A 1 619 ? 5.275 7.750 -41.380 1.00 88.19 619 GLU A CA 1
ATOM 5123 C C . GLU A 1 619 ? 6.049 8.649 -42.346 1.00 88.19 619 GLU A C 1
ATOM 5125 O O . GLU A 1 619 ? 5.889 9.870 -42.321 1.00 88.19 619 GLU A O 1
ATOM 5130 N N . ASN A 1 620 ? 6.828 8.067 -43.260 1.00 84.50 620 ASN A N 1
ATOM 5131 C CA . ASN A 1 620 ? 7.635 8.812 -44.236 1.00 84.50 620 ASN A CA 1
ATOM 5132 C C . ASN A 1 620 ? 8.647 9.790 -43.604 1.00 84.50 620 ASN A C 1
ATOM 5134 O O . ASN A 1 620 ? 8.868 10.885 -44.136 1.00 84.50 620 ASN A O 1
ATOM 5138 N N . ALA A 1 621 ? 9.263 9.396 -42.481 1.00 80.12 621 ALA A N 1
ATOM 5139 C CA . ALA A 1 621 ? 10.065 10.274 -41.619 1.00 80.12 621 ALA A CA 1
ATOM 5140 C C . ALA A 1 621 ? 11.213 11.010 -42.344 1.00 80.12 621 ALA A C 1
ATOM 5142 O O . ALA A 1 621 ? 11.499 12.160 -42.029 1.00 80.12 621 ALA A O 1
ATOM 5143 N N . LEU A 1 622 ? 11.837 10.379 -43.347 1.00 80.19 622 LEU A N 1
ATOM 5144 C CA . LEU A 1 622 ? 12.991 10.931 -44.078 1.00 80.19 622 LEU A CA 1
ATOM 5145 C C . LEU A 1 622 ? 12.628 11.818 -45.284 1.00 80.19 622 LEU A C 1
ATOM 5147 O O . LEU A 1 622 ? 13.523 12.392 -45.899 1.00 80.19 622 LEU A O 1
ATOM 5151 N N . GLN A 1 623 ? 11.352 11.902 -45.676 1.00 82.38 623 GLN A N 1
ATOM 5152 C CA . GLN A 1 623 ? 10.935 12.650 -46.873 1.00 82.38 623 GLN A CA 1
ATOM 5153 C C . GLN A 1 623 ? 9.856 13.684 -46.567 1.00 82.38 623 GLN A C 1
ATOM 5155 O O . GLN A 1 623 ? 10.095 14.888 -46.629 1.00 82.38 623 GLN A O 1
ATOM 5160 N N . LYS A 1 624 ? 8.639 13.215 -46.282 1.00 84.19 624 LYS A N 1
ATOM 5161 C CA . LYS A 1 624 ? 7.484 14.062 -45.996 1.00 84.19 624 LYS A CA 1
ATOM 5162 C C . LYS A 1 624 ? 6.725 13.457 -44.818 1.00 84.19 624 LYS A C 1
ATOM 5164 O O . LYS A 1 624 ? 5.745 12.742 -45.050 1.00 84.19 624 LYS A O 1
ATOM 5169 N N . PRO A 1 625 ? 7.187 13.724 -43.585 1.00 86.12 625 PRO A N 1
ATOM 5170 C CA . PRO A 1 625 ? 6.651 13.093 -42.392 1.00 86.12 625 PRO A CA 1
ATOM 5171 C C . PRO A 1 625 ? 5.146 13.338 -42.257 1.00 86.12 625 PRO A C 1
ATOM 5173 O O . PRO A 1 625 ? 4.649 14.454 -42.443 1.00 86.12 625 PRO A O 1
ATOM 5176 N N . ARG A 1 626 ? 4.411 12.272 -41.944 1.00 85.88 626 ARG A N 1
ATOM 5177 C CA . ARG A 1 626 ? 2.988 12.300 -41.599 1.00 85.88 626 ARG A CA 1
ATOM 5178 C C . ARG A 1 626 ? 2.819 11.778 -40.186 1.00 85.88 626 ARG A C 1
ATOM 5180 O O . ARG A 1 626 ? 3.321 10.708 -39.867 1.00 85.88 626 ARG A O 1
ATOM 5187 N N . LEU A 1 627 ? 2.090 12.529 -39.366 1.00 89.38 627 LEU A N 1
ATOM 5188 C CA . LEU A 1 627 ? 1.875 12.201 -37.963 1.00 89.38 627 LEU A CA 1
ATOM 5189 C C . LEU A 1 627 ? 0.471 11.662 -37.723 1.00 89.38 627 LEU A C 1
ATOM 5191 O O . LEU A 1 627 ? -0.515 12.365 -37.957 1.00 89.38 627 LEU A O 1
ATOM 5195 N N . THR A 1 628 ? 0.402 10.463 -37.158 1.00 89.00 628 THR A N 1
ATOM 5196 C CA . THR A 1 628 ? -0.820 9.887 -36.593 1.00 89.00 628 THR A CA 1
ATOM 5197 C C . THR A 1 628 ? -0.690 9.839 -35.074 1.00 89.00 628 THR A C 1
ATOM 5199 O O . THR A 1 628 ? 0.339 9.425 -34.550 1.00 89.00 628 THR A O 1
ATOM 5202 N N . LYS A 1 629 ? -1.729 10.275 -34.353 1.00 91.50 629 LYS A N 1
ATOM 5203 C CA . LYS A 1 629 ? -1.725 10.360 -32.884 1.00 91.50 629 LYS A CA 1
ATOM 5204 C C . LYS A 1 629 ? -2.729 9.383 -32.299 1.00 91.50 629 LYS A C 1
ATOM 5206 O O . LYS A 1 629 ? -3.902 9.426 -32.669 1.00 91.50 629 LYS A O 1
ATOM 5211 N N . ILE A 1 630 ? -2.284 8.568 -31.354 1.00 87.81 630 ILE A N 1
ATOM 5212 C CA . ILE A 1 630 ? -3.123 7.608 -30.638 1.00 87.81 630 ILE A CA 1
ATOM 5213 C C . ILE A 1 630 ? -3.099 7.985 -29.157 1.00 87.81 630 ILE A C 1
ATOM 5215 O O . ILE A 1 630 ? -2.030 8.008 -28.553 1.00 87.81 630 ILE A O 1
ATOM 5219 N N . ARG A 1 631 ? -4.266 8.297 -28.585 1.00 90.00 631 ARG A N 1
ATOM 5220 C CA . ARG A 1 631 ? -4.442 8.596 -27.154 1.00 90.00 631 ARG A CA 1
ATOM 5221 C C . ARG A 1 631 ? -4.944 7.353 -26.429 1.00 90.00 631 ARG A C 1
ATOM 5223 O O . ARG A 1 631 ? -5.820 6.680 -26.964 1.00 90.00 631 ARG A O 1
ATOM 5230 N N . ASP A 1 632 ? -4.428 7.086 -25.229 1.00 84.81 632 ASP A N 1
ATOM 5231 C CA . ASP A 1 632 ? -4.751 5.887 -24.437 1.00 84.81 632 ASP A CA 1
ATOM 5232 C C . ASP A 1 632 ? -4.681 4.597 -25.280 1.00 84.81 632 ASP A C 1
ATOM 5234 O O . ASP A 1 632 ? -5.700 3.939 -25.539 1.00 84.81 632 ASP A O 1
ATOM 5238 N N . PRO A 1 633 ? -3.483 4.219 -25.767 1.00 83.62 633 PRO A N 1
ATOM 5239 C CA . PRO A 1 633 ? -3.334 3.008 -26.567 1.00 83.62 633 PRO A CA 1
ATOM 5240 C C . PRO A 1 633 ? -3.713 1.748 -25.770 1.00 83.62 633 PRO A C 1
ATOM 5242 O O . PRO A 1 633 ? -4.256 0.810 -26.349 1.00 83.62 633 PRO A O 1
ATOM 5245 N N . ALA A 1 634 ? -3.536 1.737 -24.444 1.00 80.19 634 ALA A N 1
ATOM 5246 C CA . ALA A 1 634 ? -3.947 0.626 -23.585 1.00 80.19 634 ALA A CA 1
ATOM 5247 C C . ALA A 1 634 ? -5.477 0.447 -23.515 1.00 80.19 634 ALA A C 1
ATOM 5249 O O . ALA A 1 634 ? -5.977 -0.680 -23.473 1.00 80.19 634 ALA A O 1
ATOM 5250 N N . GLY A 1 635 ? -6.241 1.543 -23.489 1.00 79.94 635 GLY A N 1
ATOM 5251 C CA . GLY A 1 635 ? -7.698 1.513 -23.628 1.00 79.94 635 GLY A CA 1
ATOM 5252 C C . GLY A 1 635 ? -8.141 1.135 -25.043 1.00 79.94 635 GLY A C 1
ATOM 5253 O O . GLY A 1 635 ? -9.031 0.300 -25.207 1.00 79.94 635 GLY A O 1
ATOM 5254 N N . THR A 1 636 ? -7.473 1.696 -26.053 1.00 79.50 636 THR A N 1
ATOM 5255 C CA . THR A 1 636 ? -7.799 1.519 -27.479 1.00 79.50 636 THR A CA 1
ATOM 5256 C C . THR A 1 636 ? -7.544 0.091 -27.969 1.00 79.50 636 THR A C 1
ATOM 5258 O O . THR A 1 636 ? -8.356 -0.467 -28.702 1.00 79.50 636 THR A O 1
ATOM 5261 N N . PHE A 1 637 ? -6.448 -0.537 -27.537 1.00 78.75 637 PHE A N 1
ATOM 5262 C CA . PHE A 1 637 ? -6.017 -1.864 -27.992 1.00 78.75 637 PHE A CA 1
ATOM 5263 C C . PHE A 1 637 ? -6.176 -2.950 -26.915 1.00 78.75 637 PHE A C 1
ATOM 5265 O O . PHE A 1 637 ? -5.447 -3.941 -26.906 1.00 78.75 637 PHE A O 1
ATOM 5272 N N . ARG A 1 638 ? -7.152 -2.798 -26.010 1.00 66.44 638 ARG A N 1
ATOM 5273 C CA . ARG A 1 638 ? -7.356 -3.659 -24.826 1.00 66.44 638 ARG A CA 1
ATOM 5274 C C . ARG A 1 638 ? -7.427 -5.168 -25.126 1.00 66.44 638 ARG A C 1
ATOM 5276 O O . ARG A 1 638 ? -7.052 -5.976 -24.279 1.00 66.44 638 ARG A O 1
ATOM 5283 N N . GLU A 1 639 ? -7.892 -5.548 -26.314 1.00 61.00 639 GLU A N 1
ATOM 5284 C CA . GLU A 1 639 ? -8.026 -6.943 -26.772 1.00 61.00 639 GLU A CA 1
ATOM 5285 C C . GLU A 1 639 ? -6.683 -7.598 -27.149 1.00 61.00 639 GLU A C 1
ATOM 5287 O O . GLU A 1 639 ? -6.556 -8.820 -27.127 1.00 61.00 639 GLU A O 1
ATOM 5292 N N . TYR A 1 640 ? -5.648 -6.804 -27.441 1.00 60.72 640 TYR A N 1
ATOM 5293 C CA . TYR A 1 640 ? -4.333 -7.297 -27.867 1.00 60.72 640 TYR A CA 1
ATOM 5294 C C . TYR A 1 640 ? -3.397 -7.642 -26.700 1.00 60.72 640 TYR A C 1
ATOM 5296 O O . TYR A 1 640 ? -2.347 -8.251 -26.919 1.00 60.72 640 TYR A O 1
ATOM 5304 N N . ARG A 1 641 ? -3.814 -7.363 -25.455 1.00 55.59 641 ARG A N 1
ATOM 5305 C CA . ARG A 1 641 ? -3.092 -7.733 -24.223 1.00 55.59 641 ARG A CA 1
ATOM 5306 C C . ARG A 1 641 ? -2.751 -9.231 -24.166 1.00 55.59 641 ARG A C 1
ATOM 5308 O O . ARG A 1 641 ? -1.691 -9.603 -23.674 1.00 55.59 641 ARG A O 1
ATOM 5315 N N . GLU A 1 642 ? -3.607 -10.096 -24.715 1.00 47.06 642 GLU A N 1
ATOM 5316 C CA . GLU A 1 642 ? -3.420 -11.556 -24.691 1.00 47.06 642 GLU A CA 1
ATOM 5317 C C . GLU A 1 642 ? -2.279 -12.064 -25.591 1.00 47.06 642 GLU A C 1
ATOM 5319 O O . GLU A 1 642 ? -1.755 -13.154 -25.355 1.00 47.06 642 GLU A O 1
ATOM 5324 N N . LYS A 1 643 ? -1.861 -11.297 -26.611 1.00 47.25 643 LYS A N 1
ATOM 5325 C CA . LYS A 1 643 ? -0.731 -11.681 -27.477 1.00 47.25 643 LYS A CA 1
ATOM 5326 C C . LYS A 1 643 ? 0.624 -11.439 -26.808 1.00 47.25 643 LYS A C 1
ATOM 5328 O O . LYS A 1 643 ? 1.525 -12.244 -27.009 1.00 47.25 643 LYS A O 1
ATOM 5333 N N . ILE A 1 644 ? 0.745 -10.399 -25.981 1.00 43.94 644 ILE A N 1
ATOM 5334 C CA . ILE A 1 644 ? 1.984 -10.052 -25.260 1.00 43.94 644 ILE A CA 1
ATOM 5335 C C . ILE A 1 644 ? 2.280 -11.082 -24.158 1.00 43.94 644 ILE A C 1
ATOM 5337 O O . ILE A 1 644 ? 3.415 -11.524 -24.016 1.00 43.94 644 ILE A O 1
ATOM 5341 N N . ILE A 1 645 ? 1.244 -11.556 -23.452 1.00 38.75 645 ILE A N 1
ATOM 5342 C CA . ILE A 1 645 ? 1.357 -12.592 -22.403 1.00 38.75 645 ILE A CA 1
ATOM 5343 C C . ILE A 1 645 ? 1.914 -13.923 -22.942 1.00 38.75 645 ILE A C 1
ATOM 5345 O O . ILE A 1 645 ? 2.471 -14.698 -22.180 1.00 38.75 645 ILE A O 1
ATOM 5349 N N . LYS A 1 646 ? 1.771 -14.213 -24.242 1.00 31.11 646 LYS A N 1
ATOM 5350 C CA . LYS A 1 646 ? 2.290 -15.450 -24.855 1.00 31.11 646 LYS A CA 1
ATOM 5351 C C . LYS A 1 646 ? 3.762 -15.378 -25.277 1.00 31.11 646 LYS A C 1
ATOM 5353 O O . LYS A 1 646 ? 4.302 -16.412 -25.659 1.00 31.11 646 LYS A O 1
ATOM 5358 N N . ILE A 1 647 ? 4.356 -14.184 -25.299 1.00 35.41 647 ILE A N 1
ATOM 5359 C CA . ILE A 1 647 ? 5.732 -13.948 -25.771 1.00 35.41 647 ILE A CA 1
ATOM 5360 C C . ILE A 1 647 ? 6.729 -13.917 -24.596 1.00 35.41 647 ILE A C 1
ATOM 5362 O O . ILE A 1 647 ? 7.902 -14.223 -24.798 1.00 35.41 647 ILE A O 1
ATOM 5366 N N . ILE A 1 648 ? 6.260 -13.591 -23.386 1.00 33.81 648 ILE A N 1
ATOM 5367 C CA . ILE A 1 648 ? 6.990 -13.707 -22.108 1.00 33.81 648 ILE A CA 1
ATOM 5368 C C . ILE A 1 648 ? 6.772 -15.111 -21.536 1.00 33.81 648 ILE A C 1
ATOM 5370 O O . ILE A 1 648 ? 7.738 -15.683 -20.980 1.00 33.81 648 ILE A O 1
#

pLDDT: mean 76.31, std 13.02, range [31.11, 93.38]

Foldseek 3Di:
DVVVVVVVVVVVVVPPPVLLVVVVVVCCVFCVVDVQAAEEEEDADPVVLVVVCVVCVVVVFDEQEWELPDDPVSLVVSLVCRNPPGRYYYYHLNGLPPAQNLSHQHYEYSDDDLDLVSVLRNCCNNDDPPRPDHHDYHYDADCPDLVRVLVVLLVVLLVVLCVVPPPCSSVLSCQLCPPPPSVVVSVVCVVVVHSVVVSVVSVVSSVVSSVVVVVVVVLVCLQDDDDPPVVCVVCVVVCLLPPDALVNLVVLLVVLCVVQVKDWDADPVGSQKIWIAGDPVLCVVLVHDPVRHVTFIEGSDPVCQPPDVVHHHHGDPVDSSSVSSVCVVVVPPDAAAEAAWEAQLFFFWKKFWWWWFKAFLVRHTLDIDIWIWTQGPVVRDIDTADPCVVQNIHHDDDDADPPPDDDCPVVVVVVLVVVVVVSVVVVVVSLVSLVSNLVSLLVVLCVVLVVVLVVLVVVLVVLVVVVVVVDPCVVVNVVSVVVSVVSVVVSVVSNVVSVRRSHIDTDRIDTRYMYGYGYPCSRPDDPPCPVVSVVLVVQQVLQVVVVCVVLVVVVWHKDAPVRRVSLAGIWIWDDDPPDIQIAGEHEAGDLADDDDDGRPNNLVSLVSCFQRYKYWYWGNSPHDTDTDIDGSVCVVVVVCPVVVVVVD

Sequence (648 aa):
LEGLIQYAERVARSEKESKLIQLKGVVDRYLKDNPDEKLLVFTEFKDTLYGLVENFESWGYRVAVIHGGMPMDQRIEEERKFRDETQVMVATDAAGEGLNLQFCRLMINYDLPWNPNRLEQRMGRIHRYGQKKKVFVFNLIYDETIEGRVLKKLLDKLKLMRERLGDSVFDVINEILRGVRLEDRIMEAILSGESEPLENWVDAQTESSFEQFKKALEEYALAGEHINLSEIQKEEPKSKINRIVPWDVERFTLFALKWVGGTFSPDRRNPRVFRISIPRIIQKQYNLPESFVKGIRVAFEREVARNAKPQAEFLAPGHPLFEVLCDHFLENDSPPQKAVLIDPDGNEGSLWIFRSRVVDGNGFPVLERLHTYFFDREKGEIYSIDPRKLWDLRSIEGDIDENLAIDMNEELEEVKKKVLDDLDRIYEEALERRKREAEIKKRHYEMTYSTLIRESNEKLLDYTRREMLGEDVRLAKTEEDKRMKALIKEKEEKLSALERERTLTRTDPELVAVALVIPPSKVKRDPKLKDVEELKRQVEMAGMAFVMEYESNQGRKPLDVSKEFLGYDILSSSEKGNERETRYIEVKSFKDTGPLELTSHEWQMAERLREDYWVYVVENALQKPRLTKIRDPAGTFREYREKIIKII